Protein AF-A0AAV9MTW3-F1 (afdb_monomer_lite)

Secondary structure (DSSP, 8-state):
--S--S-------------------------------------------------------------------PPP-TTSHHHHHHHTTS---------------------HHHHHHHHHHHHS-PPPPPPTT------TT------SS--GGGG--S----THHHHHHHHHHHHHHHHHHHHHHHHHHHHTT--HHHHHHHHTT-HHHHHHHHHHHHHGGGSGGGTT--HHHHHHHHHHHTTHHHHHHHHHHTT--HHHHHHHHHHTTT-HHHHHHHHHHHHHTT--HHHHHHHHHHSSS-GGGS-HHHHHHHHHHHHHTT--HHHHHHHHHH-GGGGGS-HHHHHHHHHHHHTTT--HHHHHHHHHH-THHHHSS-HHHHHHHHHHHHHTT--HHHHHHHHHH-GGGGGS-IIIIIHHHHHHHHHTT--HHHHHHHHHH-GGGGTS-HHHHTHHHHHHHHHTT--HHHHHHHHHH-GGGGGS-IIIIIHHHHHHHHHTS---TTTHHHHHHH-GGGGGS-IIIIIHHHHHHHHHTT--HHHHHHHHHH-GGGGGS-HHHHHHHHHHHHHTS---HHHHHH-GGGGGS-IIIIIHHHHHHHHHTT----HHHHHSS-HHHHHHHHHHHHHHHHHHHTT--------------------------------------------------

Organism: NCBI:txid50273

InterPro domains:
  IPR003690 Transcription termination factor, mitochondrial/chloroplastic [PF02536] (317-623)
  IPR003690 Transcription termination factor, mitochondrial/chloroplastic [PTHR13068] (386-626)
  IPR003690 Transcription termination factor, mitochondrial/chloroplastic [SM00733] (294-324)
  IPR003690 Transcription termination factor, mitochondrial/chloroplastic [SM00733] (329-359)
  IPR003690 Transcription termination factor, mitochondrial/chloroplastic [SM00733] (364-395)
  IPR003690 Transcription termination factor, mitochondrial/chloroplastic [SM00733] (400-431)
  IPR003690 Transcription termination factor, mitochondrial/chloroplastic [SM00733] (436-467)
  IPR003690 Transcription termination factor, mitochondrial/chloroplastic [SM00733] (472-504)
  IPR003690 Transcription termination factor, mitochondrial/chloroplastic [SM00733] (509-540)
  IPR003690 Transcription termination factor, mitochondrial/chloroplastic [SM00733] (545-575)
  IPR003690 Transcription termination factor, mitochondrial/chloroplastic [SM00733] (577-608)
  IPR038538 MTERF superfamily, mitochondrial/chloroplastic [G3DSA:1.25.70.10] (404-632)

Foldseek 3Di:
DPPPPPDDDDDDDDDDDDDDDDDDDDDDDDDDDDDDDDDDDDDDDDDDDDDDDDDDDDDDDDDDDDDDDDDDDDDDDPPPVVVVVVVVPPDDDDDDDDDDDDDDDDDDDDDPVVVVVVVVVVVPDDPDDDDPPDDDDDDDDDPDPPPPDDDPVVVPPDDDDDPVVVVVVVVVVVVVLLVLLLVLQLVVLVVLVDDSVLSNVLSVLQSLVSVVLQVQLVVCCPPPVCVPPDSSVSSNVCSVVLCLSVLLVLVVVLVDGSNLSNQLCVLLSSNPVLLVVQLVLLVVLPADSNLSSVLCSPAPDRLSPDDSVQQCVLLVVLVVLQAPSNLSNVLSSQASPSSVDGPVLQVVLSVLLVVLVAHSNLSNQLCSVPVCSSGPDDPVLQVVLLVVLCVLVADSNLVSVLCSVPVCSSVDDCVPQVVVVVVVLVVLVADSPLVNLLCSVPVVCSNDDCVVQVVVVLVVLVVLPADSNLSSVLCSVCVCSSVDDCPPQQVVLLVCLVPQQQAPSNLSNLLCSQCVCSSVDDVVPFQNVLSVVCVVVVQDSNLSNVLCSVPVCSRVDDVVLVVVLVCCVCPVVVDDCVLCSVPVCSSVDDVVPAVVVLSVLCVVLVHDDRPCCSGVDDPVSSVVVSVVVSVVVVCVVVPDDDDDDDDDDDDDDDDDDDDDDDDDDDDDDDDDDDDDDDDDDDDDDDDDD

Structure (mmCIF, N/CA/C/O backbone):
data_AF-A0AAV9MTW3-F1
#
_entry.id   AF-A0AAV9MTW3-F1
#
loop_
_atom_site.group_PDB
_atom_site.id
_atom_site.type_symbol
_atom_site.label_atom_id
_atom_site.label_alt_id
_atom_site.label_comp_id
_atom_site.label_asym_id
_atom_site.label_entity_id
_atom_site.label_seq_id
_atom_site.pdbx_PDB_ins_code
_atom_site.Cartn_x
_atom_site.Cartn_y
_atom_site.Cartn_z
_atom_site.occupancy
_atom_site.B_iso_or_equiv
_atom_site.auth_seq_id
_atom_site.auth_comp_id
_atom_site.auth_asym_id
_atom_site.auth_atom_id
_atom_site.pdbx_PDB_model_num
ATOM 1 N N . MET A 1 1 ? 1.817 -28.783 1.371 1.00 35.09 1 MET A N 1
ATOM 2 C CA . MET A 1 1 ? 0.704 -28.959 0.408 1.00 35.09 1 MET A CA 1
ATOM 3 C C . MET A 1 1 ? 0.919 -28.096 -0.842 1.00 35.09 1 MET A C 1
ATOM 5 O O . MET A 1 1 ? 0.139 -27.194 -1.106 1.00 35.09 1 MET A O 1
ATOM 9 N N . LEU A 1 2 ? 1.990 -28.327 -1.613 1.00 33.81 2 LEU A N 1
ATOM 10 C CA . LEU A 1 2 ? 2.306 -27.528 -2.816 1.00 33.81 2 LEU A CA 1
ATOM 11 C C . LEU A 1 2 ? 2.522 -28.391 -4.076 1.00 33.81 2 LEU A C 1
ATOM 13 O O . LEU A 1 2 ? 3.104 -27.920 -5.046 1.00 33.81 2 LEU A O 1
ATOM 17 N N . CYS A 1 3 ? 2.022 -29.633 -4.095 1.00 29.72 3 CYS A N 1
ATOM 18 C CA . CYS A 1 3 ? 2.174 -30.534 -5.247 1.00 29.72 3 CYS A CA 1
ATOM 19 C C . CYS A 1 3 ? 0.868 -30.982 -5.928 1.00 29.72 3 CYS A C 1
ATOM 21 O O . CYS A 1 3 ? 0.944 -31.777 -6.853 1.00 29.72 3 CYS A O 1
ATOM 23 N N . GLU A 1 4 ? -0.307 -30.448 -5.579 1.00 30.73 4 GLU A N 1
ATOM 24 C CA . GLU A 1 4 ? -1.590 -30.927 -6.145 1.00 30.73 4 GLU A CA 1
ATOM 25 C C . GLU A 1 4 ? -2.415 -29.853 -6.874 1.00 30.73 4 GLU A C 1
ATOM 27 O O . GLU A 1 4 ? -3.634 -29.800 -6.765 1.00 30.73 4 GLU A O 1
ATOM 32 N N . LEU A 1 5 ? -1.775 -28.973 -7.649 1.00 36.41 5 LEU A N 1
ATOM 33 C CA . LEU A 1 5 ? -2.504 -28.036 -8.526 1.00 36.41 5 LEU A CA 1
ATOM 34 C C . LEU A 1 5 ? -2.052 -28.085 -9.991 1.00 36.41 5 LEU A C 1
ATOM 36 O O . LEU A 1 5 ? -2.295 -27.154 -10.758 1.00 36.41 5 LEU A O 1
ATOM 40 N N . HIS A 1 6 ? -1.447 -29.197 -10.411 1.00 31.47 6 HIS A N 1
ATOM 41 C CA . HIS A 1 6 ? -1.342 -29.530 -11.826 1.00 31.47 6 HIS A CA 1
ATOM 42 C C . HIS A 1 6 ? -2.575 -30.342 -12.226 1.00 31.47 6 HIS A C 1
ATOM 44 O O . HIS A 1 6 ? -2.672 -31.499 -11.846 1.00 31.47 6 HIS A O 1
ATOM 50 N N . HIS A 1 7 ? -3.429 -29.749 -13.066 1.00 33.09 7 HIS A N 1
ATOM 51 C CA . HIS A 1 7 ? -4.631 -30.307 -13.716 1.00 33.09 7 HIS A CA 1
ATOM 52 C C . HIS A 1 7 ? -5.970 -29.920 -13.081 1.00 33.09 7 HIS A C 1
ATOM 54 O O . HIS A 1 7 ? -6.659 -30.737 -12.493 1.00 33.09 7 HIS A O 1
ATOM 60 N N . HIS A 1 8 ? -6.410 -28.691 -13.357 1.00 26.77 8 HIS A N 1
ATOM 61 C CA . HIS A 1 8 ? -7.815 -28.459 -13.693 1.00 26.77 8 HIS A CA 1
ATOM 62 C C . HIS A 1 8 ? -7.914 -27.384 -14.782 1.00 26.77 8 HIS A C 1
ATOM 64 O O . HIS A 1 8 ? -7.698 -26.198 -14.537 1.00 26.77 8 HIS A O 1
ATOM 70 N N . ASN A 1 9 ? -8.225 -27.831 -16.001 1.00 29.36 9 ASN A N 1
ATOM 71 C CA . ASN A 1 9 ? -8.665 -26.977 -17.098 1.00 29.36 9 ASN A CA 1
ATOM 72 C C . ASN A 1 9 ? -10.009 -26.349 -16.722 1.00 29.36 9 ASN A C 1
ATOM 74 O O . ASN A 1 9 ? -10.983 -27.070 -16.518 1.00 29.36 9 ASN A O 1
ATOM 78 N N . PHE A 1 10 ? -10.078 -25.020 -16.695 1.00 28.61 10 PHE A N 1
ATOM 79 C CA . PHE A 1 10 ? -11.348 -24.302 -16.714 1.00 28.61 10 PHE A CA 1
ATOM 80 C C . PHE A 1 10 ? -11.394 -23.375 -17.925 1.00 28.61 10 PHE A C 1
ATOM 82 O O . PHE A 1 10 ? -10.609 -22.436 -18.057 1.00 28.61 10 PHE A O 1
ATOM 89 N N . PHE A 1 11 ? -12.336 -23.686 -18.814 1.00 27.12 11 PHE A N 1
ATOM 90 C CA . PHE A 1 11 ? -12.761 -22.855 -19.927 1.00 27.12 11 PHE A CA 1
ATOM 91 C C . PHE A 1 11 ? -13.412 -21.575 -19.393 1.00 27.12 11 PHE A C 1
ATOM 93 O O . PHE A 1 11 ? -14.420 -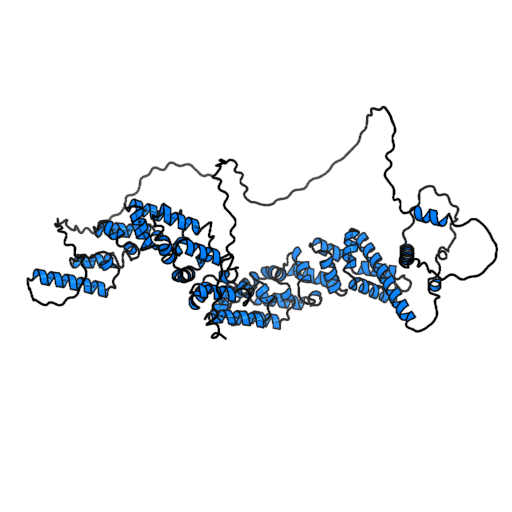21.632 -18.692 1.00 27.12 11 PHE A O 1
ATOM 100 N N . PHE A 1 12 ? -12.879 -20.414 -19.771 1.00 27.75 12 PHE A N 1
ATOM 101 C CA . PHE A 1 12 ? -13.632 -19.163 -19.723 1.00 27.75 12 PHE A CA 1
ATOM 102 C C . PHE A 1 12 ? -14.472 -19.062 -21.001 1.00 27.75 12 PHE A C 1
ATOM 104 O O . PHE A 1 12 ? -13.956 -18.742 -22.070 1.00 27.75 12 PHE A O 1
ATOM 111 N N . THR A 1 13 ? -15.769 -19.353 -20.909 1.00 26.16 13 THR A N 1
ATOM 112 C CA . THR A 1 13 ? -16.735 -19.050 -21.976 1.00 26.16 13 THR A CA 1
ATOM 113 C C . THR A 1 13 ? -17.098 -17.562 -21.951 1.00 26.16 13 THR A C 1
ATOM 115 O O . THR A 1 13 ? -17.558 -17.081 -20.911 1.00 26.16 13 THR A O 1
ATOM 118 N N . PRO A 1 14 ? -16.966 -16.820 -23.064 1.00 27.47 14 PRO A N 1
ATOM 119 C CA . PRO A 1 14 ? -17.486 -15.465 -23.160 1.00 27.47 14 PRO A CA 1
ATOM 120 C C . PRO A 1 14 ? -18.994 -15.517 -23.447 1.00 27.47 14 PRO A C 1
ATOM 122 O O . PRO A 1 14 ? -19.426 -16.055 -24.466 1.00 27.47 14 PRO A O 1
ATOM 125 N N . GLN A 1 15 ? -19.813 -14.949 -22.559 1.00 25.94 15 GLN A N 1
ATOM 126 C CA . GLN A 1 15 ? -21.224 -14.707 -22.858 1.00 25.94 15 GLN A CA 1
ATOM 127 C C . GLN A 1 15 ? -21.342 -13.597 -23.909 1.00 25.94 15 GLN A C 1
ATOM 129 O O . GLN A 1 15 ? -21.167 -12.415 -23.622 1.00 25.94 15 GLN A O 1
ATOM 134 N N . SER A 1 16 ? -21.661 -14.008 -25.135 1.00 25.05 16 SER A N 1
ATOM 135 C CA . SER A 1 16 ? -22.213 -13.154 -26.182 1.00 25.05 16 SER A CA 1
ATOM 136 C C . SER A 1 16 ? -23.675 -12.840 -25.856 1.00 25.05 16 SER A C 1
ATOM 138 O O . SER A 1 16 ? -24.491 -13.751 -25.706 1.00 25.05 16 SER A O 1
ATOM 140 N N . LYS A 1 17 ? -24.024 -11.553 -25.767 1.00 28.48 17 LYS A N 1
ATOM 141 C CA . LYS A 1 17 ? -25.404 -11.088 -25.940 1.00 28.48 17 LYS A CA 1
ATOM 142 C C . LYS A 1 17 ? -25.484 -10.322 -27.254 1.00 28.48 17 LYS A C 1
ATOM 144 O O . LYS A 1 17 ? -25.032 -9.185 -27.350 1.00 28.48 17 LYS A O 1
ATOM 149 N N . ASN A 1 18 ? -26.086 -10.974 -28.244 1.00 24.66 18 ASN A N 1
ATOM 150 C CA . ASN A 1 18 ? -26.643 -10.347 -29.435 1.00 24.66 18 ASN A CA 1
ATOM 151 C C . ASN A 1 18 ? -27.812 -9.440 -29.029 1.00 24.66 18 ASN A C 1
ATOM 153 O O . ASN A 1 18 ? -28.790 -9.928 -28.467 1.00 24.66 18 ASN A O 1
ATOM 157 N N . GLN A 1 19 ? -27.753 -8.159 -29.386 1.00 29.73 19 GLN A N 1
ATOM 158 C CA . GLN A 1 19 ? -28.941 -7.357 -29.667 1.00 29.73 19 GLN A CA 1
ATOM 159 C C . GLN A 1 19 ? -28.682 -6.473 -30.890 1.00 29.73 19 GLN A C 1
ATOM 161 O O . GLN A 1 19 ? -27.562 -6.051 -31.161 1.00 29.73 19 GLN A O 1
ATOM 166 N N . GLN A 1 20 ? -29.743 -6.346 -31.676 1.00 27.70 20 GLN A N 1
ATOM 167 C CA . GLN A 1 20 ? -29.779 -6.089 -33.108 1.00 27.70 20 GLN A CA 1
ATOM 168 C C . GLN A 1 20 ? -29.399 -4.659 -33.510 1.00 27.70 20 GLN A C 1
ATOM 170 O O . GLN A 1 20 ? -29.568 -3.699 -32.764 1.00 27.70 20 GLN A O 1
ATOM 175 N N . HIS A 1 21 ? -28.933 -4.551 -34.755 1.00 26.34 21 HIS A N 1
ATOM 176 C CA . HIS A 1 21 ? -28.721 -3.320 -35.505 1.00 26.34 21 HIS A CA 1
ATOM 177 C C . HIS A 1 21 ? -29.949 -2.397 -35.516 1.00 26.34 21 HIS A C 1
ATOM 179 O O . HIS A 1 21 ? -31.011 -2.790 -35.991 1.00 26.34 21 HIS A O 1
ATOM 185 N N . GLN A 1 22 ? -29.739 -1.126 -35.167 1.00 25.48 22 GLN A N 1
ATOM 186 C CA . GLN A 1 22 ? -30.355 -0.002 -35.870 1.00 25.48 22 GLN A CA 1
ATOM 187 C C . GLN A 1 22 ? -29.287 1.057 -36.163 1.00 25.48 22 GLN A C 1
ATOM 189 O O . GLN A 1 22 ? -28.582 1.547 -35.285 1.00 25.48 22 GLN A O 1
ATOM 194 N N . THR A 1 23 ? -29.135 1.338 -37.451 1.00 25.16 23 THR A N 1
ATOM 195 C CA . THR A 1 23 ? -28.276 2.347 -38.069 1.00 25.16 23 THR A CA 1
ATOM 196 C C . THR A 1 23 ? -28.861 3.747 -37.915 1.00 25.16 23 THR A C 1
ATOM 198 O O . THR A 1 23 ? -29.907 4.018 -38.493 1.00 25.16 23 THR A O 1
ATOM 201 N N . THR A 1 24 ? -28.130 4.661 -37.272 1.00 25.00 24 THR A N 1
ATOM 202 C CA . THR A 1 24 ? -28.238 6.116 -37.502 1.00 25.00 24 THR A CA 1
ATOM 203 C C . THR A 1 24 ? -26.874 6.783 -37.282 1.00 25.00 24 THR A C 1
ATOM 205 O O . THR A 1 24 ? -26.274 6.652 -36.217 1.00 25.00 24 THR A O 1
ATOM 208 N N . LEU A 1 25 ? -26.377 7.465 -38.319 1.00 26.23 25 LEU A N 1
ATOM 209 C CA . LEU A 1 25 ? -25.165 8.302 -38.345 1.00 26.23 25 LEU A CA 1
ATOM 210 C C . LEU A 1 25 ? -25.395 9.662 -37.625 1.00 26.23 25 LEU A C 1
ATOM 212 O O . LEU A 1 25 ? -26.533 9.977 -37.281 1.00 26.23 25 LEU A O 1
ATOM 216 N N . PRO A 1 26 ? -24.335 10.450 -37.337 1.00 27.89 26 PRO A N 1
ATOM 217 C CA . PRO A 1 26 ? -24.220 11.229 -36.104 1.00 27.89 26 PRO A CA 1
ATOM 218 C C . PRO A 1 26 ? -24.672 12.689 -36.234 1.00 27.89 26 PRO A C 1
ATOM 220 O O . PRO A 1 26 ? -24.455 13.337 -37.257 1.00 27.89 26 PRO A O 1
ATOM 223 N N . THR A 1 27 ? -25.185 13.254 -35.139 1.00 24.12 27 THR A N 1
ATOM 224 C CA . THR A 1 27 ? -25.339 14.706 -34.980 1.00 24.12 27 THR A CA 1
ATOM 225 C C . THR A 1 27 ? -24.206 15.255 -34.120 1.00 24.12 27 THR A C 1
ATOM 227 O O . THR A 1 27 ? -24.066 14.937 -32.940 1.00 24.12 27 THR A O 1
ATOM 230 N N . ILE A 1 28 ? -23.388 16.092 -34.751 1.00 23.22 28 ILE A N 1
ATOM 231 C CA . ILE A 1 28 ? -22.373 16.945 -34.141 1.00 23.22 28 ILE A CA 1
ATOM 232 C C . ILE A 1 28 ? -23.095 18.087 -33.418 1.00 23.22 28 ILE A C 1
ATOM 234 O O . ILE A 1 28 ? -23.824 18.844 -34.054 1.00 23.22 28 ILE A O 1
ATOM 238 N N . VAL A 1 29 ? -22.856 18.256 -32.116 1.00 24.92 29 VAL A N 1
ATOM 239 C CA . VAL A 1 29 ? -23.185 19.500 -31.405 1.00 24.92 29 VAL A CA 1
ATOM 240 C C . VAL A 1 29 ? -21.916 20.041 -30.760 1.00 24.92 29 VAL A C 1
ATOM 242 O O . VAL A 1 29 ? -21.341 19.449 -29.848 1.00 24.92 29 VAL A O 1
ATOM 245 N N . TYR A 1 30 ? -21.476 21.178 -31.291 1.00 21.31 30 TYR A N 1
ATOM 246 C CA . TYR A 1 30 ? -20.434 22.038 -30.748 1.00 21.31 30 TYR A CA 1
ATOM 247 C C . TYR A 1 30 ? -20.877 22.645 -29.411 1.00 21.31 30 TYR A C 1
ATOM 249 O O . TYR A 1 30 ? -21.936 23.259 -29.350 1.00 21.31 30 TYR A O 1
ATOM 257 N N . PHE A 1 31 ? -20.014 22.607 -28.392 1.00 24.64 31 PHE A N 1
ATOM 258 C CA . PHE A 1 31 ? -20.025 23.611 -27.325 1.00 24.64 31 PHE A CA 1
ATOM 259 C C . PHE A 1 31 ? -18.598 24.064 -26.997 1.00 24.64 31 PHE A C 1
ATOM 261 O O . PHE A 1 31 ? -17.729 23.277 -26.628 1.00 24.64 31 PHE A O 1
ATOM 268 N N . SER A 1 32 ? -18.380 25.366 -27.186 1.00 23.72 32 SER A N 1
ATOM 269 C CA . SER A 1 32 ? -17.160 26.120 -26.883 1.00 23.72 32 SER A CA 1
ATOM 270 C C . SER A 1 32 ? -17.231 26.701 -25.453 1.00 23.72 32 SER A C 1
ATOM 272 O O . SER A 1 32 ? -18.337 26.887 -24.938 1.00 23.72 32 SER A O 1
ATOM 274 N N . PRO A 1 33 ? -16.094 26.987 -24.783 1.00 30.25 33 PRO A N 1
ATOM 275 C CA . PRO A 1 33 ? -16.010 27.089 -23.329 1.00 30.25 33 PRO A CA 1
ATOM 276 C C . PRO A 1 33 ? -15.926 28.537 -22.826 1.00 30.25 33 PRO A C 1
ATOM 278 O O . PRO A 1 33 ? -15.168 29.338 -23.370 1.00 30.25 33 PRO A O 1
ATOM 281 N N . LYS A 1 34 ? -16.585 28.857 -21.704 1.00 26.08 34 LYS A N 1
ATOM 282 C CA . LYS A 1 34 ? -16.216 29.999 -20.844 1.00 26.08 34 LYS A CA 1
ATOM 283 C C . LYS A 1 34 ? -16.555 29.727 -19.378 1.00 26.08 34 LYS A C 1
ATOM 285 O O . LYS A 1 34 ? -17.650 29.276 -19.073 1.00 26.08 34 LYS A O 1
ATOM 290 N N . GLY A 1 35 ? -15.631 30.101 -18.487 1.00 26.27 35 GLY A N 1
ATOM 291 C CA . GLY A 1 35 ? -15.959 30.440 -17.097 1.00 26.27 35 GLY A CA 1
ATOM 292 C C . GLY A 1 35 ? -15.123 29.763 -16.014 1.00 26.27 35 GLY A C 1
ATOM 293 O O . GLY A 1 35 ? -15.633 28.941 -15.267 1.00 26.27 35 GLY A O 1
ATOM 294 N N . ARG A 1 36 ? -13.849 30.155 -15.884 1.00 24.92 36 ARG A N 1
ATOM 295 C CA . ARG A 1 36 ? -13.034 29.929 -14.676 1.00 24.92 36 ARG A CA 1
ATOM 296 C C . ARG A 1 36 ? -13.701 30.581 -13.460 1.00 24.92 36 ARG A C 1
ATOM 298 O O . ARG A 1 36 ? -13.996 31.769 -13.547 1.00 24.92 36 ARG A O 1
ATOM 305 N N . ARG A 1 37 ? -13.746 29.898 -12.310 1.00 25.20 37 ARG A N 1
ATOM 306 C CA . ARG A 1 37 ? -13.435 30.515 -11.005 1.00 25.20 37 ARG A CA 1
ATOM 307 C C . ARG A 1 37 ? -12.710 29.522 -10.098 1.00 25.20 37 ARG A C 1
ATOM 309 O O . ARG A 1 37 ? -13.198 28.435 -9.810 1.00 25.20 37 ARG A O 1
ATOM 316 N N . SER A 1 38 ? -11.507 29.936 -9.728 1.00 23.59 38 SER A N 1
ATOM 317 C CA . SER A 1 38 ? -10.579 29.335 -8.779 1.00 23.59 38 SER A CA 1
ATOM 318 C C . SER A 1 38 ? -11.100 29.460 -7.349 1.00 23.59 38 SER A C 1
ATOM 320 O O . SER A 1 38 ? -11.685 30.490 -7.031 1.00 23.59 38 SER A O 1
ATOM 322 N N . PHE A 1 39 ? -10.775 28.505 -6.476 1.00 23.62 39 PHE A N 1
ATOM 323 C CA . PHE A 1 39 ? -10.660 28.774 -5.041 1.00 23.62 39 PHE A CA 1
ATOM 324 C C . PHE A 1 39 ? -9.479 28.006 -4.448 1.00 23.62 39 PHE A C 1
ATOM 326 O O . PHE A 1 39 ? -9.367 26.787 -4.586 1.00 23.62 39 PHE A O 1
ATOM 333 N N . THR A 1 40 ? -8.604 28.770 -3.803 1.00 24.28 40 THR A N 1
ATOM 334 C CA . THR A 1 40 ? -7.450 28.341 -3.018 1.00 24.28 40 THR A CA 1
ATOM 335 C C . THR A 1 40 ? -7.745 28.647 -1.545 1.00 24.28 40 THR A C 1
ATOM 337 O O . THR A 1 40 ? -8.192 29.736 -1.211 1.00 24.28 40 THR A O 1
ATOM 340 N N . ILE A 1 41 ? -7.531 27.629 -0.715 1.00 23.28 41 ILE A N 1
ATOM 341 C CA . ILE A 1 41 ? -7.119 27.548 0.702 1.00 23.28 41 ILE A CA 1
ATOM 342 C C . ILE A 1 41 ? -6.826 28.872 1.467 1.00 23.28 41 ILE A C 1
ATOM 344 O O . ILE A 1 41 ? -5.968 29.627 1.025 1.00 23.28 41 ILE A O 1
ATOM 348 N N . PHE A 1 42 ? -7.434 29.091 2.653 1.00 22.78 42 PHE A N 1
ATOM 349 C CA . PHE A 1 42 ? -6.822 29.023 4.015 1.00 22.78 42 PHE A CA 1
ATOM 350 C C . PHE A 1 42 ? -7.614 29.766 5.127 1.00 22.78 42 PHE A C 1
ATOM 352 O O . PHE A 1 42 ? -8.144 30.847 4.921 1.00 22.78 42 PHE A O 1
ATOM 359 N N . SER A 1 43 ? -7.599 29.135 6.311 1.00 21.66 43 SER A N 1
ATOM 360 C CA . SER A 1 43 ? -7.511 29.633 7.706 1.00 21.66 43 SER A CA 1
ATOM 361 C C . SER A 1 43 ? -8.435 30.710 8.319 1.00 21.66 43 SER A C 1
ATOM 363 O O . SER A 1 43 ? -8.427 31.877 7.958 1.00 21.66 43 SER A O 1
ATOM 365 N N . THR A 1 44 ? -9.108 30.262 9.389 1.00 23.91 44 THR A N 1
ATOM 366 C CA . THR A 1 44 ? -9.361 30.853 10.730 1.00 23.91 44 THR A CA 1
ATOM 367 C C . THR A 1 44 ? -8.994 32.319 11.044 1.00 23.91 44 THR A C 1
ATOM 369 O O . THR A 1 44 ? -7.814 32.652 11.054 1.00 23.91 44 THR A O 1
ATOM 372 N N . HIS A 1 45 ? -9.966 33.102 11.546 1.00 26.16 45 HIS A N 1
ATOM 373 C CA . HIS A 1 45 ? -9.954 33.718 12.895 1.00 26.16 45 HIS A CA 1
ATOM 374 C C . HIS A 1 45 ? -11.303 34.393 13.263 1.00 26.16 45 HIS A C 1
ATOM 376 O O . HIS A 1 45 ? -12.111 34.702 12.396 1.00 26.16 45 HIS A O 1
ATOM 382 N N . HIS A 1 46 ? -11.506 34.532 14.582 1.00 25.50 46 HIS A N 1
ATOM 383 C CA . HIS A 1 46 ? -12.590 35.107 15.408 1.00 25.50 46 HIS A CA 1
ATOM 384 C C . HIS A 1 46 ? -13.533 36.183 14.833 1.00 25.50 46 HIS A C 1
ATOM 386 O O . HIS A 1 46 ? -13.133 36.998 14.008 1.00 25.50 46 HIS A O 1
ATOM 392 N N . PRO A 1 47 ? -14.741 36.301 15.427 1.00 30.31 47 PRO A N 1
ATOM 393 C CA . PRO A 1 47 ? -15.002 37.528 16.200 1.00 30.31 47 PRO A CA 1
ATOM 394 C C . PRO A 1 47 ? -15.899 37.341 17.445 1.00 30.31 47 PRO A C 1
ATOM 396 O O . PRO A 1 47 ? -16.801 36.509 17.461 1.00 30.31 47 PRO A O 1
ATOM 399 N N . HIS A 1 48 ? -15.655 38.132 18.496 1.00 26.92 48 HIS A N 1
ATOM 400 C CA . HIS A 1 48 ? -16.562 39.202 18.955 1.00 26.92 48 HIS A CA 1
ATOM 401 C C . HIS A 1 48 ? -16.264 39.636 20.400 1.00 26.92 48 HIS A C 1
ATOM 403 O O . HIS A 1 48 ? -16.359 38.861 21.348 1.00 26.92 48 HIS A O 1
ATOM 409 N N . GLN A 1 49 ? -15.991 40.930 20.550 1.00 24.48 49 GLN A N 1
ATOM 410 C CA . GLN A 1 49 ? -16.249 41.707 21.755 1.00 24.48 49 GLN A CA 1
ATOM 411 C C . GLN A 1 49 ? -17.053 42.951 21.356 1.00 24.48 49 GLN A C 1
ATOM 413 O O . GLN A 1 49 ? -16.886 43.450 20.244 1.00 24.48 49 GLN A O 1
ATOM 418 N N . GLN A 1 50 ? -17.821 43.441 22.336 1.00 27.36 50 GLN A N 1
ATOM 419 C CA . GLN A 1 50 ? -18.330 44.805 22.553 1.00 27.36 50 GLN A CA 1
ATOM 420 C C . GLN A 1 50 ? -19.850 45.080 22.441 1.00 27.36 50 GLN A C 1
ATOM 422 O O . GLN A 1 50 ? -20.558 44.355 21.745 1.00 27.36 50 GLN A O 1
ATOM 427 N N . PRO A 1 51 ? -20.362 46.043 23.254 1.00 36.88 51 PRO A N 1
ATOM 428 C CA . PRO A 1 51 ? -21.574 45.864 24.067 1.00 36.88 51 PRO A CA 1
ATOM 429 C C . PRO A 1 51 ? -22.640 46.984 23.919 1.00 36.88 51 PRO A C 1
ATOM 431 O O . PRO A 1 51 ? -22.453 47.925 23.164 1.00 36.88 51 PRO A O 1
ATOM 434 N N . HIS A 1 52 ? -23.699 46.889 24.747 1.00 25.25 52 HIS A N 1
ATOM 435 C CA . HIS A 1 52 ? -24.561 47.961 25.304 1.00 25.25 52 HIS A CA 1
ATOM 436 C C . HIS A 1 52 ? -25.338 48.928 24.371 1.00 25.25 52 HIS A C 1
ATOM 438 O O . HIS A 1 52 ? -24.733 49.731 23.679 1.00 25.25 52 HIS A O 1
ATOM 444 N N . LEU A 1 53 ? -26.681 48.979 24.517 1.00 26.05 53 LEU A N 1
ATOM 445 C CA . LEU A 1 53 ? -27.494 50.103 25.071 1.00 26.05 53 LEU A CA 1
ATOM 446 C C . LEU A 1 53 ? -28.945 50.185 24.520 1.00 26.05 53 LEU A C 1
ATOM 448 O O . LEU A 1 53 ? -29.164 50.286 23.324 1.00 26.05 53 LEU A O 1
ATOM 452 N N . LYS A 1 54 ? -29.890 50.213 25.479 1.00 25.27 54 LYS A N 1
ATOM 453 C CA . LYS A 1 54 ? -31.086 51.075 25.663 1.00 25.27 54 LYS A CA 1
ATOM 454 C C . LYS A 1 54 ? -32.128 51.357 24.547 1.00 25.27 54 LYS A C 1
ATOM 456 O O . LYS A 1 54 ? -31.837 52.001 23.553 1.00 25.27 54 LYS A O 1
ATOM 461 N N . ASN A 1 55 ? -33.379 51.116 24.978 1.00 25.45 55 ASN A N 1
ATOM 462 C CA . ASN A 1 55 ? -34.556 52.016 25.028 1.00 25.45 55 ASN A CA 1
ATOM 463 C C . ASN A 1 55 ? -35.579 52.118 23.870 1.00 25.45 55 ASN A C 1
ATOM 465 O O . ASN A 1 55 ? -35.244 52.513 22.764 1.00 25.45 55 ASN A O 1
ATOM 469 N N . GLN A 1 56 ? -36.844 51.893 24.289 1.00 26.61 56 GLN A N 1
ATOM 470 C CA . GLN A 1 56 ? -38.077 52.707 24.121 1.00 26.61 56 GLN A CA 1
ATOM 471 C C . GLN A 1 56 ? -38.673 52.883 22.714 1.00 26.61 56 GLN A C 1
ATOM 473 O O . GLN A 1 56 ? -38.015 53.359 21.803 1.00 26.61 56 GLN A O 1
ATOM 478 N N . GLU A 1 57 ? -39.861 52.315 22.465 1.00 24.77 57 GLU A N 1
ATOM 479 C CA . GLU A 1 57 ? -41.234 52.859 22.672 1.00 24.77 57 GLU A CA 1
ATOM 480 C C . GLU A 1 57 ? -41.724 53.733 21.504 1.00 24.77 57 GLU A C 1
ATOM 482 O O . GLU A 1 57 ? -41.080 54.719 21.163 1.00 24.77 57 GLU A O 1
ATOM 487 N N . THR A 1 58 ? -42.896 53.362 20.961 1.00 26.64 58 THR A N 1
ATOM 488 C CA . THR A 1 58 ? -44.078 54.180 20.569 1.00 26.64 58 THR A CA 1
ATOM 489 C C . THR A 1 58 ? -44.746 53.727 19.255 1.00 26.64 58 THR A C 1
ATOM 491 O O . THR A 1 58 ? -44.142 53.762 18.188 1.00 26.64 58 THR A O 1
ATOM 494 N N . ASP A 1 59 ? -45.974 53.192 19.388 1.00 24.31 59 ASP A N 1
ATOM 495 C CA . ASP A 1 59 ? -47.267 53.732 18.907 1.00 24.31 59 ASP A CA 1
ATOM 496 C C . ASP A 1 59 ? -47.338 54.416 17.526 1.00 24.31 59 ASP A C 1
ATOM 498 O O . ASP A 1 59 ? -46.439 55.142 17.140 1.00 24.31 59 ASP A O 1
ATOM 502 N N . THR A 1 60 ? -48.416 54.427 16.737 1.00 25.53 60 THR A N 1
ATOM 503 C CA . THR A 1 60 ? -49.748 53.795 16.584 1.00 25.53 60 THR A CA 1
ATOM 504 C C . THR A 1 60 ? -50.304 54.356 15.242 1.00 25.53 60 THR A C 1
ATOM 506 O O . THR A 1 60 ? -49.700 55.270 14.682 1.00 25.53 60 THR A O 1
ATOM 509 N N . ASN A 1 61 ? -51.462 53.857 14.764 1.00 27.31 61 ASN A N 1
ATOM 510 C CA . ASN A 1 61 ? -52.363 54.353 13.684 1.00 27.31 61 ASN A CA 1
ATOM 511 C C . ASN A 1 61 ? -52.526 53.345 12.529 1.00 27.31 61 ASN A C 1
ATOM 513 O O . ASN A 1 61 ? -51.631 53.188 11.708 1.00 27.31 61 ASN A O 1
ATOM 517 N N . THR A 1 62 ? -53.548 52.478 12.501 1.00 26.19 62 THR A N 1
ATOM 518 C CA . THR A 1 62 ? -55.025 52.654 12.425 1.00 26.19 62 THR A CA 1
ATOM 519 C C . THR A 1 62 ? -55.531 53.109 11.048 1.00 26.19 62 THR A C 1
ATOM 521 O O . THR A 1 62 ? -55.414 54.273 10.687 1.00 26.19 62 THR A O 1
ATOM 524 N N . SER A 1 63 ? -56.186 52.196 10.318 1.00 27.70 63 SER A N 1
ATOM 525 C CA . SER A 1 63 ? -57.347 52.499 9.462 1.00 27.70 63 SER A CA 1
ATOM 526 C C . SER A 1 63 ? -58.248 51.258 9.327 1.00 27.70 63 SER A C 1
ATOM 528 O O . SER A 1 63 ? -57.772 50.124 9.343 1.00 27.70 63 SER A O 1
ATOM 530 N N . THR A 1 64 ? -59.558 51.497 9.298 1.00 25.67 64 THR A N 1
ATOM 531 C CA . THR A 1 64 ? -60.659 50.578 9.646 1.00 25.67 64 THR A CA 1
ATOM 532 C C . THR A 1 64 ? -61.618 50.389 8.454 1.00 25.67 64 THR A C 1
ATOM 534 O O . THR A 1 64 ? -61.621 51.235 7.565 1.00 25.67 64 THR A O 1
ATOM 537 N N . SER A 1 65 ? -62.496 49.366 8.539 1.00 26.94 65 SER A N 1
ATOM 538 C CA . SER A 1 65 ? -63.759 49.107 7.782 1.00 26.94 65 SER A CA 1
ATOM 539 C C . SER A 1 65 ? -63.670 48.326 6.453 1.00 26.94 65 SER A C 1
ATOM 541 O O . SER A 1 65 ? -62.869 48.691 5.607 1.00 26.94 65 SER A O 1
ATOM 543 N N . LEU A 1 66 ? -64.485 47.296 6.131 1.00 26.61 66 LEU A N 1
ATOM 544 C CA . LEU A 1 66 ? -65.724 46.718 6.708 1.00 26.61 66 LEU A CA 1
ATOM 545 C C . LEU A 1 66 ? -65.952 45.249 6.234 1.00 26.61 66 LEU A C 1
ATOM 547 O O . LEU A 1 66 ? -65.723 44.938 5.071 1.00 26.61 66 LEU A O 1
ATOM 551 N N . ASN A 1 67 ? -66.418 44.418 7.181 1.00 28.17 67 ASN A N 1
ATOM 552 C CA . ASN A 1 67 ? -67.274 43.203 7.208 1.00 28.17 67 ASN A CA 1
ATOM 553 C C . ASN A 1 67 ? -67.569 42.345 5.951 1.00 28.17 67 ASN A C 1
ATOM 555 O O . ASN A 1 67 ? -68.116 42.843 4.975 1.00 28.17 67 ASN A O 1
ATOM 559 N N . ASP A 1 68 ? -67.396 41.013 6.062 1.00 27.06 68 ASP A N 1
ATOM 560 C CA . ASP A 1 68 ? -68.504 40.094 6.421 1.00 27.06 68 ASP A CA 1
ATOM 561 C C . ASP A 1 68 ? -68.039 38.658 6.767 1.00 27.06 68 ASP A C 1
ATOM 563 O O . ASP A 1 68 ? -67.007 38.168 6.306 1.00 27.06 68 ASP A O 1
ATOM 567 N N . GLU A 1 69 ? -68.816 38.001 7.632 1.00 27.31 69 GLU A N 1
ATOM 568 C CA . GLU A 1 69 ? -68.574 36.710 8.285 1.00 27.31 69 GLU A CA 1
ATOM 569 C C . GLU A 1 69 ? -68.517 35.487 7.345 1.00 27.31 69 GLU A C 1
ATOM 571 O O . GLU A 1 69 ? -69.364 35.308 6.470 1.00 27.31 69 GLU A O 1
ATOM 576 N N . LYS A 1 70 ? -67.607 34.539 7.639 1.00 31.50 70 LYS A N 1
ATOM 577 C CA . LYS A 1 70 ? -67.885 33.086 7.596 1.00 31.50 70 LYS A CA 1
ATOM 578 C C . LYS A 1 70 ? -66.792 32.280 8.303 1.00 31.50 70 LYS A C 1
ATOM 580 O O . LYS A 1 70 ? -65.625 32.287 7.918 1.00 31.50 70 LYS A O 1
ATOM 585 N N . GLY A 1 71 ? -67.210 31.582 9.358 1.00 28.95 71 GLY A N 1
ATOM 586 C CA . GLY A 1 71 ? -66.377 30.755 10.221 1.00 28.95 71 GLY A CA 1
ATOM 587 C C . GLY A 1 71 ? -65.759 29.543 9.521 1.00 28.95 71 GLY A C 1
ATOM 588 O O . GLY A 1 71 ? -66.397 28.836 8.742 1.00 28.95 71 GLY A O 1
ATOM 589 N N . ILE A 1 72 ? -64.497 29.286 9.861 1.00 32.44 72 ILE A N 1
ATOM 590 C CA . ILE A 1 72 ? -63.730 28.107 9.459 1.00 32.44 72 ILE A CA 1
ATOM 591 C C . ILE A 1 72 ? -63.914 27.032 10.534 1.00 32.44 72 ILE A C 1
ATOM 593 O O . ILE A 1 72 ? -63.302 27.074 11.600 1.00 32.44 72 ILE A O 1
ATOM 597 N N . THR A 1 73 ? -64.744 26.032 10.241 1.00 29.12 73 THR A N 1
ATOM 598 C CA . THR A 1 73 ? -64.843 24.788 11.011 1.00 29.12 73 THR A CA 1
ATOM 599 C C . THR A 1 73 ? -63.667 23.870 10.668 1.00 29.12 73 THR A C 1
ATOM 601 O O . THR A 1 73 ? -63.624 23.277 9.587 1.00 29.12 73 THR A O 1
ATOM 604 N N . ARG A 1 74 ? -62.708 23.715 11.590 1.00 29.61 74 ARG A N 1
ATOM 605 C CA . ARG A 1 74 ? -61.662 22.682 11.516 1.00 29.61 74 ARG A CA 1
ATOM 606 C C . ARG A 1 74 ? -62.107 21.461 12.327 1.00 29.61 74 ARG A C 1
ATOM 608 O O . ARG A 1 74 ? -62.407 21.567 13.511 1.00 29.61 74 ARG A O 1
ATOM 615 N N . LYS A 1 75 ? -62.181 20.314 11.646 1.00 31.89 75 LYS A N 1
ATOM 616 C CA . LYS A 1 75 ? -62.649 19.009 12.139 1.00 31.89 75 LYS A CA 1
ATOM 617 C C . LYS A 1 75 ? -61.927 18.583 13.425 1.00 31.89 75 LYS A C 1
ATOM 619 O O . LYS A 1 75 ? -60.726 18.324 13.398 1.00 31.89 75 LYS A O 1
ATOM 624 N N . HIS A 1 76 ? -62.686 18.463 14.513 1.00 35.81 76 HIS A N 1
ATOM 625 C CA . HIS A 1 76 ? -62.269 17.811 15.751 1.00 35.81 76 HIS A CA 1
ATOM 626 C C . HIS A 1 76 ? -62.593 16.308 15.715 1.00 35.81 76 HIS A C 1
ATOM 628 O O . HIS A 1 76 ? -63.548 15.855 15.087 1.00 35.81 76 HIS A O 1
ATOM 634 N N . ASN A 1 77 ? -61.733 15.565 16.399 1.00 38.66 77 ASN A N 1
ATOM 635 C CA . ASN A 1 77 ? -61.624 14.118 16.556 1.00 38.66 77 ASN A CA 1
ATOM 636 C C . ASN A 1 77 ? -62.973 13.378 16.762 1.00 38.66 77 ASN A C 1
ATOM 638 O O . ASN A 1 77 ? -63.570 13.431 17.834 1.00 38.66 77 ASN A O 1
ATOM 642 N N . SER A 1 78 ? -63.437 12.632 15.756 1.00 36.44 78 SER A N 1
ATOM 643 C CA . SER A 1 78 ? -64.724 11.915 15.739 1.00 36.44 78 SER A CA 1
ATOM 644 C C . SER A 1 78 ? -64.677 10.502 16.348 1.00 36.44 78 SER A C 1
ATOM 646 O O . SER A 1 78 ? -65.333 9.593 15.845 1.00 36.44 78 SER A O 1
ATOM 648 N N . LYS A 1 79 ? -63.890 10.276 17.409 1.00 44.97 79 LYS A N 1
ATOM 649 C CA . LYS A 1 79 ? -63.798 8.952 18.066 1.00 44.97 79 LYS A CA 1
ATOM 650 C C . LYS A 1 79 ? -64.226 8.919 19.536 1.00 44.97 79 LYS A C 1
ATOM 652 O O . LYS A 1 79 ? -64.525 7.841 20.033 1.00 44.97 79 LYS A O 1
ATOM 657 N N . SER A 1 80 ? -64.340 10.062 20.214 1.00 43.94 80 SER A N 1
ATOM 658 C CA . SER A 1 80 ? -64.648 10.089 21.657 1.00 43.94 80 SER A CA 1
ATOM 659 C C . SER A 1 80 ? -66.137 10.259 21.990 1.00 43.94 80 SER A C 1
ATOM 661 O O . SER A 1 80 ? -66.540 9.970 23.110 1.00 43.94 80 SER A O 1
ATOM 663 N N . SER A 1 81 ? -66.983 10.660 21.036 1.00 42.25 81 SER A N 1
ATOM 664 C CA . SER A 1 81 ? -68.433 10.836 21.249 1.00 42.25 81 SER A CA 1
ATOM 665 C C . SER A 1 81 ? -69.267 9.568 21.005 1.00 42.25 81 SER A C 1
ATOM 667 O O . SER A 1 81 ? -70.395 9.477 21.480 1.00 42.25 81 SER A O 1
ATOM 669 N N . ALA A 1 82 ? -68.717 8.558 20.319 1.00 45.47 82 ALA A N 1
ATOM 670 C CA . ALA A 1 82 ? -69.426 7.309 20.015 1.00 45.47 82 ALA A CA 1
ATOM 671 C C . ALA A 1 82 ? -69.551 6.359 21.225 1.00 45.47 82 ALA A C 1
ATOM 673 O O . ALA A 1 82 ? -70.467 5.542 21.273 1.00 45.47 82 ALA A O 1
ATOM 674 N N . VAL A 1 83 ? -68.651 6.475 22.209 1.00 44.22 83 VAL A N 1
ATOM 675 C CA . VAL A 1 83 ? -68.656 5.651 23.433 1.00 44.22 83 VAL A CA 1
ATOM 676 C C . VAL A 1 83 ? -69.707 6.155 24.426 1.00 44.22 83 VAL A C 1
ATOM 678 O O . VAL A 1 83 ? -70.431 5.360 25.018 1.00 44.22 83 VAL A O 1
ATOM 681 N N . LEU A 1 84 ? -69.861 7.478 24.536 1.00 41.69 84 LEU A N 1
ATOM 682 C CA . LEU A 1 84 ? -70.822 8.105 25.447 1.00 41.69 84 LEU A CA 1
ATOM 683 C C . LEU A 1 84 ? -72.283 7.893 24.995 1.00 41.69 84 LEU A C 1
ATOM 685 O O . LEU A 1 84 ? -73.165 7.690 25.821 1.00 41.69 84 LEU A O 1
ATOM 689 N N . LEU A 1 85 ? -72.531 7.851 23.678 1.00 40.69 85 LEU A N 1
ATOM 690 C CA . LEU A 1 85 ? -73.857 7.577 23.102 1.00 40.69 85 LEU A CA 1
ATOM 691 C C . LEU A 1 85 ? -74.296 6.105 23.206 1.00 40.69 85 LEU A C 1
ATOM 693 O O . LEU A 1 85 ? -75.478 5.820 23.027 1.00 40.69 85 LEU A O 1
ATOM 697 N N . ARG A 1 86 ? -73.378 5.168 23.497 1.00 41.91 86 ARG A N 1
ATOM 698 C CA . ARG A 1 86 ? -73.731 3.768 23.798 1.00 41.91 86 ARG A CA 1
ATOM 699 C C . ARG A 1 86 ? -74.216 3.588 25.234 1.00 41.91 86 ARG A C 1
ATOM 701 O O . ARG A 1 86 ? -75.118 2.791 25.449 1.00 41.91 86 ARG A O 1
ATOM 708 N N . TYR A 1 87 ? -73.668 4.354 26.176 1.00 39.53 87 TYR A N 1
ATOM 709 C CA . TYR A 1 87 ? -74.068 4.301 27.586 1.00 39.53 87 TYR A CA 1
ATOM 710 C C . TYR A 1 87 ? -75.444 4.932 27.842 1.00 39.53 87 TYR A C 1
ATOM 712 O O . TYR A 1 87 ? -76.193 4.450 28.679 1.00 39.53 87 TYR A O 1
ATOM 720 N N . LEU A 1 88 ? -75.815 5.969 27.086 1.00 39.12 88 LEU A N 1
ATOM 721 C CA . LEU A 1 88 ? -77.074 6.705 27.281 1.00 39.12 88 LEU A CA 1
ATOM 722 C C . LEU A 1 88 ? -78.314 6.048 26.647 1.00 39.12 88 LEU A C 1
ATOM 724 O O . LEU A 1 88 ? -79.398 6.613 26.722 1.00 39.12 88 LEU A O 1
ATOM 728 N N . LYS A 1 89 ? -78.176 4.887 25.994 1.00 37.97 89 LYS A N 1
ATOM 729 C CA . LYS A 1 89 ? -79.275 4.232 25.259 1.00 37.97 89 LYS A CA 1
ATOM 730 C C . LYS A 1 89 ? -79.850 2.996 25.963 1.00 37.97 89 LYS A C 1
ATOM 732 O O . LYS A 1 89 ? -80.626 2.276 25.343 1.00 37.97 89 LYS A O 1
ATOM 737 N N . GLN A 1 90 ? -79.435 2.718 27.201 1.00 37.69 90 GLN A N 1
ATOM 738 C CA . GLN A 1 90 ? -79.700 1.438 27.872 1.00 37.69 90 GLN A CA 1
ATOM 739 C C . GLN A 1 90 ? -80.638 1.505 29.087 1.00 37.69 90 GLN A C 1
ATOM 741 O O . GLN A 1 90 ? -80.861 0.478 29.718 1.00 37.69 90 GLN A O 1
ATOM 746 N N . GLU A 1 91 ? -81.251 2.653 29.375 1.00 38.53 91 GLU A N 1
ATOM 747 C CA . GLU A 1 91 ? -82.297 2.759 30.399 1.00 38.53 91 GLU A CA 1
ATOM 748 C C . GLU A 1 91 ? -83.602 3.251 29.769 1.00 38.53 91 GLU A C 1
ATOM 750 O O . GLU A 1 91 ? -83.780 4.453 29.629 1.00 38.53 91 GLU A O 1
ATOM 755 N N . GLU A 1 92 ? -84.487 2.327 29.361 1.00 30.50 92 GLU A N 1
ATOM 756 C CA . GLU A 1 92 ? -85.951 2.528 29.367 1.00 30.50 92 GLU A CA 1
ATOM 757 C C . GLU A 1 92 ? -86.745 1.226 29.020 1.00 30.50 92 GLU A C 1
ATOM 759 O O . GLU A 1 92 ? -86.575 0.655 27.945 1.00 30.50 92 GLU A O 1
ATOM 764 N N . TYR A 1 93 ? -87.644 0.832 29.949 1.00 31.14 93 TYR A N 1
ATOM 765 C CA . TYR A 1 93 ? -88.844 -0.058 29.890 1.00 31.14 93 TYR A CA 1
ATOM 766 C C . TYR A 1 93 ? -88.825 -1.600 30.179 1.00 31.14 93 TYR A C 1
ATOM 768 O O . TYR A 1 93 ? -88.487 -2.428 29.340 1.00 31.14 93 TYR A O 1
ATOM 776 N N . GLN A 1 94 ? -89.294 -1.911 31.409 1.00 31.50 94 GLN A N 1
ATOM 777 C CA . GLN A 1 94 ? -90.236 -2.910 32.017 1.00 31.50 94 GLN A CA 1
ATOM 778 C C . GLN A 1 94 ? -90.805 -4.200 31.320 1.00 31.50 94 GLN A C 1
ATOM 780 O O . GLN A 1 94 ? -91.459 -4.109 30.290 1.00 31.50 94 GLN A O 1
ATOM 785 N N . GLU A 1 95 ? -90.630 -5.354 32.024 1.00 28.30 95 GLU A N 1
ATOM 786 C CA . GLU A 1 95 ? -91.484 -6.543 32.432 1.00 28.30 95 GLU A CA 1
ATOM 787 C C . GLU A 1 95 ? -92.806 -7.009 31.714 1.00 28.30 95 GLU A C 1
ATOM 789 O O . GLU A 1 95 ? -93.464 -6.170 31.107 1.00 28.30 95 GLU A O 1
ATOM 794 N N . PRO A 1 96 ? -93.383 -8.246 31.943 1.00 41.03 96 PRO A N 1
ATOM 795 C CA . PRO A 1 96 ? -92.838 -9.600 32.284 1.00 41.03 96 PRO A CA 1
ATOM 796 C C . PRO A 1 96 ? -93.505 -10.873 31.598 1.00 41.03 96 PRO A C 1
ATOM 798 O O . PRO A 1 96 ? -94.693 -10.866 31.298 1.00 41.03 96 PRO A O 1
ATOM 801 N N . LEU A 1 97 ? -92.751 -12.008 31.520 1.00 27.47 97 LEU A N 1
ATOM 802 C CA . LEU A 1 97 ? -93.099 -13.485 31.518 1.00 27.47 97 LEU A CA 1
ATOM 803 C C . LEU A 1 97 ? -94.018 -14.148 30.432 1.00 27.47 97 LEU A C 1
ATOM 805 O O . LEU A 1 97 ? -94.890 -13.477 29.895 1.00 27.47 97 LEU A O 1
ATOM 809 N N . PRO A 1 98 ? -94.001 -15.503 30.206 1.00 38.38 98 PRO A N 1
ATOM 810 C CA . PRO A 1 98 ? -92.988 -16.559 30.454 1.00 38.38 98 PRO A CA 1
ATOM 811 C C . PRO A 1 98 ? -92.744 -17.528 29.249 1.00 38.38 98 PRO A C 1
ATOM 813 O O . PRO A 1 98 ? -93.610 -17.706 28.397 1.00 38.38 98 PRO A O 1
ATOM 816 N N . GLY A 1 99 ? -91.628 -18.278 29.237 1.00 27.58 99 GLY A N 1
ATOM 817 C CA . GLY A 1 99 ? -91.547 -19.533 28.459 1.00 27.58 99 GLY A CA 1
ATOM 818 C C . GLY A 1 99 ? -90.190 -19.894 27.848 1.00 27.58 99 GLY A C 1
ATOM 819 O O . GLY A 1 99 ? -89.821 -19.365 26.810 1.00 27.58 99 GLY A O 1
ATOM 820 N N . SER A 1 100 ? -89.513 -20.850 28.493 1.00 32.06 100 SER A N 1
ATOM 821 C CA . SER A 1 100 ? -88.546 -21.835 27.963 1.00 32.06 100 SER A CA 1
ATOM 822 C C . SER A 1 100 ? -87.503 -21.418 26.910 1.00 32.06 100 SER A C 1
ATOM 824 O O . SER A 1 100 ? -87.826 -21.280 25.734 1.00 32.06 100 SER A O 1
ATOM 826 N N . ALA A 1 101 ? -86.240 -21.449 27.347 1.00 30.33 101 ALA A N 1
ATOM 827 C CA . ALA A 1 101 ? -85.067 -22.101 26.734 1.00 30.33 101 ALA A CA 1
ATOM 828 C C . ALA A 1 101 ? -83.817 -21.221 26.898 1.00 30.33 101 ALA A C 1
ATOM 830 O O . ALA A 1 101 ? -83.868 -20.011 26.699 1.00 30.33 101 ALA A O 1
ATOM 831 N N . GLU A 1 102 ? -82.718 -21.844 27.326 1.00 35.38 102 GLU A N 1
ATOM 832 C CA . GLU A 1 102 ? -81.408 -21.226 27.573 1.00 35.38 102 GLU A CA 1
ATOM 833 C C . GLU A 1 102 ? -80.909 -20.370 26.396 1.00 35.38 102 GLU A C 1
ATOM 835 O O . GLU A 1 102 ? -81.183 -20.691 25.236 1.00 35.38 102 GLU A O 1
ATOM 840 N N . PRO A 1 103 ? -80.070 -19.355 26.681 1.00 31.64 103 PRO A N 1
ATOM 841 C CA . PRO A 1 103 ? -78.887 -19.230 25.844 1.00 31.64 103 PRO A CA 1
ATOM 842 C C . PRO A 1 103 ? -77.573 -19.009 26.602 1.00 31.64 103 PRO A C 1
ATOM 844 O O . PRO A 1 103 ? -77.475 -18.403 27.669 1.00 31.64 103 PRO A O 1
ATOM 847 N N . GLU A 1 104 ? -76.568 -19.550 25.931 1.00 28.59 104 GLU A N 1
ATOM 848 C CA . GLU A 1 104 ? -75.127 -19.543 26.102 1.00 28.59 104 GLU A CA 1
ATOM 849 C C . GLU A 1 104 ? -74.505 -18.215 26.571 1.00 28.59 104 GLU A C 1
ATOM 851 O O . GLU A 1 104 ? -74.862 -17.115 26.149 1.00 28.59 104 GLU A O 1
ATOM 856 N N . LYS A 1 105 ? -73.489 -18.357 27.430 1.00 30.78 105 LYS A N 1
ATOM 857 C CA . LYS A 1 105 ? -72.601 -17.289 27.898 1.00 30.78 105 LYS A CA 1
ATOM 858 C C . LYS A 1 105 ? -71.731 -16.776 26.752 1.00 30.78 105 LYS A C 1
ATOM 860 O O . LYS A 1 105 ? -70.951 -17.538 26.184 1.00 30.78 105 LYS A O 1
ATOM 865 N N . GLN A 1 106 ? -71.775 -15.472 26.503 1.00 27.94 106 GLN A N 1
ATOM 866 C CA . GLN A 1 106 ? -70.775 -14.776 25.700 1.00 27.94 106 GLN A CA 1
ATOM 867 C C . GLN A 1 106 ? -70.133 -13.683 26.564 1.00 27.94 106 GLN A C 1
ATOM 869 O O . GLN A 1 106 ? -70.650 -12.575 26.691 1.00 27.94 106 GLN A O 1
ATOM 874 N N . ASP A 1 107 ? -69.022 -14.040 27.214 1.00 29.62 107 ASP A N 1
ATOM 875 C CA . ASP A 1 107 ? -68.195 -13.128 28.006 1.00 29.62 107 ASP A CA 1
ATOM 876 C C . ASP A 1 107 ? -67.542 -12.084 27.085 1.00 29.62 107 ASP A C 1
ATOM 878 O O . ASP A 1 107 ? -66.687 -12.393 26.252 1.00 29.62 107 ASP A O 1
ATOM 882 N N . CYS A 1 108 ? -67.941 -10.821 27.237 1.00 26.48 108 CYS A N 1
ATOM 883 C CA . CYS A 1 108 ? -67.294 -9.685 26.592 1.00 26.48 108 CYS A CA 1
ATOM 884 C C . CYS A 1 108 ? -66.124 -9.221 27.474 1.00 26.48 108 CYS A C 1
ATOM 886 O O . CYS A 1 108 ? -66.311 -8.468 28.429 1.00 26.48 108 CYS A O 1
ATOM 888 N N . ALA A 1 109 ? -64.914 -9.689 27.162 1.00 34.94 109 ALA A N 1
ATOM 889 C CA . ALA A 1 109 ? -63.677 -9.283 27.821 1.00 34.94 109 ALA A CA 1
ATOM 890 C C . ALA A 1 109 ? -63.430 -7.768 27.667 1.00 34.94 109 ALA A C 1
ATOM 892 O O . ALA A 1 109 ? -63.112 -7.273 26.585 1.00 34.94 109 ALA A O 1
ATOM 893 N N . VAL A 1 110 ? -63.569 -7.030 28.769 1.00 37.56 110 VAL A N 1
ATOM 894 C CA . VAL A 1 110 ? -63.057 -5.661 28.921 1.00 37.56 110 VAL A CA 1
ATOM 895 C C . VAL A 1 110 ? -61.549 -5.757 29.170 1.00 37.56 110 VAL A C 1
ATOM 897 O O . VAL A 1 110 ? -61.106 -6.500 30.042 1.00 37.56 110 VAL A O 1
ATOM 900 N N . LEU A 1 111 ? -60.768 -5.047 28.357 1.00 44.78 111 LEU A N 1
ATOM 901 C CA . LEU A 1 111 ? -59.316 -5.180 28.222 1.00 44.78 111 LEU A CA 1
ATOM 902 C C . LEU A 1 111 ? -58.569 -4.710 29.484 1.00 44.78 111 LEU A C 1
ATOM 904 O O . LEU A 1 111 ? -58.665 -3.550 29.881 1.00 44.78 111 LEU A O 1
ATOM 908 N N . GLU A 1 112 ? -57.763 -5.601 30.065 1.00 47.59 112 GLU A N 1
ATOM 909 C CA . GLU A 1 112 ? -56.840 -5.337 31.185 1.00 47.59 112 GLU A CA 1
ATOM 910 C C . GLU A 1 112 ? -55.911 -4.120 30.951 1.00 47.59 112 GLU A C 1
ATOM 912 O O . GLU A 1 112 ? -55.529 -3.432 31.898 1.00 47.59 112 GLU A O 1
ATOM 917 N N . GLU A 1 113 ? -55.638 -3.758 29.691 1.00 43.91 113 GLU A N 1
ATOM 918 C CA . GLU A 1 113 ? -54.862 -2.562 29.317 1.00 43.91 113 GLU A CA 1
ATOM 919 C C . GLU A 1 113 ? -55.464 -1.232 29.800 1.00 43.91 113 GLU A C 1
ATOM 921 O O . GLU A 1 113 ? -54.731 -0.257 29.995 1.00 43.91 113 GLU A O 1
ATOM 926 N N . ASP A 1 114 ? -56.782 -1.154 29.980 1.00 43.88 114 ASP A N 1
ATOM 927 C CA . ASP A 1 114 ? -57.442 0.090 30.382 1.00 43.88 114 ASP A CA 1
ATOM 928 C C . ASP A 1 114 ? -57.439 0.277 31.908 1.00 43.88 114 ASP A C 1
ATOM 930 O O . ASP A 1 114 ? -57.423 1.414 32.384 1.00 43.88 114 ASP A O 1
ATOM 934 N N . LYS A 1 115 ? -57.338 -0.810 32.689 1.00 47.22 115 LYS A N 1
ATOM 935 C CA . LYS A 1 115 ? -57.136 -0.742 34.148 1.00 47.22 115 LYS A CA 1
ATOM 936 C C . LYS A 1 115 ? -55.712 -0.304 34.500 1.00 47.22 115 LYS A C 1
ATOM 938 O O . LYS A 1 115 ? -55.535 0.522 35.397 1.00 47.22 115 LYS A O 1
ATOM 943 N N . GLU A 1 116 ? -54.705 -0.790 33.767 1.00 47.59 116 GLU A N 1
ATOM 944 C CA . GLU A 1 116 ? -53.303 -0.399 33.974 1.00 47.59 116 GLU A CA 1
ATOM 945 C C . GLU A 1 116 ? -53.071 1.101 33.728 1.00 47.59 116 GLU A C 1
ATOM 947 O O . GLU A 1 116 ? -52.433 1.766 34.545 1.00 47.59 116 GLU A O 1
ATOM 952 N N . LYS A 1 117 ? -53.650 1.668 32.659 1.00 48.84 117 LYS A N 1
ATOM 953 C CA . LYS A 1 117 ? -53.529 3.104 32.328 1.00 48.84 117 LYS A CA 1
ATOM 954 C C . LYS A 1 117 ? -54.171 4.017 33.378 1.00 48.84 117 LYS A C 1
ATOM 956 O O . LYS A 1 117 ? -53.673 5.113 33.642 1.00 48.84 117 LYS A O 1
ATOM 961 N N . VAL A 1 118 ? -55.271 3.577 33.992 1.00 48.38 118 VAL A N 1
ATOM 962 C CA . VAL A 1 118 ? -55.975 4.330 35.046 1.00 48.38 118 VAL A CA 1
ATOM 963 C C . VAL A 1 118 ? -55.189 4.312 36.367 1.00 48.38 118 VAL A C 1
ATOM 965 O O . VAL A 1 118 ? -55.133 5.329 37.061 1.00 48.38 118 VAL A O 1
ATOM 968 N N . LEU A 1 119 ? -54.508 3.205 36.688 1.00 52.38 119 LEU A N 1
ATOM 969 C CA . LEU A 1 119 ? -53.599 3.101 37.841 1.00 52.38 119 LEU A CA 1
ATOM 970 C C . LEU A 1 119 ? -52.287 3.881 37.634 1.00 52.38 119 LEU A C 1
ATOM 972 O O . LEU A 1 119 ? -51.771 4.505 38.561 1.00 52.38 119 LEU A O 1
ATOM 976 N N . GLU A 1 120 ? -51.773 3.915 36.405 1.00 48.50 120 GLU A N 1
ATOM 977 C CA . GLU A 1 120 ? -50.606 4.717 36.024 1.00 48.50 120 GLU A CA 1
ATOM 978 C C . GLU A 1 120 ? -50.874 6.225 36.190 1.00 48.50 120 GLU A C 1
ATOM 980 O O . GLU A 1 120 ? -50.037 6.969 36.709 1.00 48.50 120 GLU A O 1
ATOM 985 N N . MET A 1 121 ? -52.083 6.679 35.845 1.00 43.84 121 MET A N 1
ATOM 986 C CA . MET A 1 121 ? -52.511 8.068 36.029 1.00 43.84 121 MET A CA 1
ATOM 987 C C . MET A 1 121 ? -52.715 8.484 37.496 1.00 43.84 121 MET A C 1
ATOM 989 O O . MET A 1 121 ? -52.558 9.667 37.801 1.00 43.84 121 MET A O 1
ATOM 993 N N . SER A 1 122 ? -53.046 7.563 38.409 1.00 47.28 122 SER A N 1
ATOM 994 C CA . SER A 1 122 ? -53.324 7.884 39.822 1.00 47.28 122 SER A CA 1
ATOM 995 C C . SER A 1 122 ? -52.062 7.978 40.694 1.00 47.28 122 SER A C 1
ATOM 997 O O . SER A 1 122 ? -52.038 8.715 41.682 1.00 47.28 122 SER A O 1
ATOM 999 N N . LEU A 1 123 ? -50.976 7.300 40.306 1.00 50.75 123 LEU A N 1
ATOM 1000 C CA . LEU A 1 123 ? -49.688 7.325 41.015 1.00 50.75 123 LEU A CA 1
ATOM 1001 C C . LEU A 1 123 ? -48.772 8.485 40.573 1.00 50.75 123 LEU A C 1
ATOM 1003 O O . LEU A 1 123 ? -47.864 8.885 41.313 1.00 50.75 123 LEU A O 1
ATOM 1007 N N . ILE A 1 124 ? -49.028 9.076 39.399 1.00 42.50 124 ILE A N 1
ATOM 1008 C CA . ILE A 1 124 ? -48.346 10.272 38.888 1.00 42.50 124 ILE A CA 1
ATOM 1009 C C . ILE A 1 124 ? -49.109 11.516 39.369 1.00 42.50 124 ILE A C 1
ATOM 1011 O O . ILE A 1 124 ? -50.037 11.995 38.723 1.00 42.50 124 ILE A O 1
ATOM 1015 N N . ARG A 1 125 ? -48.710 12.095 40.509 1.00 42.16 125 ARG A N 1
ATOM 1016 C CA . ARG A 1 125 ? -49.299 13.356 41.000 1.00 42.16 125 ARG A CA 1
ATOM 1017 C C . ARG A 1 125 ? -48.969 14.524 40.056 1.00 42.16 125 ARG A C 1
ATOM 1019 O O . ARG A 1 125 ? -47.955 15.196 40.232 1.00 42.16 125 ARG A O 1
ATOM 1026 N N . LYS A 1 126 ? -49.842 14.824 39.091 1.00 38.34 126 LYS A N 1
ATOM 1027 C CA . LYS A 1 126 ? -49.930 16.156 38.471 1.00 38.34 126 LYS A CA 1
ATOM 1028 C C . LYS A 1 126 ? -51.129 16.881 39.074 1.00 38.34 126 LYS A C 1
ATOM 1030 O O . LYS A 1 126 ? -52.247 16.391 38.979 1.00 38.34 126 LYS A O 1
ATOM 1035 N N . ARG A 1 127 ? -50.897 18.041 39.704 1.00 41.75 127 ARG A N 1
ATOM 1036 C CA . ARG A 1 127 ? -51.984 18.953 40.097 1.00 41.75 127 ARG A CA 1
ATOM 1037 C C . ARG A 1 127 ? -52.836 19.253 38.862 1.00 41.75 127 ARG A C 1
ATOM 1039 O O . ARG A 1 127 ? -52.294 19.615 37.818 1.00 41.75 127 ARG A O 1
ATOM 1046 N N . THR A 1 128 ? -54.146 19.098 38.994 1.00 38.34 128 THR A N 1
ATOM 1047 C CA . THR A 1 128 ? -55.129 19.546 38.008 1.00 38.34 128 THR A CA 1
ATOM 1048 C C . THR A 1 128 ? -54.989 21.063 37.805 1.00 38.34 128 THR A C 1
ATOM 1050 O O . THR A 1 128 ? -54.915 21.797 38.793 1.00 38.34 128 THR A O 1
ATOM 1053 N N . PRO A 1 129 ? -54.900 21.567 36.559 1.00 38.62 129 PRO A N 1
ATOM 1054 C CA . PRO A 1 129 ? -54.873 23.005 36.311 1.00 38.62 129 PRO A CA 1
ATOM 1055 C C . PRO A 1 129 ? -56.231 23.609 36.686 1.00 38.62 129 PRO A C 1
ATOM 1057 O O . PRO A 1 129 ? -57.262 23.178 36.173 1.00 38.62 129 PRO A O 1
ATOM 1060 N N . GLN A 1 130 ? -56.231 24.587 37.592 1.00 42.25 130 GLN A N 1
ATOM 1061 C CA . GLN A 1 130 ? -57.437 25.321 37.977 1.00 42.25 130 GLN A CA 1
ATOM 1062 C C . GLN A 1 130 ? -57.577 26.603 37.154 1.00 42.25 130 GLN A C 1
ATOM 1064 O O . GLN A 1 130 ? -56.602 27.327 36.948 1.00 42.25 130 GLN A O 1
ATOM 1069 N N . PHE A 1 131 ? -58.797 26.875 36.689 1.00 32.91 131 PHE A N 1
ATOM 1070 C CA . PHE A 1 131 ? -59.159 28.137 36.048 1.00 32.91 131 PHE A CA 1
ATOM 1071 C C . PHE A 1 131 ? -59.491 29.198 37.109 1.00 32.91 131 PHE A C 1
ATOM 1073 O O . PHE A 1 131 ? -60.136 28.870 38.108 1.00 32.91 131 PHE A O 1
ATOM 1080 N N . PRO A 1 132 ? -59.111 30.473 36.908 1.00 34.31 132 PRO A N 1
ATOM 1081 C CA . PRO A 1 132 ? -59.498 31.546 37.817 1.00 34.31 132 PRO A CA 1
ATOM 1082 C C . PRO A 1 132 ? -61.022 31.729 37.783 1.00 34.31 132 PRO A C 1
ATOM 1084 O O . PRO A 1 132 ? -61.573 32.051 36.733 1.00 34.31 132 PRO A O 1
ATOM 1087 N N . GLY A 1 133 ? -61.699 31.515 38.917 1.00 44.97 133 GLY A N 1
ATOM 1088 C CA . GLY A 1 133 ? -63.135 31.794 39.074 1.00 44.97 133 GLY A CA 1
ATOM 1089 C C . GLY A 1 133 ? -64.020 30.636 39.552 1.00 44.97 133 GLY A C 1
ATOM 1090 O O . GLY A 1 133 ? -65.219 30.842 39.720 1.00 44.97 133 GLY A O 1
ATOM 1091 N N . SER A 1 134 ? -63.487 29.436 39.811 1.00 43.06 134 SER A N 1
ATOM 1092 C CA . SER A 1 134 ? -64.284 28.368 40.434 1.00 43.06 134 SER A CA 1
ATOM 1093 C C . SER A 1 134 ? -64.489 28.649 41.928 1.00 43.06 134 SER A C 1
ATOM 1095 O O . SER A 1 134 ? -63.575 28.467 42.731 1.00 43.06 134 SER A O 1
ATOM 1097 N N . LEU A 1 135 ? -65.684 29.100 42.304 1.00 35.94 135 LEU A N 1
ATOM 1098 C CA . LEU A 1 135 ? -66.121 29.195 43.697 1.00 35.94 135 LEU A CA 1
ATOM 1099 C C . LEU A 1 135 ? -66.471 27.798 44.215 1.00 35.94 135 LEU A C 1
ATOM 1101 O O . LEU A 1 135 ? -67.435 27.217 43.728 1.00 35.94 135 LEU A O 1
ATOM 1105 N N . TYR A 1 136 ? -65.755 27.295 45.224 1.00 40.22 136 TYR A N 1
ATOM 1106 C CA . TYR A 1 136 ? -66.337 26.336 46.164 1.00 40.22 136 TYR A CA 1
ATOM 1107 C C . TYR A 1 136 ? -65.880 26.573 47.601 1.00 40.22 136 TYR A C 1
ATOM 1109 O O . TYR A 1 136 ? -64.732 26.909 47.886 1.00 40.22 136 TYR A O 1
ATOM 1117 N N . VAL A 1 137 ? -66.860 26.383 48.481 1.00 40.81 137 VAL A N 1
ATOM 1118 C CA . VAL A 1 137 ? -66.793 26.335 49.938 1.00 40.81 137 VAL A CA 1
ATOM 1119 C C . VAL A 1 137 ? -65.913 25.162 50.357 1.00 40.81 137 VAL A C 1
ATOM 1121 O O . VAL A 1 137 ? -66.273 24.023 50.084 1.00 40.81 137 VAL A O 1
ATOM 1124 N N . GLN A 1 138 ? -64.803 25.431 51.041 1.00 32.66 138 GLN A N 1
ATOM 1125 C CA . GLN A 1 138 ? -64.131 24.475 51.927 1.00 32.66 138 GLN A CA 1
ATOM 1126 C C . GLN A 1 138 ? -63.225 25.247 52.896 1.00 32.66 138 GLN A C 1
ATOM 1128 O O . GLN A 1 138 ? -62.361 26.018 52.478 1.00 32.66 138 GLN A O 1
ATOM 1133 N N . SER A 1 139 ? -63.487 25.095 54.198 1.00 30.00 139 SER A N 1
ATOM 1134 C CA . SER A 1 139 ? -62.718 25.720 55.274 1.00 30.00 139 SER A CA 1
ATOM 1135 C C . SER A 1 139 ? -61.411 24.968 55.536 1.00 30.00 139 SER A C 1
ATOM 1137 O O . SER A 1 139 ? -61.249 23.794 55.213 1.00 30.00 139 SER A O 1
ATOM 1139 N N . SER A 1 140 ? -60.467 25.667 56.154 1.00 31.62 140 SER A N 1
ATOM 1140 C CA . SER A 1 140 ? -59.067 25.285 56.342 1.00 31.62 140 SER A CA 1
ATOM 1141 C C . SER A 1 140 ? -58.802 24.243 57.443 1.00 31.62 140 SER A C 1
ATOM 1143 O O . SER A 1 140 ? -57.833 24.400 58.184 1.00 31.62 140 SER A O 1
ATOM 1145 N N . THR A 1 141 ? -59.622 23.197 57.588 1.00 36.84 141 THR A N 1
ATOM 1146 C CA . THR A 1 141 ? -59.455 22.234 58.702 1.00 36.84 141 THR A CA 1
ATOM 1147 C C . THR A 1 141 ? -59.626 20.748 58.388 1.00 36.84 141 THR A C 1
ATOM 1149 O O . THR A 1 141 ? -59.463 19.955 59.309 1.00 36.84 141 THR A O 1
ATOM 1152 N N . ASP A 1 142 ? -59.847 20.317 57.143 1.00 31.78 142 ASP A N 1
ATOM 1153 C CA . ASP A 1 142 ? -59.919 18.871 56.868 1.00 31.78 142 ASP A CA 1
ATOM 1154 C C . ASP A 1 142 ? -58.536 18.239 56.664 1.00 31.78 142 ASP A C 1
ATOM 1156 O O . ASP A 1 142 ? -57.892 18.359 55.618 1.00 31.78 142 ASP A O 1
ATOM 1160 N N . ALA A 1 143 ? -58.092 17.535 57.700 1.00 39.66 143 ALA A N 1
ATOM 1161 C CA . ALA A 1 143 ? -56.961 16.628 57.678 1.00 39.66 143 ALA A CA 1
ATOM 1162 C C . ALA A 1 143 ? -57.430 15.217 57.297 1.00 39.66 143 ALA A C 1
ATOM 1164 O O . ALA A 1 143 ? -57.308 14.327 58.114 1.00 39.66 143 ALA A O 1
ATOM 1165 N N . ASP A 1 144 ? -57.969 15.010 56.092 1.00 39.94 144 ASP A N 1
ATOM 1166 C CA . ASP A 1 144 ? -58.124 13.666 55.511 1.00 39.94 144 ASP A CA 1
ATOM 1167 C C . ASP A 1 144 ? -58.477 13.733 54.015 1.00 39.94 144 ASP A C 1
ATOM 1169 O O . ASP A 1 144 ? -59.632 13.783 53.606 1.00 39.94 144 ASP A O 1
ATOM 1173 N N . VAL A 1 145 ? -57.449 13.691 53.162 1.00 40.09 145 VAL A N 1
ATOM 1174 C CA . VAL A 1 145 ? -57.588 13.456 51.706 1.00 40.09 145 VAL A CA 1
ATOM 1175 C C . VAL A 1 145 ? -56.976 12.093 51.339 1.00 40.09 145 VAL A C 1
ATOM 1177 O O . VAL A 1 145 ? -56.398 11.911 50.270 1.00 40.09 145 VAL A O 1
ATOM 1180 N N . ASN A 1 146 ? -57.049 11.122 52.256 1.00 36.31 146 ASN A N 1
ATOM 1181 C CA . ASN A 1 146 ? -56.532 9.760 52.060 1.00 36.31 146 ASN A CA 1
ATOM 1182 C C . ASN A 1 146 ? -57.617 8.716 51.734 1.00 36.31 146 ASN A C 1
ATOM 1184 O O . ASN A 1 146 ? -57.287 7.553 51.531 1.00 36.31 146 ASN A O 1
ATOM 1188 N N . THR A 1 147 ? -58.891 9.096 51.623 1.00 37.72 147 THR A N 1
ATOM 1189 C CA . THR A 1 147 ? -60.012 8.146 51.452 1.00 37.72 147 THR A CA 1
ATOM 1190 C C . THR A 1 147 ? -60.644 8.127 50.059 1.00 37.72 147 THR A C 1
ATOM 1192 O O . THR A 1 147 ? -61.685 7.510 49.866 1.00 37.72 147 THR A O 1
ATOM 1195 N N . SER A 1 148 ? -60.018 8.728 49.044 1.00 38.88 148 SER A N 1
ATOM 1196 C CA . SER A 1 148 ? -60.562 8.731 47.670 1.00 38.88 148 SER A CA 1
ATOM 1197 C C . SER A 1 148 ? -59.974 7.671 46.726 1.00 38.88 148 SER A C 1
ATOM 1199 O O . SER A 1 148 ? -60.145 7.787 45.515 1.00 38.88 148 SER A O 1
ATOM 1201 N N . LEU A 1 149 ? -59.268 6.653 47.229 1.00 41.91 149 LEU A N 1
ATOM 1202 C CA . LEU A 1 149 ? -58.767 5.539 46.412 1.00 41.91 149 LEU A CA 1
ATOM 1203 C C . LEU A 1 149 ? -59.012 4.209 47.139 1.00 41.91 149 LEU A C 1
ATOM 1205 O O . LEU A 1 149 ? -58.706 4.119 48.330 1.00 41.91 149 LEU A O 1
ATOM 1209 N N . PRO A 1 150 ? -59.553 3.177 46.465 1.00 34.53 150 PRO A N 1
ATOM 1210 C CA . PRO A 1 150 ? -59.795 1.894 47.106 1.00 34.53 150 PRO A CA 1
ATOM 1211 C C . PRO A 1 150 ? -58.458 1.210 47.444 1.00 34.53 150 PRO A C 1
ATOM 1213 O O . PRO A 1 150 ? -57.473 1.375 46.715 1.00 34.53 150 PRO A O 1
ATOM 1216 N N . PRO A 1 151 ? -58.388 0.435 48.540 1.00 41.50 151 PRO A N 1
ATOM 1217 C CA . PRO A 1 151 ? -57.183 -0.294 48.904 1.00 41.50 151 PRO A CA 1
ATOM 1218 C C . PRO A 1 151 ? -56.895 -1.391 47.868 1.00 41.50 151 PRO A C 1
ATOM 1220 O O . PRO A 1 151 ? -57.802 -2.100 47.427 1.00 41.50 151 PRO A O 1
ATOM 1223 N N . ILE A 1 152 ? -55.613 -1.551 47.512 1.00 44.00 152 ILE A N 1
ATOM 1224 C CA . ILE A 1 152 ? -55.088 -2.536 46.538 1.00 44.00 152 ILE A CA 1
ATOM 1225 C C . ILE A 1 152 ? -55.557 -3.972 46.850 1.00 44.00 152 ILE A C 1
ATOM 1227 O O . ILE A 1 152 ? -55.667 -4.794 45.946 1.00 44.00 152 ILE A O 1
ATOM 1231 N N . SER A 1 153 ? -55.912 -4.263 48.106 1.00 42.75 153 SER A N 1
ATOM 1232 C CA . SER A 1 153 ? -56.462 -5.552 48.540 1.00 42.75 153 SER A CA 1
ATOM 1233 C C . SER A 1 153 ? -57.818 -5.906 47.920 1.00 42.75 153 SER A C 1
ATOM 1235 O O . SER A 1 153 ? -58.162 -7.078 47.874 1.00 42.75 153 SER A O 1
ATOM 1237 N N . SER A 1 154 ? -58.587 -4.927 47.433 1.00 45.53 154 SER A N 1
ATOM 1238 C CA . SER A 1 154 ? -59.919 -5.159 46.849 1.00 45.53 154 SER A CA 1
ATOM 1239 C C . SER A 1 154 ? -59.906 -5.574 45.369 1.00 45.53 154 SER A C 1
ATOM 1241 O O . SER A 1 154 ? -60.955 -5.910 44.829 1.00 45.53 154 SER A O 1
ATOM 1243 N N . LEU A 1 155 ? -58.739 -5.577 44.710 1.00 44.69 155 LEU A N 1
ATOM 1244 C CA . LEU A 1 155 ? -58.589 -5.938 43.290 1.00 44.69 155 LEU A CA 1
ATOM 1245 C C . LEU A 1 155 ? -58.111 -7.382 43.049 1.00 44.69 155 LEU A C 1
ATOM 1247 O O . LEU A 1 155 ? -58.101 -7.816 41.901 1.00 44.69 155 LEU A O 1
ATOM 1251 N N . PHE A 1 156 ? -57.746 -8.126 44.100 1.00 48.06 156 PHE A N 1
ATOM 1252 C CA . PHE A 1 156 ? -57.147 -9.469 43.997 1.00 48.06 156 PHE A CA 1
ATOM 1253 C C . PHE A 1 156 ? -57.936 -10.558 44.737 1.00 48.06 156 PHE A C 1
ATOM 1255 O O . PHE A 1 156 ? -57.374 -11.581 45.119 1.00 48.06 156 PHE A O 1
ATOM 1262 N N . ASP A 1 157 ? -59.242 -10.375 44.939 1.00 44.62 157 ASP A N 1
ATOM 1263 C CA . ASP A 1 157 ? -60.079 -11.415 45.546 1.00 44.62 157 ASP A CA 1
ATOM 1264 C C . ASP A 1 157 ? -60.555 -12.416 44.476 1.00 44.62 157 ASP A C 1
ATOM 1266 O O . ASP A 1 157 ? -61.722 -12.480 44.091 1.00 44.62 157 ASP A O 1
ATOM 1270 N N . SER A 1 158 ? -59.616 -13.205 43.949 1.00 43.34 158 SER A N 1
ATOM 1271 C CA . SER A 1 158 ? -59.925 -14.390 43.150 1.00 43.34 158 SER A CA 1
ATOM 1272 C C . SER A 1 158 ? -59.101 -15.580 43.629 1.00 43.34 158 SER A C 1
ATOM 1274 O O . SER A 1 158 ? -57.982 -15.791 43.192 1.00 43.34 158 SER A O 1
ATOM 1276 N N . LYS A 1 159 ? -59.735 -16.377 44.498 1.00 42.66 159 LYS A N 1
ATOM 1277 C CA . LYS A 1 159 ? -59.392 -17.760 44.875 1.00 42.66 159 LYS A CA 1
ATOM 1278 C C . LYS A 1 159 ? -57.987 -17.981 45.457 1.00 42.66 159 LYS A C 1
ATOM 1280 O O . LYS A 1 159 ? -57.053 -18.344 44.762 1.00 42.66 159 LYS A O 1
ATOM 1285 N N . LYS A 1 160 ? -57.931 -17.988 46.794 1.00 46.91 160 LYS A N 1
ATOM 1286 C CA . LYS A 1 160 ? -56.891 -18.665 47.588 1.00 46.91 160 LYS A CA 1
ATOM 1287 C C . LYS A 1 160 ? -56.624 -20.082 47.055 1.00 46.91 160 LYS A C 1
ATOM 1289 O O . LYS A 1 160 ? -57.463 -20.967 47.235 1.00 46.91 160 LYS A O 1
ATOM 1294 N N . GLY A 1 161 ? -55.450 -20.310 46.470 1.00 45.66 161 GLY A N 1
ATOM 1295 C CA . GLY A 1 161 ? -55.007 -21.651 46.101 1.00 45.66 161 GLY A CA 1
ATOM 1296 C C . GLY A 1 161 ? -53.615 -21.714 45.472 1.00 45.66 161 GLY A C 1
ATOM 1297 O O . GLY A 1 161 ? -53.472 -21.511 44.275 1.00 45.66 161 GLY A O 1
ATOM 1298 N N . SER A 1 162 ? -52.641 -22.168 46.270 1.00 47.12 162 SER A N 1
ATOM 1299 C CA . SER A 1 162 ? -51.261 -22.559 45.919 1.00 47.12 162 SER A CA 1
ATOM 1300 C C . SER A 1 162 ? -50.244 -21.424 45.736 1.00 47.12 162 SER A C 1
ATOM 1302 O O . SER A 1 162 ? -50.513 -20.417 45.096 1.00 47.12 162 SER A O 1
ATOM 1304 N N . GLY A 1 163 ? -49.043 -21.615 46.295 1.00 52.72 163 GLY A N 1
ATOM 1305 C CA . GLY A 1 163 ? -47.943 -20.638 46.329 1.00 52.72 163 GLY A CA 1
ATOM 1306 C C . GLY A 1 163 ? -47.361 -20.212 44.974 1.00 52.72 163 GLY A C 1
ATOM 1307 O O . GLY A 1 163 ? -46.339 -19.543 44.960 1.00 52.72 163 GLY A O 1
ATOM 1308 N N . PHE A 1 164 ? -47.996 -20.568 43.854 1.00 49.75 164 PHE A N 1
ATOM 1309 C CA . PHE A 1 164 ? -47.720 -19.977 42.541 1.00 49.75 164 PHE A CA 1
ATOM 1310 C C . PHE A 1 164 ? -48.273 -18.546 42.418 1.00 49.75 164 PHE A C 1
ATOM 1312 O O . PHE A 1 164 ? -47.739 -17.753 41.646 1.00 49.75 164 PHE A O 1
ATOM 1319 N N . ASP A 1 165 ? -49.299 -18.200 43.201 1.00 63.41 165 ASP A N 1
ATOM 1320 C CA . ASP A 1 165 ? -49.963 -16.891 43.142 1.00 63.41 165 ASP A CA 1
ATOM 1321 C C . ASP A 1 165 ? -49.122 -15.783 43.814 1.00 63.41 165 ASP A C 1
ATOM 1323 O O . ASP A 1 165 ? -49.079 -14.648 43.342 1.00 63.41 165 ASP A O 1
ATOM 1327 N N . ASP A 1 166 ? -48.367 -16.118 44.870 1.00 69.94 166 ASP A N 1
ATOM 1328 C CA . ASP A 1 166 ? -47.487 -15.170 45.574 1.00 69.94 166 ASP A CA 1
ATOM 1329 C C . ASP A 1 166 ? -46.287 -14.748 44.708 1.00 69.94 166 ASP A C 1
ATOM 1331 O O . ASP A 1 166 ? -45.925 -13.569 44.675 1.00 69.94 166 ASP A O 1
ATOM 1335 N N . ASP A 1 167 ? -45.698 -15.690 43.964 1.00 73.38 167 ASP A N 1
ATOM 1336 C CA . ASP A 1 167 ? -44.605 -15.416 43.027 1.00 73.38 167 ASP A CA 1
ATOM 1337 C C . ASP A 1 167 ? -45.099 -14.598 41.824 1.00 73.38 167 ASP A C 1
ATOM 1339 O O . ASP A 1 167 ? -44.434 -13.648 41.402 1.00 73.38 167 ASP A O 1
ATOM 1343 N N . GLU A 1 168 ? -46.294 -14.895 41.302 1.00 78.19 168 GLU A N 1
ATOM 1344 C CA . GLU A 1 168 ? -46.905 -14.118 40.220 1.00 78.19 168 GLU A CA 1
ATOM 1345 C C . GLU A 1 168 ? -47.262 -12.692 40.676 1.00 78.19 168 GLU A C 1
ATOM 1347 O O . GLU A 1 168 ? -47.000 -11.718 39.959 1.00 78.19 168 GLU A O 1
ATOM 1352 N N . MET A 1 169 ? -47.783 -12.534 41.899 1.00 78.00 169 MET A N 1
ATOM 1353 C CA . MET A 1 169 ? -48.005 -11.223 42.515 1.00 78.00 169 MET A CA 1
ATOM 1354 C C . MET A 1 169 ? -46.693 -10.463 42.732 1.00 78.00 169 MET A C 1
ATOM 1356 O O . MET A 1 169 ? -46.644 -9.251 42.498 1.00 78.00 169 MET A O 1
ATOM 1360 N N . LEU A 1 170 ? -45.618 -11.142 43.141 1.00 81.38 170 LEU A N 1
ATOM 1361 C CA . LEU A 1 170 ? -44.305 -10.528 43.332 1.00 81.38 170 LEU A CA 1
ATOM 1362 C C . LEU A 1 170 ? -43.710 -10.047 42.002 1.00 81.38 170 LEU A C 1
ATOM 1364 O O . LEU A 1 170 ? -43.201 -8.926 41.930 1.00 81.38 170 LEU A O 1
ATOM 1368 N N . ILE A 1 171 ? -43.821 -10.851 40.942 1.00 82.19 171 ILE A N 1
ATOM 1369 C CA . ILE A 1 171 ? -43.380 -10.495 39.588 1.00 82.19 171 ILE A CA 1
ATOM 1370 C C . ILE A 1 171 ? -44.173 -9.287 39.071 1.00 82.19 171 ILE A C 1
ATOM 1372 O O . ILE A 1 171 ? -43.564 -8.290 38.676 1.00 82.19 171 ILE A O 1
ATOM 1376 N N . LYS A 1 172 ? -45.510 -9.299 39.174 1.00 83.62 172 LYS A N 1
ATOM 1377 C CA . LYS A 1 172 ? -46.359 -8.151 38.793 1.00 83.62 172 LYS A CA 1
ATOM 1378 C C . LYS A 1 172 ? -46.016 -6.895 39.600 1.00 83.62 172 LYS A C 1
ATOM 1380 O O . LYS A 1 172 ? -45.929 -5.796 39.050 1.00 83.62 172 LYS A O 1
ATOM 1385 N N . ALA A 1 173 ? -45.751 -7.030 40.900 1.00 82.62 173 ALA A N 1
ATOM 1386 C CA . ALA A 1 173 ? -45.339 -5.911 41.745 1.00 82.62 173 ALA A CA 1
ATOM 1387 C C . ALA A 1 173 ? -43.964 -5.339 41.346 1.00 82.62 173 ALA A C 1
ATOM 1389 O O . ALA A 1 173 ? -43.767 -4.118 41.387 1.00 82.62 173 ALA A O 1
ATOM 1390 N N . LEU A 1 174 ? -43.013 -6.190 40.947 1.00 87.56 174 LEU A N 1
ATOM 1391 C CA . LEU A 1 174 ? -41.711 -5.768 40.428 1.00 87.56 174 LEU A CA 1
ATOM 1392 C C . LEU A 1 174 ? -41.846 -5.057 39.080 1.00 87.56 174 LEU A C 1
ATOM 1394 O O . LEU A 1 174 ? -41.245 -3.998 38.902 1.00 87.56 174 LEU A O 1
ATOM 1398 N N . GLU A 1 175 ? -42.682 -5.560 38.173 1.00 87.62 175 GLU A N 1
ATOM 1399 C CA . GLU A 1 175 ? -42.960 -4.915 36.886 1.00 87.62 175 GLU A CA 1
ATOM 1400 C C . GLU A 1 175 ? -43.573 -3.523 37.056 1.00 87.62 175 GLU A C 1
ATOM 1402 O O . GLU A 1 175 ? -43.123 -2.564 36.423 1.00 87.62 175 GLU A O 1
ATOM 1407 N N . ILE A 1 176 ? -44.540 -3.372 37.968 1.00 88.62 176 ILE A N 1
ATOM 1408 C CA . ILE A 1 176 ? -45.124 -2.067 38.302 1.00 88.62 176 ILE A CA 1
ATOM 1409 C C . ILE A 1 176 ? -44.037 -1.122 38.827 1.00 88.62 176 ILE A C 1
ATOM 1411 O O . ILE A 1 176 ? -43.938 0.022 38.381 1.00 88.62 176 ILE A O 1
ATOM 1415 N N . ARG A 1 177 ? -43.165 -1.585 39.734 1.00 88.69 177 ARG A N 1
ATOM 1416 C CA . ARG A 1 177 ? -42.054 -0.760 40.240 1.00 88.69 177 ARG A CA 1
ATOM 1417 C C . ARG A 1 177 ? -41.053 -0.395 39.147 1.00 88.69 177 ARG A C 1
ATOM 1419 O O . ARG A 1 177 ? -40.540 0.726 39.160 1.00 88.69 177 ARG A O 1
ATOM 1426 N N . ARG A 1 178 ? -40.812 -1.285 38.185 1.00 92.31 178 ARG A N 1
ATOM 1427 C CA . ARG A 1 178 ? -39.966 -1.029 37.015 1.00 92.31 178 ARG A CA 1
ATOM 1428 C C . ARG A 1 178 ? -40.559 0.065 36.136 1.00 92.31 178 ARG A C 1
ATOM 1430 O O . ARG A 1 178 ? -39.869 1.048 35.869 1.00 92.31 178 ARG A O 1
ATOM 1437 N N . LYS A 1 179 ? -41.852 -0.027 35.791 1.00 92.06 179 LYS A N 1
ATOM 1438 C CA . LYS A 1 179 ? -42.602 1.016 35.056 1.00 92.06 179 LYS A CA 1
ATOM 1439 C C . LYS A 1 179 ? -42.540 2.370 35.786 1.00 92.06 179 LYS A C 1
ATOM 1441 O O . LYS A 1 179 ? -42.215 3.390 35.180 1.00 92.06 179 LYS A O 1
ATOM 1446 N N . VAL A 1 180 ? -42.748 2.381 37.106 1.00 91.69 180 VAL A N 1
ATOM 1447 C CA . VAL A 1 180 ? -42.650 3.602 37.930 1.00 91.69 180 VAL A CA 1
ATOM 1448 C C . VAL A 1 180 ? -41.231 4.181 37.919 1.00 91.69 180 VAL A C 1
ATOM 1450 O O . VAL A 1 180 ? -41.061 5.389 37.765 1.00 91.69 180 VAL A O 1
ATOM 1453 N N . THR A 1 181 ? -40.203 3.340 38.035 1.00 92.88 181 THR A N 1
ATOM 1454 C CA . THR A 1 181 ? -38.797 3.779 38.034 1.00 92.88 181 THR A CA 1
ATOM 1455 C C . THR A 1 181 ? -38.400 4.363 36.678 1.00 92.88 181 THR A C 1
ATOM 1457 O O . THR A 1 181 ? -37.734 5.397 36.628 1.00 92.88 181 THR A O 1
ATOM 1460 N N . VAL A 1 182 ? -38.885 3.774 35.581 1.00 94.12 182 VAL A N 1
ATOM 1461 C CA . VAL A 1 182 ? -38.744 4.308 34.219 1.00 94.12 182 VAL A CA 1
ATOM 1462 C C . VAL A 1 182 ? -39.319 5.723 34.111 1.00 94.12 182 VAL A C 1
ATOM 1464 O O . VAL A 1 182 ? -38.647 6.615 33.587 1.00 94.12 182 VAL A O 1
ATOM 1467 N N . GLU A 1 183 ? -40.530 5.969 34.620 1.00 93.75 183 GLU A N 1
ATOM 1468 C CA . GLU A 1 183 ? -41.134 7.308 34.577 1.00 93.75 183 GLU A CA 1
ATOM 1469 C C . GLU A 1 183 ? -40.400 8.316 35.470 1.00 93.75 183 GLU A C 1
ATOM 1471 O O . GLU A 1 183 ? -40.176 9.455 35.049 1.00 93.75 183 GLU A O 1
ATOM 1476 N N . ILE A 1 184 ? -39.941 7.896 36.653 1.00 92.38 184 ILE A N 1
ATOM 1477 C CA . ILE A 1 184 ? -39.109 8.729 37.534 1.00 92.38 184 ILE A CA 1
ATOM 1478 C C . ILE A 1 184 ? -37.797 9.112 36.832 1.00 92.38 184 ILE A C 1
ATOM 1480 O O . ILE A 1 184 ? -37.405 10.282 36.844 1.00 92.38 184 ILE A O 1
ATOM 1484 N N . PHE A 1 185 ? -37.139 8.165 36.161 1.00 94.19 185 PHE A N 1
ATOM 1485 C CA . PHE A 1 185 ? -35.905 8.429 35.424 1.00 94.19 185 PHE A CA 1
ATOM 1486 C C . PHE A 1 185 ? -36.140 9.361 34.225 1.00 94.19 185 PHE A C 1
ATOM 1488 O O . PHE A 1 185 ? -35.372 10.300 33.997 1.00 94.19 185 PHE A O 1
ATOM 1495 N N . LYS A 1 186 ? -37.239 9.177 33.477 1.00 93.56 186 LYS A N 1
ATOM 1496 C CA . LYS A 1 186 ? -37.648 10.113 32.414 1.00 93.56 186 LYS A CA 1
ATOM 1497 C C . LYS A 1 186 ? -37.900 11.517 32.971 1.00 93.56 186 LYS A C 1
ATOM 1499 O O . LYS A 1 186 ? -37.524 12.494 32.324 1.00 93.56 186 LYS A O 1
ATOM 1504 N N . GLU A 1 187 ? -38.514 11.644 34.149 1.00 92.38 187 GLU A N 1
ATOM 1505 C CA . GLU A 1 187 ? -38.711 12.930 34.832 1.00 92.38 187 GLU A CA 1
ATOM 1506 C C . GLU A 1 187 ? -37.367 13.593 35.178 1.00 92.38 187 GLU A C 1
ATOM 1508 O O . GLU A 1 187 ? -37.170 14.768 34.861 1.00 92.38 187 GLU A O 1
ATOM 1513 N N . ALA A 1 188 ? -36.416 12.839 35.739 1.00 92.19 188 ALA A N 1
ATOM 1514 C CA . ALA A 1 188 ? -35.066 13.323 36.046 1.00 92.19 188 ALA A CA 1
ATOM 1515 C C . ALA A 1 188 ? -34.320 13.797 34.783 1.00 92.19 188 ALA A C 1
ATOM 1517 O O . ALA A 1 188 ? -33.744 14.887 34.751 1.00 92.19 188 ALA A O 1
ATOM 1518 N N . MET A 1 189 ? -34.418 13.048 33.682 1.00 92.94 189 MET A N 1
ATOM 1519 C CA . MET A 1 189 ? -33.871 13.456 32.385 1.00 92.94 189 MET A CA 1
ATOM 1520 C C . MET A 1 189 ? -34.533 14.737 31.845 1.00 92.94 189 MET A C 1
ATOM 1522 O O . MET A 1 189 ? -33.851 15.617 31.317 1.00 92.94 189 MET A O 1
ATOM 1526 N N . ARG A 1 190 ? -35.850 14.909 32.007 1.00 91.19 190 ARG A N 1
ATOM 1527 C CA . ARG A 1 190 ? -36.540 16.154 31.617 1.00 91.19 190 ARG A CA 1
ATOM 1528 C C . ARG A 1 190 ? -36.073 17.344 32.462 1.00 91.19 190 ARG A C 1
ATOM 1530 O O . ARG A 1 190 ? -35.781 18.396 31.893 1.00 91.19 190 ARG A O 1
ATOM 1537 N N . LYS A 1 191 ? -35.905 17.173 33.782 1.00 89.94 191 LYS A N 1
ATOM 1538 C CA . LYS A 1 191 ? -35.282 18.185 34.666 1.00 89.94 191 LYS A CA 1
ATOM 1539 C C . LYS A 1 191 ? -33.868 18.541 34.198 1.00 89.94 191 LYS A C 1
ATOM 1541 O O . LYS A 1 191 ? -33.478 19.705 34.207 1.00 89.94 191 LYS A O 1
ATOM 1546 N N . GLY A 1 192 ? -33.141 17.556 33.672 1.00 87.19 192 GLY A N 1
ATOM 1547 C CA . GLY A 1 192 ? -31.834 17.714 33.039 1.00 87.19 192 GLY A CA 1
ATOM 1548 C C . GLY A 1 192 ? -31.807 18.443 31.687 1.00 87.19 192 GLY A C 1
ATOM 1549 O O . GLY A 1 192 ? -30.715 18.548 31.120 1.00 87.19 192 GLY A O 1
ATOM 1550 N N . ARG A 1 193 ? -32.949 18.957 31.195 1.00 90.12 193 ARG A N 1
ATOM 1551 C CA . ARG A 1 193 ? -33.149 19.628 29.891 1.00 90.12 193 ARG A CA 1
ATOM 1552 C C . ARG A 1 193 ? -33.004 18.718 28.662 1.00 90.12 193 ARG A C 1
ATOM 1554 O O . ARG A 1 193 ? -32.602 19.174 27.592 1.00 90.12 193 ARG A O 1
ATOM 1561 N N . PHE A 1 194 ? -33.332 17.433 28.783 1.00 91.81 194 PHE A N 1
ATOM 1562 C CA . PHE A 1 194 ? -33.425 16.528 27.631 1.00 91.81 194 PHE A CA 1
ATOM 1563 C C . PHE A 1 194 ? -34.842 16.524 27.032 1.00 91.81 194 PHE A C 1
ATOM 1565 O O . PHE A 1 194 ? -35.828 16.711 27.744 1.00 91.81 194 PHE A O 1
ATOM 1572 N N . SER A 1 195 ? -34.955 16.326 25.711 1.00 90.69 195 SER A N 1
ATOM 1573 C CA . SER A 1 195 ? -36.259 16.247 25.040 1.00 90.69 195 SER A CA 1
ATOM 1574 C C . SER A 1 195 ? -36.992 14.956 25.404 1.00 90.69 195 SER A C 1
ATOM 1576 O O . SER A 1 195 ? -36.367 13.931 25.670 1.00 90.69 195 SER A O 1
ATOM 1578 N N . ILE A 1 196 ? -38.327 14.988 25.350 1.00 90.00 196 ILE A N 1
ATOM 1579 C CA . ILE A 1 196 ? -39.181 13.835 25.678 1.00 90.00 196 ILE A CA 1
ATOM 1580 C C . ILE A 1 196 ? -38.794 12.608 24.840 1.00 90.00 196 ILE A C 1
ATOM 1582 O O . ILE A 1 196 ? -38.633 11.518 25.387 1.00 90.00 196 ILE A O 1
ATOM 1586 N N . THR A 1 197 ? -38.585 12.793 23.534 1.00 90.56 197 THR A N 1
ATOM 1587 C CA . THR A 1 197 ? -38.190 11.726 22.601 1.00 90.56 197 THR A CA 1
ATOM 1588 C C . THR A 1 197 ? -36.802 11.166 22.912 1.00 90.56 197 THR A C 1
ATOM 1590 O O . THR A 1 197 ? -36.592 9.962 22.873 1.00 90.56 197 THR A O 1
ATOM 1593 N N . TYR A 1 198 ? -35.839 12.020 23.273 1.00 91.62 198 TYR A N 1
ATOM 1594 C CA . TYR A 1 198 ? -34.499 11.550 23.624 1.00 91.62 198 TYR A CA 1
ATOM 1595 C C . TYR A 1 198 ? -34.512 10.748 24.929 1.00 91.62 198 TYR A C 1
ATOM 1597 O O . TYR A 1 198 ? -33.903 9.687 25.008 1.00 91.62 198 TYR A O 1
ATOM 1605 N N . SER A 1 199 ? -35.223 11.239 25.948 1.00 91.69 199 SER A N 1
ATOM 1606 C CA . SER A 1 199 ? -35.352 10.548 27.232 1.00 91.69 199 SER A CA 1
ATOM 1607 C C . SER A 1 199 ? -36.061 9.205 27.091 1.00 91.69 199 SER A C 1
ATOM 1609 O O . SER A 1 199 ? -35.653 8.244 27.724 1.00 91.69 199 SER A O 1
ATOM 1611 N N . THR A 1 200 ? -37.102 9.120 26.261 1.00 92.56 200 THR A N 1
ATOM 1612 C CA . THR A 1 200 ? -37.820 7.858 26.025 1.00 92.56 200 THR A CA 1
ATOM 1613 C C . THR A 1 200 ? -36.946 6.834 25.307 1.00 92.56 200 THR A C 1
ATOM 1615 O O . THR A 1 200 ? -36.828 5.721 25.806 1.00 92.56 200 THR A O 1
ATOM 1618 N N . ASN A 1 201 ? -36.257 7.235 24.236 1.00 93.31 201 ASN A N 1
ATOM 1619 C CA . ASN A 1 201 ? -35.365 6.348 23.481 1.00 93.31 201 ASN A CA 1
ATOM 1620 C C . ASN A 1 201 ? -34.110 5.923 24.260 1.00 93.31 201 ASN A C 1
ATOM 1622 O O . ASN A 1 201 ? -33.583 4.842 24.037 1.00 93.31 201 ASN A O 1
ATOM 1626 N N . LEU A 1 202 ? -33.581 6.770 25.149 1.00 92.19 202 LEU A N 1
ATOM 1627 C CA . LEU A 1 202 ? -32.449 6.380 25.994 1.00 92.19 202 LEU A CA 1
ATOM 1628 C C . LEU A 1 202 ? -32.882 5.359 27.051 1.00 92.19 202 LEU A C 1
ATOM 1630 O O . LEU A 1 202 ? -32.186 4.379 27.279 1.00 92.19 202 LEU A O 1
ATOM 1634 N N . VAL A 1 203 ? -34.016 5.603 27.712 1.00 92.44 203 VAL A N 1
ATOM 1635 C CA . VAL A 1 203 ? -34.478 4.763 28.824 1.00 92.44 203 VAL A CA 1
ATOM 1636 C C . VAL A 1 203 ? -34.939 3.389 28.351 1.00 92.44 203 VAL A C 1
ATOM 1638 O O . VAL A 1 203 ? -34.754 2.420 29.080 1.00 92.44 203 VAL A O 1
ATOM 1641 N N . SER A 1 204 ? -35.474 3.275 27.130 1.00 91.75 204 SER A N 1
ATOM 1642 C CA . SER A 1 204 ? -35.791 1.968 26.539 1.00 91.75 204 SER A CA 1
ATOM 1643 C C . SER A 1 204 ? -34.564 1.064 26.390 1.00 91.75 204 SER A C 1
ATOM 1645 O O . SER A 1 204 ? -34.708 -0.150 26.422 1.00 91.75 204 SER A O 1
ATOM 1647 N N . GLU A 1 205 ? -33.367 1.645 26.283 1.00 91.25 205 GLU A N 1
ATOM 1648 C CA . GLU A 1 205 ? -32.094 0.927 26.149 1.00 91.25 205 GLU A CA 1
ATOM 1649 C C . GLU A 1 205 ? -31.371 0.720 27.499 1.00 91.25 205 GLU A C 1
ATOM 1651 O O . GLU A 1 205 ? -30.241 0.239 27.523 1.00 91.25 205 GLU A O 1
ATOM 1656 N N . LEU A 1 206 ? -31.988 1.086 28.633 1.00 91.50 206 LEU A N 1
ATOM 1657 C CA . LEU A 1 206 ? -31.388 1.032 29.978 1.00 91.50 206 LEU A CA 1
ATOM 1658 C C . LEU A 1 206 ? -32.068 0.043 30.960 1.00 91.50 206 LEU A C 1
ATOM 1660 O O . LEU A 1 206 ? -32.168 0.369 32.144 1.00 91.50 206 LEU A O 1
ATOM 1664 N N . PRO A 1 207 ? -32.536 -1.156 30.557 1.00 90.12 207 PRO A N 1
ATOM 1665 C CA . PRO A 1 207 ? -33.276 -2.043 31.463 1.00 90.12 207 PRO A CA 1
ATOM 1666 C C . PRO A 1 207 ? -32.461 -2.444 32.704 1.00 90.12 207 PRO A C 1
ATOM 1668 O O . PRO A 1 207 ? -32.944 -2.295 33.825 1.00 90.12 207 PRO A O 1
ATOM 1671 N N . ASP A 1 208 ? -31.202 -2.847 32.520 1.00 90.19 208 ASP A N 1
ATOM 1672 C CA . ASP A 1 208 ? -30.332 -3.304 33.614 1.00 90.19 208 ASP A CA 1
ATOM 1673 C C . ASP A 1 208 ? -30.009 -2.180 34.606 1.00 90.19 208 ASP A C 1
ATOM 1675 O O . ASP A 1 208 ? -29.931 -2.387 35.817 1.00 90.19 208 ASP A O 1
ATOM 1679 N N . PHE A 1 209 ? -29.834 -0.957 34.097 1.00 91.12 209 PHE A N 1
ATOM 1680 C CA . PHE A 1 209 ? -29.566 0.198 34.946 1.00 91.12 209 PHE A CA 1
ATOM 1681 C C . PHE A 1 209 ? -30.814 0.624 35.727 1.00 91.12 209 PHE A C 1
ATOM 1683 O O . PHE A 1 209 ? -30.709 1.042 36.878 1.00 91.12 209 PHE A O 1
ATOM 1690 N N . ILE A 1 210 ? -32.005 0.492 35.136 1.00 92.56 210 ILE A N 1
ATOM 1691 C CA . ILE A 1 210 ? -33.266 0.720 35.850 1.00 92.56 210 ILE A CA 1
ATOM 1692 C C . ILE A 1 210 ? -33.434 -0.296 36.983 1.00 92.56 210 ILE A C 1
ATOM 1694 O O . ILE A 1 210 ? -33.799 0.096 38.092 1.00 92.56 210 ILE A O 1
ATOM 1698 N N . ASP A 1 211 ? -33.105 -1.565 36.747 1.00 91.94 211 ASP A N 1
ATOM 1699 C CA . ASP A 1 211 ? -33.150 -2.593 37.790 1.00 91.94 211 ASP A CA 1
ATOM 1700 C C . ASP A 1 211 ? -32.131 -2.302 38.899 1.00 91.94 211 ASP A C 1
ATOM 1702 O O . ASP A 1 211 ? -32.447 -2.410 40.084 1.00 91.94 211 ASP A O 1
ATOM 1706 N N . TYR A 1 212 ? -30.938 -1.824 38.536 1.00 91.81 212 TYR A N 1
ATOM 1707 C CA . TYR A 1 212 ? -29.947 -1.353 39.501 1.00 91.81 212 TYR A CA 1
ATOM 1708 C C . TYR A 1 212 ? -30.482 -0.201 40.367 1.00 91.81 212 TYR A C 1
ATOM 1710 O O . TYR A 1 212 ? -30.381 -0.257 41.594 1.00 91.81 212 TYR A O 1
ATOM 1718 N N . VAL A 1 213 ? -31.129 0.804 39.765 1.00 91.81 213 VAL A N 1
ATOM 1719 C CA . VAL A 1 213 ? -31.787 1.899 40.501 1.00 91.81 213 VAL A CA 1
ATOM 1720 C C . VAL A 1 213 ? -32.872 1.363 41.436 1.00 91.81 213 VAL A C 1
ATOM 1722 O O . VAL A 1 213 ? -32.965 1.811 42.577 1.00 91.81 213 VAL A O 1
ATOM 1725 N N . MET A 1 214 ? -33.681 0.395 40.995 1.00 92.50 214 MET A N 1
ATOM 1726 C CA . MET A 1 214 ? -34.710 -0.224 41.838 1.00 92.50 214 MET A CA 1
ATOM 1727 C C . MET A 1 214 ? -34.112 -0.926 43.059 1.00 92.50 214 MET A C 1
ATOM 1729 O O . MET A 1 214 ? -34.629 -0.760 44.167 1.00 92.50 214 MET A O 1
ATOM 1733 N N . ILE A 1 215 ? -33.033 -1.690 42.867 1.00 90.81 215 ILE A N 1
ATOM 1734 C CA . ILE A 1 215 ? -32.334 -2.410 43.938 1.00 90.81 215 ILE A CA 1
ATOM 1735 C C . ILE A 1 215 ? -31.754 -1.418 44.952 1.00 90.81 215 ILE A C 1
ATOM 1737 O O . ILE A 1 215 ? -31.960 -1.587 46.155 1.00 90.81 215 ILE A O 1
ATOM 1741 N N . GLN A 1 216 ? -31.105 -0.347 44.488 1.00 90.75 216 GLN A N 1
ATOM 1742 C CA . GLN A 1 216 ? -30.541 0.673 45.376 1.00 90.75 216 GLN A CA 1
ATOM 1743 C C . GLN A 1 216 ? -31.629 1.473 46.099 1.00 90.75 216 GLN A C 1
ATOM 1745 O O . GLN A 1 216 ? -31.588 1.654 47.312 1.00 90.75 216 GLN A O 1
ATOM 1750 N N . ALA A 1 217 ? -32.697 1.861 45.404 1.00 91.00 217 ALA A N 1
ATOM 1751 C CA . ALA A 1 217 ? -33.839 2.506 46.042 1.00 91.00 217 ALA A CA 1
ATOM 1752 C C . ALA A 1 217 ? -34.511 1.600 47.091 1.00 91.00 217 ALA A C 1
ATOM 1754 O O . ALA A 1 217 ? -35.091 2.095 48.060 1.00 91.00 217 ALA A O 1
ATOM 1755 N N . ALA A 1 218 ? -34.464 0.274 46.931 1.00 90.06 218 ALA A N 1
ATOM 1756 C CA . ALA A 1 218 ? -34.942 -0.666 47.939 1.00 90.06 218 ALA A CA 1
ATOM 1757 C C . ALA A 1 218 ? -33.988 -0.760 49.143 1.00 90.06 218 ALA A C 1
ATOM 1759 O O . ALA A 1 218 ? -34.466 -0.695 50.280 1.00 90.06 218 ALA A O 1
ATOM 1760 N N . SER A 1 219 ? -32.671 -0.847 48.912 1.00 90.00 219 SER A N 1
ATOM 1761 C CA . SER A 1 219 ? -31.652 -0.937 49.971 1.00 90.00 219 SER A CA 1
ATOM 1762 C C . SER A 1 219 ? -31.625 0.308 50.863 1.00 90.00 219 SER A C 1
ATOM 1764 O O . SER A 1 219 ? -31.525 0.185 52.083 1.00 90.00 219 SER A O 1
ATOM 1766 N N . MET A 1 220 ? -31.863 1.497 50.292 1.00 89.31 220 MET A N 1
ATOM 1767 C CA . MET A 1 220 ? -31.938 2.768 51.025 1.00 89.31 220 MET A CA 1
ATOM 1768 C C . MET A 1 220 ? -32.964 2.765 52.166 1.00 89.31 220 MET A C 1
ATOM 1770 O O . MET A 1 220 ? -32.836 3.551 53.096 1.00 89.31 220 MET A O 1
ATOM 1774 N N . LYS A 1 221 ? -33.970 1.876 52.153 1.00 88.81 221 LYS A N 1
ATOM 1775 C CA . LYS A 1 221 ? -34.941 1.756 53.256 1.00 88.81 221 LYS A CA 1
ATOM 1776 C C . LYS A 1 221 ? -34.282 1.370 54.592 1.00 88.81 221 LYS A C 1
ATOM 1778 O O . LYS A 1 221 ? -34.854 1.645 55.641 1.00 88.81 221 LYS A O 1
ATOM 1783 N N . GLN A 1 222 ? -33.107 0.739 54.554 1.00 85.94 222 GLN A N 1
ATOM 1784 C CA . GLN A 1 222 ? -32.339 0.371 55.747 1.00 85.94 222 GLN A CA 1
ATOM 1785 C C . GLN A 1 222 ? -31.630 1.574 56.392 1.00 85.94 222 GLN A C 1
ATOM 1787 O O . GLN A 1 222 ? -31.190 1.475 57.535 1.00 85.94 222 GLN A O 1
ATOM 1792 N N . MET A 1 223 ? -31.527 2.710 55.692 1.00 85.69 223 MET A N 1
ATOM 1793 C CA . MET A 1 223 ? -30.882 3.911 56.219 1.00 85.69 223 MET A CA 1
ATOM 1794 C C . MET A 1 223 ? -31.847 4.725 57.102 1.00 85.69 223 MET A C 1
ATOM 1796 O O . MET A 1 223 ? -33.009 4.904 56.718 1.00 85.69 223 MET A O 1
ATOM 1800 N N . PRO A 1 224 ? -31.386 5.280 58.244 1.00 82.06 224 PRO A N 1
ATOM 1801 C CA . PRO A 1 224 ? -32.235 6.030 59.178 1.00 82.06 224 PRO A CA 1
ATOM 1802 C C . PRO A 1 224 ? -32.968 7.209 58.525 1.00 82.06 224 PRO A C 1
ATOM 1804 O O . PRO A 1 224 ? -34.136 7.457 58.816 1.00 82.06 224 PRO A O 1
ATOM 1807 N N . GLU A 1 225 ? -32.306 7.889 57.587 1.00 85.06 225 GLU A N 1
ATOM 1808 C CA . GLU A 1 225 ? -32.820 9.060 56.864 1.00 85.06 225 GLU A CA 1
ATOM 1809 C C . GLU A 1 225 ? -34.004 8.733 55.940 1.00 85.06 225 GLU A C 1
ATOM 1811 O O . GLU A 1 225 ? -34.850 9.584 55.664 1.00 85.06 225 GLU A O 1
ATOM 1816 N N . PHE A 1 226 ? -34.103 7.485 55.478 1.00 86.44 226 PHE A N 1
ATOM 1817 C CA . PHE A 1 226 ? -35.077 7.061 54.473 1.00 86.44 226 PHE A CA 1
ATOM 1818 C C . PHE A 1 226 ? -36.104 6.053 55.005 1.00 86.44 226 PHE A C 1
ATOM 1820 O O . PHE A 1 226 ? -36.963 5.603 54.238 1.00 86.44 226 PHE A O 1
ATOM 1827 N N . LEU A 1 227 ? -36.072 5.736 56.302 1.00 82.19 227 LEU A N 1
ATOM 1828 C CA . LEU A 1 227 ? -36.881 4.691 56.938 1.00 82.19 227 LEU A CA 1
ATOM 1829 C C . LEU A 1 227 ? -38.399 4.913 56.765 1.00 82.19 227 LEU A C 1
ATOM 1831 O O . LEU A 1 227 ? -39.141 3.966 56.503 1.00 82.19 227 LEU A O 1
ATOM 1835 N N . GLY A 1 228 ? -38.846 6.174 56.833 1.00 83.56 228 GLY A N 1
ATOM 1836 C CA . GLY A 1 228 ? -40.242 6.593 56.618 1.00 83.56 228 GLY A CA 1
ATOM 1837 C C . GLY A 1 228 ? -40.566 7.091 55.202 1.00 83.56 228 GLY A C 1
ATOM 1838 O O . GLY A 1 228 ? -41.685 7.525 54.935 1.00 83.56 228 GLY A O 1
ATOM 1839 N N . SER A 1 229 ? -39.600 7.071 54.281 1.00 88.56 229 SER A N 1
ATOM 1840 C CA . SER A 1 229 ? -39.775 7.623 52.932 1.00 88.56 229 SER A CA 1
ATOM 1841 C C . SER A 1 229 ? -40.491 6.646 51.985 1.00 88.56 229 SER A C 1
ATOM 1843 O O . SER A 1 229 ? -40.422 5.423 52.138 1.00 88.56 229 SER A O 1
ATOM 1845 N N . SER A 1 230 ? -41.166 7.165 50.953 1.00 90.56 230 SER A N 1
ATOM 1846 C CA . SER A 1 230 ? -41.738 6.322 49.888 1.00 90.56 230 SER A CA 1
ATOM 1847 C C . SER A 1 230 ? -40.656 5.825 48.917 1.00 90.56 230 SER A C 1
ATOM 1849 O O . SER A 1 230 ? -39.617 6.464 48.758 1.00 90.56 230 SER A O 1
ATOM 1851 N N . PHE A 1 231 ? -40.910 4.716 48.209 1.00 89.81 231 PHE A N 1
ATOM 1852 C CA . PHE A 1 231 ? -39.994 4.207 47.174 1.00 89.81 231 PHE A CA 1
ATOM 1853 C C . PHE A 1 231 ? -39.653 5.277 46.125 1.00 89.81 231 PHE A C 1
ATOM 1855 O O . PHE A 1 231 ? -38.489 5.451 45.787 1.00 89.81 231 PHE A O 1
ATOM 1862 N N . ASN A 1 232 ? -40.644 6.059 45.684 1.00 90.75 232 ASN A N 1
ATOM 1863 C CA . ASN A 1 232 ? -40.456 7.104 44.675 1.00 90.75 232 ASN A CA 1
ATOM 1864 C C . ASN A 1 232 ? -39.526 8.227 45.157 1.00 90.75 232 ASN A C 1
ATOM 1866 O O . ASN A 1 232 ? -38.833 8.838 44.349 1.00 90.75 232 ASN A O 1
ATOM 1870 N N . VAL A 1 233 ? -39.523 8.528 46.462 1.00 89.38 233 VAL A N 1
ATOM 1871 C CA . VAL A 1 233 ? -38.595 9.505 47.053 1.00 89.38 233 VAL A CA 1
ATOM 1872 C C . VAL A 1 233 ? -37.176 8.945 47.050 1.00 89.38 233 VAL A C 1
ATOM 1874 O O . VAL A 1 233 ? -36.271 9.635 46.596 1.00 89.38 233 VAL A O 1
ATOM 1877 N N . ARG A 1 234 ? -36.993 7.681 47.454 1.00 92.38 234 ARG A N 1
ATOM 1878 C CA . ARG A 1 234 ? -35.678 7.018 47.445 1.00 92.38 234 ARG A CA 1
ATOM 1879 C C . ARG A 1 234 ? -35.112 6.863 46.036 1.00 92.38 234 ARG A C 1
ATOM 1881 O O . ARG A 1 234 ? -33.958 7.188 45.810 1.00 92.38 234 ARG A O 1
ATOM 1888 N N . ALA A 1 235 ? -35.938 6.455 45.072 1.00 90.25 235 ALA A N 1
ATOM 1889 C CA . ALA A 1 235 ? -35.530 6.333 43.674 1.00 90.25 235 ALA A CA 1
ATOM 1890 C C . ALA A 1 235 ? -35.103 7.682 43.072 1.00 90.25 235 ALA A C 1
ATOM 1892 O O . ALA A 1 235 ? -34.102 7.738 42.366 1.00 90.25 235 ALA A O 1
ATOM 1893 N N . ARG A 1 236 ? -35.818 8.780 43.374 1.00 91.31 236 ARG A N 1
ATOM 1894 C CA . ARG A 1 236 ? -35.402 10.130 42.949 1.00 91.31 236 ARG A CA 1
ATOM 1895 C C . ARG A 1 236 ? -34.083 10.547 43.588 1.00 91.31 236 ARG A C 1
ATOM 1897 O O . ARG A 1 236 ? -33.195 10.963 42.858 1.00 91.31 236 ARG A O 1
ATOM 1904 N N . ALA A 1 237 ? -33.964 10.392 44.907 1.00 90.00 237 ALA A N 1
ATOM 1905 C CA . ALA A 1 237 ? -32.744 10.722 45.638 1.00 90.00 237 ALA A CA 1
ATOM 1906 C C . ALA A 1 237 ? -31.538 9.961 45.066 1.00 90.00 237 ALA A C 1
ATOM 1908 O O . ALA A 1 237 ? -30.551 10.580 44.695 1.00 90.00 237 ALA A O 1
ATOM 1909 N N . PHE A 1 238 ? -31.670 8.649 44.848 1.00 91.62 238 PHE A N 1
ATOM 1910 C CA . PHE A 1 238 ? -30.610 7.846 44.244 1.00 91.62 238 PHE A CA 1
ATOM 1911 C C . PHE A 1 238 ? -30.227 8.309 42.831 1.00 91.62 238 PHE A C 1
ATOM 1913 O O . PHE A 1 238 ? -29.046 8.390 42.508 1.00 91.62 238 PHE A O 1
ATOM 1920 N N . ILE A 1 239 ? -31.202 8.612 41.965 1.00 90.12 239 ILE A N 1
ATOM 1921 C CA . ILE A 1 239 ? -30.913 9.086 40.602 1.00 90.12 239 ILE A CA 1
ATOM 1922 C C . ILE A 1 239 ? -30.172 10.427 40.636 1.00 90.12 239 ILE A C 1
ATOM 1924 O O . ILE A 1 239 ? -29.220 10.605 39.872 1.00 90.12 239 ILE A O 1
ATOM 1928 N N . ASP A 1 240 ? -30.588 11.345 41.508 1.00 87.81 240 ASP A N 1
ATOM 1929 C CA . ASP A 1 240 ? -29.944 12.649 41.661 1.00 87.81 240 ASP A CA 1
ATOM 1930 C C . ASP A 1 240 ? -28.509 12.491 42.206 1.00 87.81 240 ASP A C 1
ATOM 1932 O O . ASP A 1 240 ? -27.574 13.040 41.616 1.00 87.81 240 ASP A O 1
ATOM 1936 N N . ASP A 1 241 ? -28.314 11.649 43.226 1.00 87.25 241 ASP A N 1
ATOM 1937 C CA . ASP A 1 241 ? -27.009 11.369 43.844 1.00 87.25 241 ASP A CA 1
ATOM 1938 C C . ASP A 1 241 ? -26.059 10.603 42.910 1.00 87.25 241 ASP A C 1
ATOM 1940 O O . ASP A 1 241 ? -24.852 10.837 42.909 1.00 87.25 241 ASP A O 1
ATOM 1944 N N . SER A 1 242 ? -26.589 9.725 42.051 1.00 86.81 242 SER A N 1
ATOM 1945 C CA . SER A 1 242 ? -25.789 8.928 41.109 1.00 86.81 242 SER A CA 1
ATOM 1946 C C . SER A 1 242 ? -25.047 9.767 40.059 1.00 86.81 242 SER A C 1
ATOM 1948 O O . SER A 1 242 ? -24.146 9.269 39.385 1.00 86.81 242 SER A O 1
ATOM 1950 N N . GLY A 1 243 ? -25.450 11.025 39.837 1.00 87.94 243 GLY A N 1
ATOM 1951 C CA . GLY A 1 243 ? -24.836 11.890 38.826 1.00 87.94 243 GLY A CA 1
ATOM 1952 C C . GLY A 1 243 ? -25.032 11.420 37.374 1.00 87.94 243 GLY A C 1
ATOM 1953 O O . GLY A 1 243 ? -24.378 11.937 36.459 1.00 87.94 243 GLY A O 1
ATOM 1954 N N . VAL A 1 244 ? -25.957 10.483 37.124 1.00 89.19 244 VAL A N 1
ATOM 1955 C CA . VAL A 1 244 ? -26.201 9.888 35.798 1.00 89.19 244 VAL A CA 1
ATOM 1956 C C . VAL A 1 244 ? -26.618 10.922 34.748 1.00 89.19 244 VAL A C 1
ATOM 1958 O O . VAL A 1 244 ? -26.141 10.896 33.614 1.00 89.19 244 VAL A O 1
ATOM 1961 N N . VAL A 1 245 ? -27.451 11.899 35.119 1.00 90.12 245 VAL A N 1
ATOM 1962 C CA . VAL A 1 245 ? -27.953 12.936 34.202 1.00 90.12 245 VAL A CA 1
ATOM 1963 C C . VAL A 1 245 ? -26.816 13.856 33.702 1.00 90.12 245 VAL A C 1
ATOM 1965 O O . VAL A 1 245 ? -26.725 14.083 32.488 1.00 90.12 245 VAL A O 1
ATOM 1968 N N . PRO A 1 246 ? -25.914 14.374 34.566 1.00 89.81 246 PRO A N 1
ATOM 1969 C CA . PRO A 1 246 ? -24.674 15.024 34.136 1.00 89.81 246 PRO A CA 1
ATOM 1970 C C . PRO A 1 246 ? -23.801 14.187 33.193 1.00 89.81 246 PRO A C 1
ATOM 1972 O O . PRO A 1 246 ? -23.320 14.724 32.193 1.00 89.81 246 PRO A O 1
ATOM 1975 N N . ILE A 1 247 ? -23.618 12.892 33.470 1.00 88.38 247 ILE A N 1
ATOM 1976 C CA . ILE A 1 247 ? -22.785 12.001 32.645 1.00 88.38 247 ILE A CA 1
ATOM 1977 C C . ILE A 1 247 ? -23.402 11.806 31.261 1.00 88.38 247 ILE A C 1
ATOM 1979 O O . ILE A 1 247 ? -22.720 11.995 30.255 1.00 88.38 247 ILE A O 1
ATOM 1983 N N . VAL A 1 248 ? -24.708 11.534 31.183 1.00 89.50 248 VAL A N 1
ATOM 1984 C CA . VAL A 1 248 ? -25.432 11.439 29.905 1.00 89.50 248 VAL A CA 1
ATOM 1985 C C . VAL A 1 248 ? -25.292 12.732 29.102 1.00 89.50 248 VAL A C 1
ATOM 1987 O O . VAL A 1 248 ? -25.112 12.693 27.883 1.00 89.50 248 VAL A O 1
ATOM 1990 N N . ARG A 1 249 ? -25.334 13.894 29.767 1.00 90.00 249 ARG A N 1
ATOM 1991 C CA . ARG A 1 249 ? -25.146 15.196 29.111 1.00 90.00 249 ARG A CA 1
ATOM 1992 C C . ARG A 1 249 ? -23.740 15.327 28.548 1.00 90.00 249 ARG A C 1
ATOM 1994 O O . ARG A 1 249 ? -23.585 15.716 27.393 1.00 90.00 249 ARG A O 1
ATOM 2001 N N . TRP A 1 250 ? -22.734 14.986 29.345 1.00 88.19 250 TRP A N 1
ATOM 2002 C CA . TRP A 1 250 ? -21.341 15.022 28.923 1.00 88.19 250 TRP A CA 1
ATOM 2003 C C . TRP A 1 250 ? -21.083 14.082 27.736 1.00 88.19 250 TRP A C 1
ATOM 2005 O O . TRP A 1 250 ? -20.517 14.516 26.734 1.00 88.19 250 TRP A O 1
ATOM 2015 N N . LEU A 1 251 ? -21.565 12.837 27.785 1.00 85.88 251 LEU A N 1
ATOM 2016 C CA . LEU A 1 251 ? -21.413 11.871 26.691 1.00 85.88 251 LEU A CA 1
ATOM 2017 C C . LEU A 1 251 ? -22.124 12.340 25.413 1.00 85.88 251 LEU A C 1
ATOM 2019 O O . LEU A 1 251 ? -21.561 12.243 24.323 1.00 85.88 251 LEU A O 1
ATOM 2023 N N . LYS A 1 252 ? -23.319 12.928 25.546 1.00 85.94 252 LYS A N 1
ATOM 2024 C CA . LYS A 1 252 ? -24.052 13.528 24.423 1.00 85.94 252 LYS A CA 1
ATOM 2025 C C . LYS A 1 252 ? -23.287 14.696 23.788 1.00 85.94 252 LYS A C 1
ATOM 2027 O O . LYS A 1 252 ? -23.269 14.812 22.567 1.00 85.94 252 LYS A O 1
ATOM 2032 N N . HIS A 1 253 ? -22.644 15.552 24.588 1.00 85.31 253 HIS A N 1
ATOM 2033 C CA . HIS A 1 253 ? -21.792 16.634 24.072 1.00 85.31 253 HIS A CA 1
ATOM 2034 C C . HIS A 1 253 ? -20.528 16.123 23.364 1.00 85.31 253 HIS A C 1
ATOM 2036 O O . HIS A 1 253 ? -19.999 16.830 22.515 1.00 85.31 253 HIS A O 1
ATOM 2042 N N . ASN A 1 254 ? -20.076 14.900 23.662 1.00 79.06 254 ASN A N 1
ATOM 2043 C CA . ASN A 1 254 ? -18.971 14.228 22.967 1.00 79.06 254 ASN A CA 1
ATOM 2044 C C . ASN A 1 254 ? -19.448 13.374 21.773 1.00 79.06 254 ASN A C 1
ATOM 2046 O O . ASN A 1 254 ? -18.782 12.413 21.400 1.00 79.06 254 ASN A O 1
ATOM 2050 N N . GLU A 1 255 ? -20.590 13.728 21.175 1.00 79.38 255 GLU A N 1
ATOM 2051 C CA . GLU A 1 255 ? -21.127 13.129 19.941 1.00 79.38 255 GLU A CA 1
ATOM 2052 C C . GLU A 1 255 ? -21.483 11.631 20.036 1.00 79.38 255 GLU A C 1
ATOM 2054 O O . GLU A 1 255 ? -21.615 10.951 19.016 1.00 79.38 255 GLU A O 1
ATOM 2059 N N . LEU A 1 256 ? -21.695 11.092 21.242 1.00 82.00 256 LEU A N 1
ATOM 2060 C CA . LEU A 1 256 ? -22.206 9.728 21.395 1.00 82.00 256 LEU A CA 1
ATOM 2061 C C . LEU A 1 256 ? -23.722 9.666 21.182 1.00 82.00 256 LEU A C 1
ATOM 2063 O O . LEU A 1 256 ? -24.483 10.503 21.670 1.00 82.00 256 LEU A O 1
ATOM 2067 N N . SER A 1 257 ? -24.171 8.629 20.472 1.00 86.12 257 SER A N 1
ATOM 2068 C CA . SER A 1 257 ? -25.593 8.334 20.295 1.00 86.12 257 SER A CA 1
ATOM 2069 C C . SER A 1 257 ? -26.202 7.746 21.572 1.00 86.12 257 SER A C 1
ATOM 2071 O O . SER A 1 257 ? -25.510 7.124 22.377 1.00 86.12 257 SER A O 1
ATOM 2073 N N . TYR A 1 258 ? -27.516 7.903 21.756 1.00 87.44 258 TYR A N 1
ATOM 2074 C CA . TYR A 1 258 ? -28.202 7.381 22.943 1.00 87.44 258 TYR A CA 1
ATOM 2075 C C . TYR A 1 258 ? -28.033 5.857 23.157 1.00 87.44 258 TYR A C 1
ATOM 2077 O O . TYR A 1 258 ? -27.835 5.492 24.313 1.00 87.44 258 TYR A O 1
ATOM 2085 N N . PRO A 1 259 ? -27.979 4.970 22.132 1.00 87.44 259 PRO A N 1
ATOM 2086 C CA . PRO A 1 259 ? -27.734 3.540 22.366 1.00 87.44 259 PRO A CA 1
ATOM 2087 C C . PRO A 1 259 ? -26.324 3.272 22.902 1.00 87.44 259 PRO A C 1
ATOM 2089 O O . PRO A 1 259 ? -26.115 2.435 23.772 1.00 87.44 259 PRO A O 1
ATOM 2092 N N . HIS A 1 260 ? -25.335 4.022 22.415 1.00 87.56 260 HIS A N 1
ATOM 2093 C CA . HIS A 1 260 ? -23.953 3.930 22.879 1.00 87.56 260 HIS A CA 1
ATOM 2094 C C . HIS A 1 260 ? -23.791 4.430 24.319 1.00 87.56 260 HIS A C 1
ATOM 2096 O O . HIS A 1 260 ? -23.042 3.842 25.096 1.00 87.56 260 HIS A O 1
ATOM 2102 N N . ILE A 1 261 ? -24.509 5.497 24.678 1.00 88.88 261 ILE A N 1
ATOM 2103 C CA . ILE A 1 261 ? -24.558 6.011 26.050 1.00 88.88 261 ILE A CA 1
ATOM 2104 C C . ILE A 1 261 ? -25.200 4.980 26.977 1.00 88.88 261 ILE A C 1
ATOM 2106 O O . ILE A 1 261 ? -24.650 4.702 28.040 1.00 88.88 261 ILE A O 1
ATOM 2110 N N . ALA A 1 262 ? -26.325 4.396 26.561 1.00 87.56 262 ALA A N 1
ATOM 2111 C CA . ALA A 1 262 ? -27.012 3.370 27.330 1.00 87.56 262 ALA A CA 1
ATOM 2112 C C . ALA A 1 262 ? -26.119 2.143 27.567 1.00 87.56 262 ALA A C 1
ATOM 2114 O O . ALA A 1 262 ? -25.937 1.722 28.706 1.00 87.56 262 ALA A O 1
ATOM 2115 N N . ASN A 1 263 ? -25.460 1.655 26.512 1.00 87.69 263 ASN A N 1
ATOM 2116 C CA . ASN A 1 263 ? -24.503 0.554 26.600 1.00 87.69 263 ASN A CA 1
ATOM 2117 C C . ASN A 1 263 ? -23.386 0.834 27.618 1.00 87.69 263 ASN A C 1
ATOM 2119 O O . ASN A 1 263 ? -23.076 -0.024 28.439 1.00 87.69 263 ASN A O 1
ATOM 2123 N N . LEU A 1 264 ? -22.805 2.038 27.593 1.00 87.44 264 LEU A N 1
ATOM 2124 C CA . LEU A 1 264 ? -21.724 2.412 28.505 1.00 87.44 264 LEU A CA 1
ATOM 2125 C C . LEU A 1 264 ? -22.184 2.444 29.971 1.00 87.44 264 LEU A C 1
ATOM 2127 O O . LEU A 1 264 ? -21.465 1.969 30.846 1.00 87.44 264 LEU A O 1
ATOM 2131 N N . ILE A 1 265 ? -23.385 2.967 30.225 1.00 88.25 265 ILE A N 1
ATOM 2132 C CA . ILE A 1 265 ? -23.997 3.000 31.560 1.00 88.25 265 ILE A CA 1
ATOM 2133 C C . ILE A 1 265 ? -24.285 1.580 32.060 1.00 88.25 265 ILE A C 1
ATOM 2135 O O . ILE A 1 265 ? -23.970 1.256 33.200 1.00 88.25 265 ILE A O 1
ATOM 2139 N N . CYS A 1 266 ? -24.816 0.699 31.211 1.00 86.56 266 CYS A N 1
ATOM 2140 C CA . CYS A 1 266 ? -25.021 -0.700 31.588 1.00 86.56 266 CYS A CA 1
ATOM 2141 C C . CYS A 1 266 ? -23.686 -1.421 31.851 1.00 86.56 266 CYS A C 1
ATOM 2143 O O . CYS A 1 266 ? -23.562 -2.155 32.833 1.00 86.56 266 CYS A O 1
ATOM 2145 N N . LYS A 1 267 ? -22.648 -1.168 31.037 1.00 84.38 267 LYS A N 1
ATOM 2146 C CA . LYS A 1 267 ? -21.299 -1.729 31.240 1.00 84.38 267 LYS A CA 1
ATOM 2147 C C . LYS A 1 267 ? -20.670 -1.313 32.570 1.00 84.38 267 LYS A C 1
ATOM 2149 O O . LYS A 1 267 ? -19.895 -2.090 33.122 1.00 84.38 267 LYS A O 1
ATOM 2154 N N . SER A 1 268 ? -21.005 -0.136 33.097 1.00 84.69 268 SER A N 1
ATOM 2155 C CA . SER A 1 268 ? -20.449 0.348 34.363 1.00 84.69 268 SER A CA 1
ATOM 2156 C C . SER A 1 268 ? -21.006 -0.376 35.595 1.00 84.69 268 SER A C 1
ATOM 2158 O O . SER A 1 268 ? -20.492 -0.179 36.693 1.00 84.69 268 SER A O 1
ATOM 2160 N N . ARG A 1 269 ? -22.048 -1.214 35.436 1.00 81.81 269 ARG A N 1
ATOM 2161 C CA . ARG A 1 269 ? -22.697 -1.980 36.521 1.00 81.81 269 ARG A CA 1
ATOM 2162 C C . ARG A 1 269 ? -23.069 -1.118 37.737 1.00 81.81 269 ARG A C 1
ATOM 2164 O O . ARG A 1 269 ? -23.046 -1.592 38.869 1.00 81.81 269 ARG A O 1
ATOM 2171 N N . GLY A 1 270 ? -23.390 0.154 37.498 1.00 77.94 270 GLY A N 1
ATOM 2172 C CA . GLY A 1 270 ? -23.762 1.103 38.545 1.00 77.94 270 GLY A CA 1
ATOM 2173 C C . GLY A 1 270 ? -22.633 1.981 39.092 1.00 77.94 270 GLY A C 1
ATOM 2174 O O . GLY A 1 270 ? -22.937 3.028 39.654 1.00 77.94 270 GLY A O 1
ATOM 2175 N N . ASP A 1 271 ? -21.353 1.655 38.862 1.00 82.94 271 ASP A N 1
ATOM 2176 C CA . ASP A 1 271 ? -20.242 2.569 39.174 1.00 82.94 271 ASP A CA 1
ATOM 2177 C C . ASP A 1 271 ? -20.074 3.580 38.038 1.00 82.94 271 ASP A C 1
ATOM 2179 O O . ASP A 1 271 ? -19.270 3.412 37.123 1.00 82.94 271 ASP A O 1
ATOM 2183 N N . LEU A 1 272 ? -20.873 4.639 38.061 1.00 86.12 272 LEU A N 1
ATOM 2184 C CA . LEU A 1 272 ? -20.797 5.706 37.065 1.00 86.12 272 LEU A CA 1
ATOM 2185 C C . LEU A 1 272 ? -19.514 6.546 37.176 1.00 86.12 272 LEU A C 1
ATOM 2187 O O . LEU A 1 272 ? -19.121 7.196 36.204 1.00 86.12 272 LEU A O 1
ATOM 2191 N N . GLU A 1 273 ? -18.831 6.506 38.320 1.00 85.00 273 GLU A N 1
ATOM 2192 C CA . GLU A 1 273 ? -17.586 7.238 38.535 1.00 85.00 273 GLU A CA 1
ATOM 2193 C C . GLU A 1 273 ? -16.413 6.577 37.799 1.00 85.00 273 GLU A C 1
ATOM 2195 O O . GLU A 1 273 ? -15.499 7.267 37.348 1.00 85.00 273 GLU A O 1
ATOM 2200 N N . SER A 1 274 ? -16.468 5.261 37.558 1.00 87.06 274 SER A N 1
ATOM 2201 C CA . SER A 1 274 ? -15.532 4.572 36.649 1.00 87.06 274 SER A CA 1
ATOM 2202 C C . SER A 1 274 ? -15.473 5.217 35.255 1.00 87.06 274 SER A C 1
ATOM 2204 O O . SER A 1 274 ? -14.390 5.387 34.691 1.00 87.06 274 SER A O 1
ATOM 2206 N N . ILE A 1 275 ? -16.617 5.665 34.720 1.00 88.19 275 ILE A N 1
ATOM 2207 C CA . ILE A 1 275 ? -16.696 6.336 33.416 1.00 88.19 275 ILE A CA 1
ATOM 2208 C C . ILE A 1 275 ? -15.965 7.680 33.469 1.00 88.19 275 ILE A C 1
ATOM 2210 O O . ILE A 1 275 ? -15.237 8.023 32.536 1.00 88.19 275 ILE A O 1
ATOM 2214 N N . ARG A 1 276 ? -16.134 8.452 34.550 1.00 86.56 276 ARG A N 1
ATOM 2215 C CA . ARG A 1 276 ? -15.463 9.748 34.713 1.00 86.56 276 ARG A CA 1
ATOM 2216 C C . ARG A 1 276 ? -13.956 9.576 34.854 1.00 86.56 276 ARG A C 1
ATOM 2218 O O . ARG A 1 276 ? -13.217 10.203 34.097 1.00 86.56 276 ARG A O 1
ATOM 2225 N N . ARG A 1 277 ? -13.522 8.694 35.757 1.00 90.31 277 ARG A N 1
ATOM 2226 C CA . ARG A 1 277 ? -12.104 8.393 36.002 1.00 90.31 277 ARG A CA 1
ATOM 2227 C C . ARG A 1 277 ? -11.402 7.963 34.717 1.00 90.31 277 ARG A C 1
ATOM 2229 O O . ARG A 1 277 ? -10.386 8.547 34.346 1.00 90.31 277 ARG A O 1
ATOM 2236 N N . LEU A 1 278 ? -11.994 7.029 33.968 1.00 90.00 278 LEU A N 1
ATOM 2237 C CA . LEU A 1 278 ? -11.433 6.594 32.689 1.00 90.00 278 LEU A CA 1
ATOM 2238 C C . LEU A 1 278 ? -11.457 7.714 31.635 1.00 90.00 278 LEU A C 1
ATOM 2240 O O . LEU A 1 278 ? -10.529 7.827 30.841 1.00 90.00 278 LEU A O 1
ATOM 2244 N N . ALA A 1 279 ? -12.483 8.570 31.607 1.00 89.06 279 ALA A N 1
ATOM 2245 C CA . ALA A 1 279 ? -12.533 9.700 30.676 1.00 89.06 279 ALA A CA 1
ATOM 2246 C C . ALA A 1 279 ? -11.436 10.734 30.949 1.00 89.06 279 ALA A C 1
ATOM 2248 O O . ALA A 1 279 ? -10.907 11.328 30.009 1.00 89.06 279 ALA A O 1
ATOM 2249 N N . GLU A 1 280 ? -11.130 10.991 32.217 1.00 89.81 280 GLU A N 1
ATOM 2250 C CA . GLU A 1 280 ? -10.059 11.896 32.632 1.00 89.81 280 GLU A CA 1
ATOM 2251 C C . GLU A 1 280 ? -8.686 11.304 32.325 1.00 89.81 280 GLU A C 1
ATOM 2253 O O . GLU A 1 280 ? -7.853 11.990 31.733 1.00 89.81 280 GLU A O 1
ATOM 2258 N N . TRP A 1 281 ? -8.500 10.011 32.585 1.00 93.56 281 TRP A N 1
ATOM 2259 C CA . TRP A 1 281 ? -7.295 9.288 32.190 1.00 93.56 281 TRP A CA 1
ATOM 2260 C C . TRP A 1 281 ? -7.085 9.284 30.666 1.00 93.56 281 TRP A C 1
ATOM 2262 O O . TRP A 1 281 ? -6.029 9.654 30.168 1.00 93.56 281 TRP A O 1
ATOM 2272 N N . LEU A 1 282 ? -8.121 9.005 29.867 1.00 92.19 282 LEU A N 1
ATOM 2273 C CA . LEU A 1 282 ? -8.009 9.069 28.402 1.00 92.19 282 LEU A CA 1
ATOM 2274 C C . LEU A 1 282 ? -7.610 10.473 27.904 1.00 92.19 282 LEU A C 1
ATOM 2276 O O . LEU A 1 282 ? -6.937 10.604 26.881 1.00 92.19 282 LEU A O 1
ATOM 2280 N N . LYS A 1 283 ? -7.993 11.540 28.617 1.00 89.56 283 LYS A N 1
ATOM 2281 C CA . LYS A 1 283 ? -7.534 12.902 28.302 1.00 89.56 283 LYS A CA 1
ATOM 2282 C C . LYS A 1 283 ? -6.070 13.117 28.690 1.00 89.56 283 LYS A C 1
ATOM 2284 O O . LYS A 1 283 ? -5.370 13.806 27.944 1.00 89.56 283 LYS A O 1
ATOM 2289 N N . SER A 1 284 ? -5.599 12.542 29.801 1.00 92.00 284 SER A N 1
ATOM 2290 C CA . SER A 1 284 ? -4.198 12.668 30.230 1.00 92.00 284 SER A CA 1
ATOM 2291 C C . SER A 1 284 ? -3.239 12.063 29.198 1.00 92.00 284 SER A C 1
ATOM 2293 O O . SER A 1 284 ? -2.230 12.688 28.885 1.00 92.00 284 SER A O 1
ATOM 2295 N N . ILE A 1 285 ? -3.622 10.955 28.551 1.00 92.06 285 ILE A N 1
ATOM 2296 C CA . ILE A 1 285 ? -2.877 10.335 27.436 1.00 92.06 285 ILE A CA 1
ATOM 2297 C C . ILE A 1 285 ? -3.195 10.938 26.050 1.00 92.06 285 ILE A C 1
ATOM 2299 O O . ILE A 1 285 ? -2.869 10.362 25.013 1.00 92.06 285 ILE A O 1
ATOM 2303 N N . HIS A 1 286 ? -3.853 12.101 26.011 1.00 90.38 286 HIS A N 1
ATOM 2304 C CA . HIS A 1 286 ? -4.103 12.909 24.807 1.00 90.38 286 HIS A CA 1
ATOM 2305 C C . HIS A 1 286 ? -5.060 12.280 23.775 1.00 90.38 286 HIS A C 1
ATOM 2307 O O . HIS A 1 286 ? -5.007 12.583 22.576 1.00 90.38 286 HIS A O 1
ATOM 2313 N N . VAL A 1 287 ? -6.006 11.441 24.212 1.00 89.75 287 VAL A N 1
ATOM 2314 C CA . VAL A 1 287 ? -7.116 11.012 23.348 1.00 89.75 287 VAL A CA 1
ATOM 2315 C C . VAL A 1 287 ? -8.024 12.212 23.071 1.00 89.75 287 VAL A C 1
ATOM 2317 O O . VAL A 1 287 ? -8.510 12.888 23.978 1.00 89.75 287 VAL A O 1
ATOM 2320 N N . LYS A 1 288 ? -8.298 12.487 21.790 1.00 84.31 288 LYS A N 1
ATOM 2321 C CA . LYS A 1 288 ? -9.195 13.592 21.405 1.00 84.31 288 LYS A CA 1
ATOM 2322 C C . LYS A 1 288 ? -10.596 13.353 21.976 1.00 84.31 288 LYS A C 1
ATOM 2324 O O . LYS A 1 288 ? -11.118 12.251 21.831 1.00 84.31 288 LYS A O 1
ATOM 2329 N N . GLY A 1 289 ? -11.243 14.396 22.505 1.00 79.69 289 GLY A N 1
ATOM 2330 C CA . GLY A 1 289 ? -12.550 14.308 23.187 1.00 79.69 289 GLY A CA 1
ATOM 2331 C C . GLY A 1 289 ? -13.609 13.469 22.456 1.00 79.69 289 GLY A C 1
ATOM 2332 O O . GLY A 1 289 ? -14.166 12.543 23.039 1.00 79.69 289 GLY A O 1
ATOM 2333 N N . ARG A 1 290 ? -13.783 13.682 21.142 1.00 81.12 290 ARG A N 1
ATOM 2334 C CA . ARG A 1 290 ? -14.719 12.911 20.292 1.00 81.12 290 ARG A CA 1
ATOM 2335 C C . ARG A 1 290 ? -14.471 11.394 20.255 1.00 81.12 290 ARG A C 1
ATOM 2337 O O . ARG A 1 290 ? -15.357 10.631 19.892 1.00 81.12 290 ARG A O 1
ATOM 2344 N N . PHE A 1 291 ? -13.254 10.946 20.567 1.00 85.12 291 PHE A N 1
ATOM 2345 C CA . PHE A 1 291 ? -12.887 9.531 20.587 1.00 85.12 291 PHE A CA 1
ATOM 2346 C C . PHE A 1 291 ? -12.933 8.922 21.989 1.00 85.12 291 PHE A C 1
ATOM 2348 O O . PHE A 1 291 ? -12.967 7.703 22.079 1.00 85.12 291 PHE A O 1
ATOM 2355 N N . VAL A 1 292 ? -12.996 9.716 23.065 1.00 85.69 292 VAL A N 1
ATOM 2356 C CA . VAL A 1 292 ? -12.989 9.210 24.452 1.00 85.69 292 VAL A CA 1
ATOM 2357 C C . VAL A 1 292 ? -14.140 8.232 24.680 1.00 85.69 292 VAL A C 1
ATOM 2359 O O . VAL A 1 292 ? -13.915 7.080 25.040 1.00 85.69 292 VAL A O 1
ATOM 2362 N N . GLY A 1 293 ? -15.369 8.650 24.371 1.00 82.31 293 GLY A N 1
ATOM 2363 C CA . GLY A 1 293 ? -16.533 7.773 24.483 1.00 82.31 293 GLY A CA 1
ATOM 2364 C C . GLY A 1 293 ? -16.453 6.553 23.558 1.00 82.31 293 GLY A C 1
ATOM 2365 O O . GLY A 1 293 ? -16.810 5.445 23.951 1.00 82.31 293 GLY A O 1
ATOM 2366 N N . LEU A 1 294 ? -15.924 6.733 22.342 1.00 84.31 294 LEU A N 1
ATOM 2367 C CA . LEU A 1 294 ? -15.776 5.650 21.368 1.00 84.31 294 LEU A CA 1
ATOM 2368 C C . LEU A 1 294 ? -14.793 4.570 21.840 1.00 84.31 294 LEU A C 1
ATOM 2370 O O . LEU A 1 294 ? -15.054 3.387 21.625 1.00 84.31 294 LEU A O 1
ATOM 2374 N N . VAL A 1 295 ? -13.686 4.971 22.470 1.00 88.50 295 VAL A N 1
ATOM 2375 C CA . VAL A 1 295 ? -12.681 4.064 23.039 1.00 88.50 295 VAL A CA 1
ATOM 2376 C C . VAL A 1 295 ? -13.326 3.166 24.089 1.00 88.50 295 VAL A C 1
ATOM 2378 O O . VAL A 1 295 ? -13.213 1.950 23.983 1.00 88.50 295 VAL A O 1
ATOM 2381 N N . MET A 1 296 ? -14.088 3.734 25.027 1.00 87.56 296 MET A N 1
ATOM 2382 C CA . MET A 1 296 ? -14.747 2.967 26.094 1.00 87.56 296 MET A CA 1
ATOM 2383 C C . MET A 1 296 ? -15.749 1.933 25.563 1.00 87.56 296 MET A C 1
ATOM 2385 O O . MET A 1 296 ? -15.886 0.842 26.111 1.00 87.56 296 MET A O 1
ATOM 2389 N N . ILE A 1 297 ? -16.454 2.266 24.479 1.00 84.50 297 ILE A N 1
ATOM 2390 C CA . ILE A 1 297 ? -17.450 1.373 23.876 1.00 84.50 297 ILE A CA 1
ATOM 2391 C C . ILE A 1 297 ? -16.772 0.232 23.122 1.00 84.50 297 ILE A C 1
ATOM 2393 O O . ILE A 1 297 ? -17.185 -0.922 23.256 1.00 84.50 297 ILE A O 1
ATOM 2397 N N . ARG A 1 298 ? -15.764 0.570 22.307 1.00 86.12 298 ARG A N 1
ATOM 2398 C CA . ARG A 1 298 ? -15.088 -0.362 21.397 1.00 86.12 298 ARG A CA 1
ATOM 2399 C C . ARG A 1 298 ? -14.027 -1.218 22.064 1.00 86.12 298 ARG A C 1
ATOM 2401 O O . ARG A 1 298 ? -13.640 -2.220 21.471 1.00 86.12 298 ARG A O 1
ATOM 2408 N N . ALA A 1 299 ? -13.533 -0.829 23.233 1.00 83.56 299 ALA A N 1
ATOM 2409 C CA . ALA A 1 299 ? -12.614 -1.676 23.963 1.00 83.56 299 ALA A CA 1
ATOM 2410 C C . ALA A 1 299 ? -13.302 -3.004 24.308 1.00 83.56 299 ALA A C 1
ATOM 2412 O O . ALA A 1 299 ? -14.467 -3.040 24.725 1.00 83.56 299 ALA A O 1
ATOM 2413 N N . LYS A 1 300 ? -12.589 -4.108 24.076 1.00 74.81 300 LYS A N 1
ATOM 2414 C CA . LYS A 1 300 ? -13.074 -5.446 24.412 1.00 74.81 300 LYS A CA 1
ATOM 2415 C C . LYS A 1 300 ? -13.051 -5.635 25.930 1.00 74.81 300 LYS A C 1
ATOM 2417 O O . LYS A 1 300 ? -12.181 -5.113 26.622 1.00 74.81 300 LYS A O 1
ATOM 2422 N N . GLY A 1 301 ? -14.001 -6.403 26.450 1.00 76.12 301 GLY A N 1
ATOM 2423 C CA . GLY A 1 301 ? -14.120 -6.639 27.889 1.00 76.12 301 GLY A CA 1
ATOM 2424 C C . GLY A 1 301 ? -14.534 -5.394 28.682 1.00 76.12 301 GLY A C 1
ATOM 2425 O O . GLY A 1 301 ? -15.048 -4.419 28.127 1.00 76.12 301 GLY A O 1
ATOM 2426 N N . ASN A 1 302 ? -14.351 -5.451 30.002 1.00 77.00 302 ASN A N 1
ATOM 2427 C CA . ASN A 1 302 ? -14.735 -4.375 30.910 1.00 77.00 302 ASN A CA 1
ATOM 2428 C C . ASN A 1 302 ? -13.539 -3.480 31.265 1.00 77.00 302 ASN A C 1
ATOM 2430 O O . ASN A 1 302 ? -13.003 -3.569 32.366 1.00 77.00 302 ASN A O 1
ATOM 2434 N N . VAL A 1 303 ? -13.132 -2.600 30.344 1.00 84.12 303 VAL A N 1
ATOM 2435 C CA . VAL A 1 303 ? -12.037 -1.639 30.606 1.00 84.12 303 VAL A CA 1
ATOM 2436 C C . VAL A 1 303 ? -12.376 -0.669 31.742 1.00 84.12 303 VAL A C 1
ATOM 2438 O O . VAL A 1 303 ? -11.476 -0.225 32.443 1.00 84.12 303 VAL A O 1
ATOM 2441 N N . LEU A 1 304 ? -13.664 -0.404 31.994 1.00 83.25 304 LEU A N 1
ATOM 2442 C CA . LEU A 1 304 ? -14.111 0.418 33.128 1.00 83.25 304 LEU A CA 1
ATOM 2443 C C . LEU A 1 304 ? -13.767 -0.198 34.494 1.00 83.25 304 LEU A C 1
ATOM 2445 O O . LEU A 1 304 ? -13.713 0.524 35.482 1.00 83.25 304 LEU A O 1
ATOM 2449 N N . GLY A 1 305 ? -13.558 -1.516 34.559 1.00 80.88 305 GLY A N 1
ATOM 2450 C CA . GLY A 1 305 ? -13.211 -2.218 35.794 1.00 80.88 305 GLY A CA 1
ATOM 2451 C C . GLY A 1 305 ? -11.711 -2.316 36.078 1.00 80.88 305 GLY A C 1
ATOM 2452 O O . GLY A 1 305 ? -11.353 -2.877 37.109 1.00 80.88 305 GLY A O 1
ATOM 2453 N N . ARG A 1 306 ? -10.840 -1.831 35.184 1.00 85.31 306 ARG A N 1
ATOM 2454 C CA . ARG A 1 306 ? -9.380 -1.900 35.364 1.00 85.31 306 ARG A CA 1
ATOM 2455 C C . ARG A 1 306 ? -8.872 -0.727 36.197 1.00 85.31 306 ARG A C 1
ATOM 2457 O O . ARG A 1 306 ? -9.464 0.354 36.173 1.00 85.31 306 ARG A O 1
ATOM 2464 N N . SER A 1 307 ? -7.778 -0.936 36.928 1.00 88.88 307 SER A N 1
ATOM 2465 C CA . SER A 1 307 ? -7.121 0.149 37.659 1.00 88.88 307 SER A CA 1
ATOM 2466 C C . SER A 1 307 ? -6.445 1.119 36.682 1.00 88.88 307 SER A C 1
ATOM 2468 O O . SER A 1 307 ? -6.061 0.746 35.574 1.00 88.88 307 SER A O 1
ATOM 2470 N N . LEU A 1 308 ? -6.309 2.387 37.079 1.00 89.00 308 LEU A N 1
ATOM 2471 C CA . LEU A 1 308 ? -5.580 3.369 36.267 1.00 89.00 308 LEU A CA 1
ATOM 2472 C C . LEU A 1 308 ? -4.080 3.046 36.204 1.00 89.00 308 LEU A C 1
ATOM 2474 O O . LEU A 1 308 ? -3.454 3.315 35.187 1.00 89.00 308 LEU A O 1
ATOM 2478 N N . GLU A 1 309 ? -3.544 2.409 37.248 1.00 89.50 309 GLU A N 1
ATOM 2479 C CA . GLU A 1 309 ? -2.157 1.937 37.325 1.00 89.50 309 GLU A CA 1
ATOM 2480 C C . GLU A 1 309 ? -1.861 0.896 36.236 1.00 89.50 309 GLU A C 1
ATOM 2482 O O . GLU A 1 309 ? -0.908 1.065 35.485 1.00 89.50 309 GLU A O 1
ATOM 2487 N N . GLU A 1 310 ? -2.731 -0.107 36.052 1.00 90.38 310 GLU A N 1
ATOM 2488 C CA . GLU A 1 310 ? -2.591 -1.095 34.967 1.00 90.38 310 GLU A CA 1
ATOM 2489 C C . GLU A 1 310 ? -2.604 -0.436 33.578 1.00 90.38 310 GLU A C 1
ATOM 2491 O O . GLU A 1 310 ? -1.889 -0.847 32.662 1.00 90.38 310 GLU A O 1
ATOM 2496 N N . LEU A 1 311 ? -3.447 0.583 33.390 1.00 92.31 311 LEU A 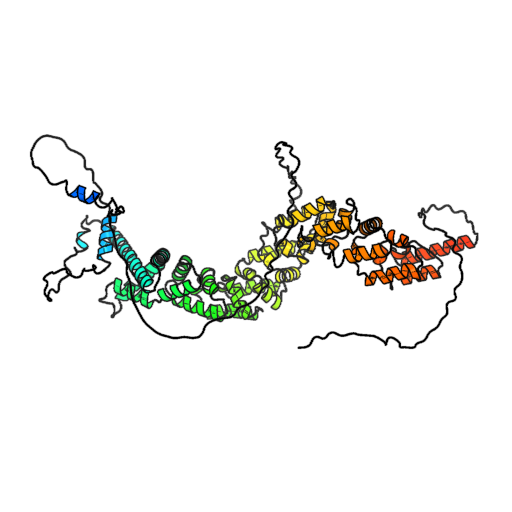N 1
ATOM 2497 C CA . LEU A 1 311 ? -3.538 1.298 32.118 1.00 92.31 311 LEU A CA 1
ATOM 2498 C C . LEU A 1 311 ? -2.291 2.163 31.869 1.00 92.31 311 LEU A C 1
ATOM 2500 O O . LEU A 1 311 ? -1.802 2.227 30.735 1.00 92.31 311 LEU A O 1
ATOM 2504 N N . ASP A 1 312 ? -1.754 2.793 32.914 1.00 92.62 312 ASP A N 1
ATOM 2505 C CA . ASP A 1 312 ? -0.490 3.527 32.860 1.00 92.62 312 ASP A CA 1
ATOM 2506 C C . ASP A 1 312 ? 0.685 2.588 32.564 1.00 92.62 312 ASP A C 1
ATOM 2508 O O . ASP A 1 312 ? 1.500 2.913 31.704 1.00 92.62 312 ASP A O 1
ATOM 2512 N N . GLU A 1 313 ? 0.733 1.392 33.158 1.00 94.31 313 GLU A N 1
ATOM 2513 C CA . GLU A 1 313 ? 1.738 0.365 32.849 1.00 94.31 313 GLU A CA 1
ATOM 2514 C C . GLU A 1 313 ? 1.710 -0.045 31.368 1.00 94.31 313 GLU A C 1
ATOM 2516 O O . GLU A 1 313 ? 2.752 -0.056 30.710 1.00 94.31 313 GLU A O 1
ATOM 2521 N N . ILE A 1 314 ? 0.522 -0.294 30.800 1.00 93.69 314 ILE A N 1
ATOM 2522 C CA . ILE A 1 314 ? 0.356 -0.622 29.371 1.00 93.69 314 ILE A CA 1
ATOM 2523 C C . ILE A 1 314 ? 0.908 0.499 28.482 1.00 93.69 314 ILE A C 1
ATOM 2525 O O . ILE A 1 314 ? 1.639 0.249 27.518 1.00 93.69 314 ILE A O 1
ATOM 2529 N N . THR A 1 315 ? 0.543 1.748 28.774 1.00 94.56 315 THR A N 1
ATOM 2530 C CA . THR A 1 315 ? 0.986 2.893 27.964 1.00 94.56 315 THR A CA 1
ATOM 2531 C C . THR A 1 315 ? 2.472 3.199 28.152 1.00 94.56 315 THR A C 1
ATOM 2533 O O . THR A 1 315 ? 3.153 3.491 27.169 1.00 94.56 315 THR A O 1
ATOM 2536 N N . GLY A 1 316 ? 2.992 3.047 29.371 1.00 95.12 316 GLY A N 1
ATOM 2537 C CA . GLY A 1 316 ? 4.406 3.192 29.703 1.00 95.12 316 GLY A CA 1
ATOM 2538 C C . GLY A 1 316 ? 5.272 2.123 29.042 1.00 95.12 316 GLY A C 1
ATOM 2539 O O . GLY A 1 316 ? 6.349 2.435 28.540 1.00 95.12 316 GLY A O 1
ATOM 2540 N N . TYR A 1 317 ? 4.785 0.886 28.939 1.00 95.81 317 TYR A N 1
ATOM 2541 C CA . TYR A 1 317 ? 5.472 -0.168 28.197 1.00 95.81 317 TYR A CA 1
ATOM 2542 C C . TYR A 1 317 ? 5.567 0.138 26.700 1.00 95.81 317 TYR A C 1
ATOM 2544 O O . TYR A 1 317 ? 6.629 -0.017 26.098 1.00 95.81 317 TYR A O 1
ATOM 2552 N N . LEU A 1 318 ? 4.477 0.612 26.087 1.00 95.31 318 LEU A N 1
ATOM 2553 C CA . LEU A 1 318 ? 4.504 1.038 24.686 1.00 95.31 318 LEU A CA 1
ATOM 2554 C C . LEU A 1 318 ? 5.484 2.198 24.471 1.00 95.31 318 LEU A C 1
ATOM 2556 O O . LEU A 1 318 ? 6.201 2.203 23.468 1.00 95.31 318 LEU A O 1
ATOM 2560 N N . GLU A 1 319 ? 5.541 3.145 25.412 1.00 95.56 319 GLU A N 1
ATOM 2561 C CA . GLU A 1 319 ? 6.506 4.249 25.396 1.00 95.56 319 GLU A CA 1
ATOM 2562 C C . GLU A 1 319 ? 7.948 3.738 25.470 1.00 95.56 319 GLU A C 1
ATOM 2564 O O . GLU A 1 319 ? 8.775 4.091 24.626 1.00 95.56 319 GLU A O 1
ATOM 2569 N N . TYR A 1 320 ? 8.221 2.826 26.404 1.00 96.00 320 TYR A N 1
ATOM 2570 C CA . TYR A 1 320 ? 9.511 2.156 26.545 1.00 96.00 320 TYR A CA 1
ATOM 2571 C C . TYR A 1 320 ? 9.931 1.404 25.272 1.00 96.00 320 TYR A C 1
ATOM 2573 O O . TYR A 1 320 ? 11.099 1.432 24.904 1.00 96.00 320 TYR A O 1
ATOM 2581 N N . LYS A 1 321 ? 8.984 0.787 24.555 1.00 95.06 321 LYS A N 1
ATOM 2582 C CA . LYS A 1 321 ? 9.234 0.053 23.300 1.00 95.06 321 LYS A CA 1
ATOM 2583 C C . LYS A 1 321 ? 9.285 0.932 22.044 1.00 95.06 321 LYS A C 1
ATOM 2585 O O . LYS A 1 321 ? 9.329 0.401 20.935 1.00 95.06 321 LYS A O 1
ATOM 2590 N N . GLY A 1 322 ? 9.292 2.259 22.195 1.00 94.44 322 GLY A N 1
ATOM 2591 C CA . GLY A 1 322 ? 9.553 3.212 21.111 1.00 94.44 322 GLY A CA 1
ATOM 2592 C C . GLY A 1 322 ? 8.326 3.933 20.544 1.00 94.44 322 GLY A C 1
ATOM 2593 O O . GLY A 1 322 ? 8.459 4.732 19.611 1.00 94.44 322 GLY A O 1
ATOM 2594 N N . VAL A 1 323 ? 7.125 3.715 21.094 1.00 96.25 323 VAL A N 1
ATOM 2595 C CA . VAL A 1 323 ? 5.944 4.521 20.749 1.00 96.25 323 VAL A CA 1
ATOM 2596 C C . VAL A 1 323 ? 6.066 5.895 21.403 1.00 96.25 323 VAL A C 1
ATOM 2598 O O . VAL A 1 323 ? 6.175 6.016 22.614 1.00 96.25 323 VAL A O 1
ATOM 2601 N N . LYS A 1 324 ? 5.995 6.978 20.630 1.00 94.94 324 LYS A N 1
ATOM 2602 C CA . LYS A 1 324 ? 6.066 8.323 21.221 1.00 94.94 324 LYS A CA 1
ATOM 2603 C C . LYS A 1 324 ? 4.853 8.599 22.106 1.00 94.94 324 LYS A C 1
ATOM 2605 O O . LYS A 1 324 ? 3.726 8.311 21.706 1.00 94.94 324 LYS A O 1
ATOM 2610 N N . ARG A 1 325 ? 5.066 9.267 23.240 1.00 92.69 325 ARG A N 1
ATOM 2611 C CA . ARG A 1 325 ? 4.005 9.671 24.176 1.00 92.69 325 ARG A CA 1
ATOM 2612 C C . ARG A 1 325 ? 2.826 10.374 23.492 1.00 92.69 325 ARG A C 1
ATOM 2614 O O . ARG A 1 325 ? 1.675 9.989 23.679 1.00 92.69 325 ARG A O 1
ATOM 2621 N N . ASP A 1 326 ? 3.115 11.316 22.594 1.00 92.94 326 ASP A N 1
ATOM 2622 C CA . ASP A 1 326 ? 2.100 12.069 21.837 1.00 92.94 326 ASP A CA 1
ATOM 2623 C C . ASP A 1 326 ? 1.271 11.200 20.871 1.00 92.94 326 ASP A C 1
ATOM 2625 O O . ASP A 1 326 ? 0.201 11.603 20.406 1.00 92.94 326 ASP A O 1
ATOM 2629 N N . TRP A 1 327 ? 1.760 10.007 20.524 1.00 95.00 327 TRP A N 1
ATOM 2630 C CA . TRP A 1 327 ? 1.088 9.068 19.627 1.00 95.00 327 TRP A CA 1
ATOM 2631 C C . TRP A 1 327 ? 0.120 8.138 20.357 1.00 95.00 327 TRP A C 1
ATOM 2633 O O . TRP A 1 327 ? -0.817 7.645 19.725 1.00 95.00 327 TRP A O 1
ATOM 2643 N N . ILE A 1 328 ? 0.292 7.930 21.665 1.00 94.81 328 ILE A N 1
ATOM 2644 C CA . ILE A 1 328 ? -0.491 6.975 22.464 1.00 94.81 328 ILE A CA 1
ATOM 2645 C C . ILE A 1 328 ? -1.990 7.271 22.352 1.00 94.81 328 ILE A C 1
ATOM 2647 O O . ILE A 1 328 ? -2.769 6.393 21.977 1.00 94.81 328 ILE A O 1
ATOM 2651 N N . GLY A 1 329 ? -2.403 8.525 22.552 1.00 93.25 329 GLY A N 1
ATOM 2652 C CA . GLY A 1 329 ? -3.809 8.915 22.432 1.00 93.25 329 GLY A CA 1
ATOM 2653 C C . GLY A 1 329 ? -4.401 8.686 21.035 1.00 93.25 329 GLY A C 1
ATOM 2654 O O . GLY A 1 329 ? -5.578 8.337 20.894 1.00 93.25 329 GLY A O 1
ATOM 2655 N N . TYR A 1 330 ? -3.593 8.827 19.978 1.00 93.69 330 TYR A N 1
ATOM 2656 C CA . TYR A 1 330 ? -4.015 8.505 18.612 1.00 93.69 330 TYR A CA 1
ATOM 2657 C C . TYR A 1 330 ? -4.163 6.991 18.402 1.00 93.69 330 TYR A C 1
ATOM 2659 O O . TYR A 1 330 ? -5.164 6.548 17.831 1.00 93.69 330 TYR A O 1
ATOM 2667 N N . ILE A 1 331 ? -3.202 6.205 18.893 1.00 94.19 331 ILE A N 1
ATOM 2668 C CA . ILE A 1 331 ? -3.181 4.740 18.808 1.00 94.19 331 ILE A CA 1
ATOM 2669 C C . ILE A 1 331 ? -4.391 4.153 19.534 1.00 94.19 331 ILE A C 1
ATOM 2671 O O . ILE A 1 331 ? -5.177 3.437 18.911 1.00 94.19 331 ILE A O 1
ATOM 2675 N N . VAL A 1 332 ? -4.612 4.535 20.794 1.00 93.19 332 VAL A N 1
ATOM 2676 C CA . VAL A 1 332 ? -5.757 4.099 21.611 1.00 93.19 332 VAL A CA 1
ATOM 2677 C C . VAL A 1 332 ? -7.080 4.495 20.952 1.00 93.19 332 VAL A C 1
ATOM 2679 O O . VAL A 1 332 ? -7.993 3.678 20.847 1.00 93.19 332 VAL A O 1
ATOM 2682 N N . GLY A 1 333 ? -7.174 5.709 20.399 1.00 90.88 333 GLY A N 1
ATOM 2683 C CA . GLY A 1 333 ? -8.362 6.161 19.666 1.00 90.88 333 GLY A CA 1
ATOM 2684 C C . GLY A 1 333 ? -8.710 5.309 18.435 1.00 90.88 333 GLY A C 1
ATOM 2685 O O . GLY A 1 333 ? -9.876 5.222 18.042 1.00 90.88 333 GLY A O 1
ATOM 2686 N N . ARG A 1 334 ? -7.714 4.676 17.804 1.00 90.62 334 ARG A N 1
ATOM 2687 C CA . ARG A 1 334 ? -7.869 3.838 16.599 1.00 90.62 334 ARG A CA 1
ATOM 2688 C C . ARG A 1 334 ? -7.937 2.343 16.915 1.00 90.62 334 ARG A C 1
ATOM 2690 O O . ARG A 1 334 ? -8.553 1.595 16.149 1.00 90.62 334 ARG A O 1
ATOM 2697 N N . CYS A 1 335 ? -7.328 1.918 18.015 1.00 91.75 335 CYS A N 1
ATOM 2698 C CA . CYS A 1 335 ? -7.295 0.545 18.497 1.00 91.75 335 CYS A CA 1
ATOM 2699 C C . CYS A 1 335 ? -7.510 0.494 20.020 1.00 91.75 335 CYS A C 1
ATOM 2701 O O . CYS A 1 335 ? -6.561 0.304 20.778 1.00 91.75 335 CYS A O 1
ATOM 2703 N N . PRO A 1 336 ? -8.768 0.638 20.473 1.00 91.06 336 PRO A N 1
ATOM 2704 C CA . PRO A 1 336 ? -9.110 0.586 21.895 1.00 91.06 336 PRO A CA 1
ATOM 2705 C C . PRO A 1 336 ? -8.822 -0.767 22.555 1.00 91.06 336 PRO A C 1
ATOM 2707 O O . PRO A 1 336 ? -8.649 -0.826 23.765 1.00 91.06 336 PRO A O 1
ATOM 2710 N N . GLU A 1 337 ? -8.765 -1.848 21.768 1.00 89.38 337 GLU A N 1
ATOM 2711 C CA . GLU A 1 337 ? -8.523 -3.216 22.256 1.00 89.38 337 GLU A CA 1
ATOM 2712 C C . GLU A 1 337 ? -7.164 -3.388 22.939 1.00 89.38 337 GLU A C 1
ATOM 2714 O O . GLU A 1 337 ? -7.012 -4.293 23.749 1.00 89.38 337 GLU A O 1
ATOM 2719 N N . ILE A 1 338 ? -6.199 -2.502 22.673 1.00 90.69 338 ILE A N 1
ATOM 2720 C CA . ILE A 1 338 ? -4.889 -2.525 23.338 1.00 90.69 338 ILE A CA 1
ATOM 2721 C C . ILE A 1 338 ? -5.035 -2.347 24.858 1.00 90.69 338 ILE A C 1
ATOM 2723 O O . ILE A 1 338 ? -4.306 -2.974 25.618 1.00 90.69 338 ILE A O 1
ATOM 2727 N N . LEU A 1 339 ? -6.022 -1.563 25.311 1.00 89.88 339 LEU A N 1
ATOM 2728 C CA . LEU A 1 339 ? -6.296 -1.358 26.741 1.00 89.88 339 LEU A CA 1
ATOM 2729 C C . LEU A 1 339 ? -6.897 -2.596 27.424 1.00 89.88 339 LEU A C 1
ATOM 2731 O O . LEU A 1 339 ? -7.050 -2.628 28.644 1.00 89.88 339 LEU A O 1
ATOM 2735 N N . SER A 1 340 ? -7.280 -3.606 26.646 1.00 88.81 340 SER A N 1
ATOM 2736 C CA . SER A 1 340 ? -7.907 -4.832 27.134 1.00 88.81 340 SER A CA 1
ATOM 2737 C C . SER A 1 340 ? -6.901 -5.957 27.390 1.00 88.81 340 SER A C 1
ATOM 2739 O O . SER A 1 340 ? -7.297 -6.996 27.907 1.00 88.81 340 SER A O 1
ATOM 2741 N N . PHE A 1 341 ? -5.623 -5.785 27.039 1.00 89.25 341 PHE A N 1
ATOM 2742 C CA . PHE A 1 341 ? -4.613 -6.838 27.192 1.00 89.25 341 PHE A CA 1
ATOM 2743 C C . PHE A 1 341 ? -4.045 -6.929 28.604 1.00 89.25 341 PHE A C 1
ATOM 2745 O O . PHE A 1 341 ? -3.996 -5.941 29.337 1.00 89.25 341 PHE A O 1
ATOM 2752 N N . SER A 1 342 ? -3.632 -8.135 28.993 1.00 91.50 342 SER A N 1
ATOM 2753 C CA . SER A 1 342 ? -2.694 -8.303 30.101 1.00 91.50 342 SER A CA 1
ATOM 2754 C C . SER A 1 342 ? -1.309 -7.830 29.662 1.00 91.50 342 SER A C 1
ATOM 2756 O O . SER A 1 342 ? -1.020 -7.747 28.464 1.00 91.50 342 SER A O 1
ATOM 2758 N N . MET A 1 343 ? -0.448 -7.542 30.635 1.00 92.38 343 MET A N 1
ATOM 2759 C CA . MET A 1 343 ? 0.932 -7.167 30.352 1.00 92.38 343 MET A CA 1
ATOM 2760 C C . MET A 1 343 ? 1.667 -8.276 29.578 1.00 92.38 343 MET A C 1
ATOM 2762 O O . MET A 1 343 ? 2.290 -8.003 28.559 1.00 92.38 343 MET A O 1
ATOM 2766 N N . GLU A 1 344 ? 1.483 -9.538 29.974 1.00 92.94 344 GLU A N 1
ATOM 2767 C CA . GLU A 1 344 ? 2.066 -10.710 29.301 1.00 92.94 344 GLU A CA 1
ATOM 2768 C C . GLU A 1 344 ? 1.648 -10.823 27.823 1.00 92.94 344 GLU A C 1
ATOM 2770 O O . GLU A 1 344 ? 2.476 -11.079 26.947 1.00 92.94 344 GLU A O 1
ATOM 2775 N N . GLU A 1 345 ? 0.365 -10.602 27.521 1.00 92.38 345 GLU A N 1
ATOM 2776 C CA . GLU A 1 345 ? -0.145 -10.659 26.146 1.00 92.38 345 GLU A CA 1
ATOM 2777 C C . GLU A 1 345 ? 0.424 -9.511 25.302 1.00 92.38 345 GLU A C 1
ATOM 2779 O O . GLU A 1 345 ? 0.800 -9.704 24.142 1.00 92.38 345 GLU A O 1
ATOM 2784 N N . LEU A 1 346 ? 0.518 -8.312 25.884 1.00 93.69 346 LEU A N 1
ATOM 2785 C CA . LEU A 1 346 ? 1.121 -7.160 25.224 1.00 93.69 346 LEU A CA 1
ATOM 2786 C C . LEU A 1 346 ? 2.606 -7.399 24.931 1.00 93.69 346 LEU A C 1
ATOM 2788 O O . LEU A 1 346 ? 3.057 -7.108 23.820 1.00 93.69 346 LEU A O 1
ATOM 2792 N N . GLU A 1 347 ? 3.348 -7.962 25.885 1.00 94.88 347 GLU A N 1
ATOM 2793 C CA . GLU A 1 347 ? 4.750 -8.339 25.714 1.00 94.88 347 GLU A CA 1
ATOM 2794 C C . GLU A 1 347 ? 4.921 -9.386 24.618 1.00 94.88 347 GLU A C 1
ATOM 2796 O O . GLU A 1 347 ? 5.742 -9.194 23.725 1.00 94.88 347 GLU A O 1
ATOM 2801 N N . SER A 1 348 ? 4.112 -10.448 24.615 1.00 94.69 348 SER A N 1
ATOM 2802 C CA . SER A 1 348 ? 4.171 -11.498 23.593 1.00 94.69 348 SER A CA 1
ATOM 2803 C C . SER A 1 348 ? 3.948 -10.943 22.180 1.00 94.69 348 SER A C 1
ATOM 2805 O O . SER A 1 348 ? 4.741 -11.191 21.267 1.00 94.69 348 SER A O 1
ATOM 2807 N N . ARG A 1 349 ? 2.917 -10.104 22.001 1.00 94.56 349 ARG A N 1
ATOM 2808 C CA . ARG A 1 349 ? 2.612 -9.455 20.711 1.00 94.56 349 ARG A CA 1
ATOM 2809 C C . ARG A 1 349 ? 3.675 -8.460 20.276 1.00 94.56 349 ARG A C 1
ATOM 2811 O O . ARG A 1 349 ? 3.864 -8.248 19.082 1.00 94.56 349 ARG A O 1
ATOM 2818 N N . THR A 1 350 ? 4.335 -7.827 21.233 1.00 95.25 350 THR A N 1
ATOM 2819 C CA . THR A 1 350 ? 5.407 -6.871 20.972 1.00 95.25 350 THR A CA 1
ATOM 2820 C C . THR A 1 350 ? 6.684 -7.611 20.574 1.00 95.25 350 THR A C 1
ATOM 2822 O O . THR A 1 350 ? 7.249 -7.337 19.513 1.00 95.25 350 THR A O 1
ATOM 2825 N N . ASN A 1 351 ? 7.071 -8.624 21.351 1.00 95.44 351 ASN A N 1
ATOM 2826 C CA . ASN A 1 351 ? 8.225 -9.485 21.098 1.00 95.44 351 ASN A CA 1
ATOM 2827 C C . ASN A 1 351 ? 8.116 -10.213 19.759 1.00 95.44 351 ASN A C 1
ATOM 2829 O O . ASN A 1 351 ? 9.110 -10.294 19.054 1.00 95.44 351 ASN A O 1
ATOM 2833 N N . PHE A 1 352 ? 6.913 -10.599 19.322 1.00 95.69 352 PHE A N 1
ATOM 2834 C CA . PHE A 1 352 ? 6.689 -11.140 17.978 1.00 95.69 352 PHE A CA 1
ATOM 2835 C C . PHE A 1 352 ? 7.348 -10.308 16.862 1.00 95.69 352 PHE A C 1
ATOM 2837 O O . PHE A 1 352 ? 7.925 -10.870 15.931 1.00 95.69 352 PHE A O 1
ATOM 2844 N N . TYR A 1 353 ? 7.278 -8.973 16.934 1.00 96.19 353 TYR A N 1
ATOM 2845 C CA . TYR A 1 353 ? 7.900 -8.100 15.934 1.00 96.19 353 TYR A CA 1
ATOM 2846 C C . TYR A 1 353 ? 9.405 -7.928 16.163 1.00 96.19 353 TYR A C 1
ATOM 2848 O O . TYR A 1 353 ? 10.169 -7.924 15.195 1.00 96.19 353 TYR A O 1
ATOM 2856 N N . PHE A 1 354 ? 9.839 -7.828 17.420 1.00 96.00 354 PHE A N 1
ATOM 2857 C CA . PHE A 1 354 ? 11.256 -7.720 17.779 1.00 96.00 354 PHE A CA 1
ATOM 2858 C C . PHE A 1 354 ? 12.052 -8.989 17.431 1.00 96.00 354 PHE A C 1
ATOM 2860 O O . PHE A 1 354 ? 13.161 -8.886 16.912 1.00 96.00 354 PHE A O 1
ATOM 2867 N N . ASP A 1 355 ? 11.458 -10.174 17.581 1.00 95.88 355 ASP A N 1
ATOM 2868 C CA . ASP A 1 355 ? 12.035 -11.470 17.196 1.00 95.88 355 ASP A CA 1
ATOM 2869 C C . ASP A 1 355 ? 12.232 -11.593 15.673 1.00 95.88 355 ASP A C 1
ATOM 2871 O O . ASP A 1 355 ? 13.020 -12.409 15.189 1.00 95.88 355 ASP A O 1
ATOM 2875 N N . MET A 1 356 ? 11.537 -10.759 14.890 1.00 95.88 356 MET A N 1
ATOM 2876 C CA . MET A 1 356 ? 11.764 -10.586 13.452 1.00 95.88 356 MET A CA 1
ATOM 2877 C C . MET A 1 356 ? 12.818 -9.511 13.135 1.00 95.88 356 MET A C 1
ATOM 2879 O O . MET A 1 356 ? 12.934 -9.091 11.986 1.00 95.88 356 MET A O 1
ATOM 2883 N N . GLY A 1 357 ? 13.587 -9.049 14.122 1.00 94.50 357 GLY A N 1
ATOM 2884 C CA . GLY A 1 357 ? 14.665 -8.073 13.943 1.00 94.50 357 GLY A CA 1
ATOM 2885 C C . GLY A 1 357 ? 14.194 -6.631 13.732 1.00 94.50 357 GLY A C 1
ATOM 2886 O O . GLY A 1 357 ? 14.941 -5.829 13.173 1.00 94.50 357 GLY A O 1
ATOM 2887 N N . MET A 1 358 ? 12.959 -6.300 14.123 1.00 96.25 358 MET A N 1
ATOM 2888 C CA . MET A 1 358 ? 12.450 -4.924 14.098 1.00 96.25 358 MET A CA 1
ATOM 2889 C C . MET A 1 358 ? 13.082 -4.101 15.225 1.00 96.25 358 MET A C 1
ATOM 2891 O O . MET A 1 358 ? 13.210 -4.600 16.338 1.00 96.25 358 MET A O 1
ATOM 2895 N N . ASP A 1 359 ? 13.462 -2.848 14.959 1.00 95.19 359 ASP A N 1
ATOM 2896 C CA . ASP A 1 359 ? 13.940 -1.936 16.005 1.00 95.19 359 ASP A CA 1
ATOM 2897 C C . ASP A 1 359 ? 12.781 -1.158 16.663 1.00 95.19 359 ASP A C 1
ATOM 2899 O O . ASP A 1 359 ? 11.656 -1.129 16.162 1.00 95.19 359 ASP A O 1
ATOM 2903 N N . GLU A 1 360 ? 13.039 -0.520 17.808 1.00 96.00 360 GLU A N 1
ATOM 2904 C CA . GLU A 1 360 ? 12.013 0.205 18.578 1.00 96.00 360 GLU A CA 1
ATOM 2905 C C . GLU A 1 360 ? 11.414 1.397 17.811 1.00 96.00 360 GLU A C 1
ATOM 2907 O O . GLU A 1 360 ? 10.239 1.732 17.976 1.00 96.00 360 GLU A O 1
ATOM 2912 N N . ARG A 1 361 ? 12.190 2.041 16.929 1.00 95.00 361 ARG A N 1
ATOM 2913 C CA . ARG A 1 361 ? 11.716 3.202 16.155 1.00 95.00 361 ARG A CA 1
ATOM 2914 C C . ARG A 1 361 ? 10.773 2.770 15.041 1.00 95.00 361 ARG A C 1
ATOM 2916 O O . ARG A 1 361 ? 9.732 3.403 14.829 1.00 95.00 361 ARG A O 1
ATOM 2923 N N . ASP A 1 362 ? 11.144 1.710 14.336 1.00 96.25 362 ASP A N 1
ATOM 2924 C CA . ASP A 1 362 ? 10.342 1.075 13.304 1.00 96.25 362 ASP A CA 1
ATOM 2925 C C . ASP A 1 362 ? 9.065 0.508 13.921 1.00 96.25 362 ASP A C 1
ATOM 2927 O O . ASP A 1 362 ? 7.980 0.758 13.396 1.00 96.25 362 ASP A O 1
ATOM 2931 N N . PHE A 1 363 ? 9.162 -0.144 15.084 1.00 97.12 363 PHE A N 1
ATOM 2932 C CA . PHE A 1 363 ? 8.004 -0.615 15.841 1.00 97.12 363 PHE A CA 1
ATOM 2933 C C . PHE A 1 363 ? 7.062 0.535 16.216 1.00 97.12 363 PHE A C 1
ATOM 2935 O O . PHE A 1 363 ? 5.874 0.492 15.891 1.00 97.12 363 PHE A O 1
ATOM 2942 N N . GLY A 1 364 ? 7.580 1.604 16.827 1.00 96.06 364 GLY A N 1
ATOM 2943 C CA . GLY A 1 364 ? 6.779 2.768 17.206 1.00 96.06 364 GLY A CA 1
ATOM 2944 C C . GLY A 1 364 ? 6.054 3.404 16.016 1.00 96.06 364 GLY A C 1
ATOM 2945 O O . GLY A 1 364 ? 4.863 3.719 16.099 1.00 96.06 364 GLY A O 1
ATOM 2946 N N . THR A 1 365 ? 6.746 3.543 14.880 1.00 96.38 365 THR A N 1
ATOM 2947 C CA . THR A 1 365 ? 6.171 4.082 13.634 1.00 96.38 365 THR A CA 1
ATOM 2948 C C . THR A 1 365 ? 5.124 3.134 13.044 1.00 96.38 365 THR A C 1
ATOM 2950 O O . THR A 1 365 ? 4.042 3.569 12.651 1.00 96.38 365 THR A O 1
ATOM 2953 N N . MET A 1 366 ? 5.397 1.828 13.046 1.00 96.44 366 MET A N 1
ATOM 2954 C CA . MET A 1 366 ? 4.484 0.788 12.575 1.00 96.44 366 MET A CA 1
ATOM 2955 C C . MET A 1 366 ? 3.171 0.785 13.370 1.00 96.44 366 MET A C 1
ATOM 2957 O O . MET A 1 366 ? 2.084 0.750 12.782 1.00 96.44 366 MET A O 1
ATOM 2961 N N . VAL A 1 367 ? 3.261 0.839 14.703 1.00 95.69 367 VAL A N 1
ATOM 2962 C CA . VAL A 1 367 ? 2.099 0.869 15.599 1.00 95.69 367 VAL A CA 1
ATOM 2963 C C . VAL A 1 367 ? 1.317 2.166 15.421 1.00 95.69 367 VAL A C 1
ATOM 2965 O O . VAL A 1 367 ? 0.091 2.123 15.407 1.00 95.69 367 VAL A O 1
ATOM 2968 N N . PHE A 1 368 ? 1.982 3.305 15.216 1.00 95.19 368 PHE A N 1
ATOM 2969 C CA . PHE A 1 368 ? 1.304 4.562 14.896 1.00 95.19 368 PHE A CA 1
ATOM 2970 C C . PHE A 1 368 ? 0.542 4.493 13.562 1.00 95.19 368 PHE A C 1
ATOM 2972 O O . PHE A 1 368 ? -0.634 4.863 13.497 1.00 95.19 368 PHE A O 1
ATOM 2979 N N . ASP A 1 369 ? 1.173 3.974 12.508 1.00 94.88 369 ASP A N 1
ATOM 2980 C CA . ASP A 1 369 ? 0.589 3.890 11.167 1.00 94.88 369 ASP A CA 1
ATOM 2981 C C . ASP A 1 369 ? -0.566 2.884 11.084 1.00 94.88 369 ASP A C 1
ATOM 2983 O O . ASP A 1 369 ? -1.559 3.106 10.379 1.00 94.88 369 ASP A O 1
ATOM 2987 N N . TYR A 1 370 ? -0.456 1.758 11.794 1.00 94.94 370 TYR A N 1
ATOM 2988 C CA . TYR A 1 370 ? -1.473 0.712 11.810 1.00 94.94 370 TYR A CA 1
ATOM 2989 C C . TYR A 1 370 ? -1.621 0.058 13.199 1.00 94.94 370 TYR A C 1
ATOM 2991 O O . TYR A 1 370 ? -1.273 -1.108 13.374 1.00 94.94 370 TYR A O 1
ATOM 2999 N N . PRO A 1 371 ? -2.273 0.738 14.168 1.00 93.12 371 PRO A N 1
ATOM 3000 C CA . PRO A 1 371 ? -2.475 0.246 15.543 1.00 93.12 371 PRO A CA 1
ATOM 3001 C C . PRO A 1 371 ? -3.131 -1.136 15.647 1.00 93.12 371 PRO A C 1
ATOM 3003 O O . PRO A 1 371 ? -2.982 -1.867 16.625 1.00 93.12 371 PRO A O 1
ATOM 3006 N N . LYS A 1 372 ? -3.885 -1.507 14.609 1.00 91.12 372 LYS A N 1
ATOM 3007 C CA . LYS A 1 372 ? -4.573 -2.793 14.507 1.00 91.12 372 LYS A CA 1
ATOM 3008 C C . LYS A 1 372 ? -3.629 -3.992 14.535 1.00 91.12 372 LYS A C 1
ATOM 3010 O O . LYS A 1 372 ? -4.084 -5.078 14.872 1.00 91.12 372 LYS A O 1
ATOM 3015 N N . VAL A 1 373 ? -2.363 -3.781 14.174 1.00 90.75 373 VAL A N 1
ATOM 3016 C CA . VAL A 1 373 ? -1.309 -4.800 14.122 1.00 90.75 373 VAL A CA 1
ATOM 3017 C C . VAL A 1 373 ? -1.066 -5.466 15.480 1.00 90.75 373 VAL A C 1
ATOM 3019 O O . VAL A 1 373 ? -0.657 -6.621 15.514 1.00 90.75 373 VAL A O 1
ATOM 3022 N N . LEU A 1 374 ? -1.377 -4.761 16.576 1.00 88.25 374 LEU A N 1
ATOM 3023 C CA . LEU A 1 374 ? -1.317 -5.285 17.939 1.00 88.25 374 LEU A CA 1
ATOM 3024 C C . LEU A 1 374 ? -2.674 -5.731 18.473 1.00 88.25 374 LEU A C 1
ATOM 3026 O O . LEU A 1 374 ? -2.711 -6.591 19.330 1.00 88.25 374 LEU A O 1
ATOM 3030 N N . GLY A 1 375 ? -3.786 -5.128 18.045 1.00 76.75 375 GLY A N 1
ATOM 3031 C CA . GLY A 1 375 ? -5.072 -5.291 18.735 1.00 76.75 375 GLY A CA 1
ATOM 3032 C C . GLY A 1 375 ? -5.948 -6.436 18.232 1.00 76.75 375 GLY A C 1
ATOM 3033 O O . GLY A 1 375 ? -6.473 -7.228 19.007 1.00 76.75 375 GLY A O 1
ATOM 3034 N N . TYR A 1 376 ? -6.116 -6.521 16.913 1.00 83.19 376 TYR A N 1
ATOM 3035 C CA . TYR A 1 376 ? -7.258 -7.238 16.336 1.00 83.19 376 TYR A CA 1
ATOM 3036 C C . TYR A 1 376 ? -6.945 -8.651 15.839 1.00 83.19 376 TYR A C 1
ATOM 3038 O O . TYR A 1 376 ? -7.874 -9.341 15.428 1.00 83.19 376 TYR A O 1
ATOM 3046 N N . PHE A 1 377 ? -5.678 -9.065 15.844 1.00 86.81 377 PHE A N 1
ATOM 3047 C CA . PHE A 1 377 ? -5.259 -10.379 15.357 1.00 86.81 377 PHE A CA 1
ATOM 3048 C C . PHE A 1 377 ? -4.894 -11.291 16.520 1.00 86.81 377 PHE A C 1
ATOM 3050 O O . PHE A 1 377 ? -4.333 -10.827 17.514 1.00 86.81 377 PHE A O 1
ATOM 3057 N N . SER A 1 378 ? -5.203 -12.580 16.397 1.00 90.94 378 SER A N 1
ATOM 3058 C CA . SER A 1 378 ? -4.658 -13.578 17.320 1.00 90.94 378 SER A CA 1
ATOM 3059 C C . SER A 1 378 ? -3.184 -13.849 17.000 1.00 90.94 378 SER A C 1
ATOM 3061 O O . SER A 1 378 ? -2.737 -13.661 15.864 1.00 90.94 378 SER A O 1
ATOM 3063 N N . MET A 1 379 ? -2.425 -14.344 17.981 1.00 91.81 379 MET A N 1
ATOM 3064 C CA . MET A 1 379 ? -1.039 -14.774 17.754 1.00 91.81 379 MET A CA 1
ATOM 3065 C C . MET A 1 379 ? -0.944 -15.843 16.657 1.00 91.81 379 MET A C 1
ATOM 3067 O O . MET A 1 379 ? 0.001 -15.849 15.871 1.00 91.81 379 MET A O 1
ATOM 3071 N N . GLU A 1 380 ? -1.941 -16.722 16.550 1.00 92.94 380 GLU A N 1
ATOM 3072 C CA . GLU A 1 380 ? -2.003 -17.728 15.491 1.00 92.94 380 GLU A CA 1
ATOM 3073 C C . GLU A 1 380 ? -2.151 -17.087 14.102 1.00 92.94 380 GLU A C 1
ATOM 3075 O O . GLU A 1 380 ? -1.368 -17.386 13.202 1.00 92.94 380 GLU A O 1
ATOM 3080 N N . GLU A 1 381 ? -3.082 -16.143 13.930 1.00 92.75 381 GLU A N 1
ATOM 3081 C CA . GLU A 1 381 ? -3.269 -15.427 12.661 1.00 92.75 381 GLU A CA 1
ATOM 3082 C C . GLU A 1 381 ? -2.019 -14.638 12.255 1.00 92.75 381 GLU A C 1
ATOM 3084 O O . GLU A 1 381 ? -1.675 -14.563 11.071 1.00 92.75 381 GLU A O 1
ATOM 3089 N N . MET A 1 382 ? -1.338 -14.027 13.228 1.00 93.50 382 MET A N 1
ATOM 3090 C CA . MET A 1 382 ? -0.089 -13.302 13.001 1.00 93.50 382 MET A CA 1
ATOM 3091 C C . MET A 1 382 ? 1.004 -14.244 12.484 1.00 93.50 382 MET A C 1
ATOM 3093 O O . MET A 1 382 ? 1.632 -13.959 11.459 1.00 93.50 382 MET A O 1
ATOM 3097 N N . ASN A 1 383 ? 1.170 -15.399 13.133 1.00 94.56 383 ASN A N 1
ATOM 3098 C CA . ASN A 1 383 ? 2.124 -16.429 12.728 1.00 94.56 383 ASN A CA 1
ATOM 3099 C C . ASN A 1 383 ? 1.799 -17.022 11.351 1.00 94.56 383 ASN A C 1
ATOM 3101 O O . ASN A 1 383 ? 2.698 -17.149 10.522 1.00 94.56 383 ASN A O 1
ATOM 3105 N N . GLN A 1 384 ? 0.530 -17.323 11.060 1.00 94.94 384 GLN A N 1
ATOM 3106 C CA . GLN A 1 384 ? 0.102 -17.828 9.750 1.00 94.94 384 GLN A CA 1
ATOM 3107 C C . GLN A 1 384 ? 0.423 -16.835 8.621 1.00 94.94 384 GLN A C 1
ATOM 3109 O O . GLN A 1 384 ? 0.923 -17.227 7.564 1.00 94.94 384 GLN A O 1
ATOM 3114 N N . LYS A 1 385 ? 0.199 -15.532 8.845 1.00 94.00 385 LYS A N 1
ATOM 3115 C CA . LYS A 1 385 ? 0.530 -14.480 7.868 1.00 94.00 385 LYS A CA 1
ATOM 3116 C C . LYS A 1 385 ? 2.029 -14.379 7.625 1.00 94.00 385 LYS A C 1
ATOM 3118 O O . LYS A 1 385 ? 2.451 -14.326 6.471 1.00 94.00 385 LYS A O 1
ATOM 3123 N N . VAL A 1 386 ? 2.836 -14.391 8.683 1.00 95.12 386 VAL A N 1
ATOM 3124 C CA . VAL A 1 386 ? 4.298 -14.376 8.552 1.00 95.12 386 VAL A CA 1
ATOM 3125 C C . VAL A 1 386 ? 4.804 -15.642 7.863 1.00 95.12 386 VAL A C 1
ATOM 3127 O O . VAL A 1 386 ? 5.639 -15.539 6.967 1.00 95.12 386 VAL A O 1
ATOM 3130 N N . ALA A 1 387 ? 4.272 -16.817 8.206 1.00 95.94 387 ALA A N 1
ATOM 3131 C CA . ALA A 1 387 ? 4.619 -18.077 7.555 1.00 95.94 387 ALA A CA 1
ATOM 3132 C C . ALA A 1 387 ? 4.334 -18.023 6.047 1.00 95.94 387 ALA A C 1
ATOM 3134 O O . ALA A 1 387 ? 5.221 -18.318 5.250 1.00 95.94 387 ALA A O 1
ATOM 3135 N N . TYR A 1 388 ? 3.158 -17.532 5.647 1.00 95.12 388 TYR A N 1
ATOM 3136 C CA . TYR A 1 388 ? 2.812 -17.363 4.236 1.00 95.12 388 TYR A CA 1
ATOM 3137 C C . TYR A 1 388 ? 3.734 -16.366 3.511 1.00 95.12 388 TYR A C 1
ATOM 3139 O O . TYR A 1 388 ? 4.132 -16.591 2.371 1.00 95.12 388 TYR A O 1
ATOM 3147 N N . LEU A 1 389 ? 4.131 -15.263 4.157 1.00 94.69 389 LEU A N 1
ATOM 3148 C CA . LEU A 1 389 ? 5.102 -14.327 3.573 1.00 94.69 389 LEU A CA 1
ATOM 3149 C C . LEU A 1 389 ? 6.493 -14.968 3.417 1.00 94.69 389 LEU A C 1
ATOM 3151 O O . LEU A 1 389 ? 7.151 -14.772 2.392 1.00 94.69 389 LEU A O 1
ATOM 3155 N N . LYS A 1 390 ? 6.919 -15.782 4.389 1.00 94.94 390 LYS A N 1
ATOM 3156 C CA . LYS A 1 390 ? 8.161 -16.567 4.314 1.00 94.94 390 LYS A CA 1
ATOM 3157 C C . LYS A 1 390 ? 8.124 -17.598 3.195 1.00 94.94 390 LYS A C 1
ATOM 3159 O O . LYS A 1 390 ? 9.172 -17.873 2.609 1.00 94.94 390 LYS A O 1
ATOM 3164 N N . GLU A 1 391 ? 6.947 -18.110 2.824 1.00 94.12 391 GLU A N 1
ATOM 3165 C CA . GLU A 1 391 ? 6.834 -19.032 1.695 1.00 94.12 391 GLU A CA 1
ATOM 3166 C C . GLU A 1 391 ? 7.399 -18.430 0.414 1.00 94.12 391 GLU A C 1
ATOM 3168 O O . GLU A 1 391 ? 7.950 -19.197 -0.357 1.00 94.12 391 GLU A O 1
ATOM 3173 N N . PHE A 1 392 ? 7.389 -17.108 0.194 1.00 91.25 392 PHE A N 1
ATOM 3174 C CA . PHE A 1 392 ? 8.017 -16.467 -0.976 1.00 91.25 392 PHE A CA 1
ATOM 3175 C C . PHE A 1 392 ? 9.558 -16.494 -0.973 1.00 91.25 392 PHE A C 1
ATOM 3177 O O . PHE A 1 392 ? 10.174 -16.068 -1.949 1.00 91.25 392 PHE A O 1
ATOM 3184 N N . GLY A 1 393 ? 10.189 -17.029 0.075 1.00 91.50 393 GLY A N 1
ATOM 3185 C CA . GLY A 1 393 ? 11.642 -17.082 0.236 1.00 91.50 393 GLY A CA 1
ATOM 3186 C C . GLY A 1 393 ? 12.226 -15.783 0.790 1.00 91.50 393 GLY A C 1
ATOM 3187 O O . GLY A 1 393 ? 13.269 -15.345 0.303 1.00 91.50 393 GLY A O 1
ATOM 3188 N N . LEU A 1 394 ? 11.513 -15.151 1.727 1.00 94.00 394 LEU A N 1
ATOM 3189 C CA . LEU A 1 394 ? 11.982 -14.022 2.540 1.00 94.00 394 LEU A CA 1
ATOM 3190 C C . LEU A 1 394 ? 12.589 -14.551 3.847 1.00 94.00 394 LEU A C 1
ATOM 3192 O O . LEU A 1 394 ? 12.057 -15.512 4.411 1.00 94.00 394 LEU A O 1
ATOM 3196 N N . SER A 1 395 ? 13.667 -13.930 4.338 1.00 94.56 395 SER A N 1
ATOM 3197 C CA . SER A 1 395 ? 14.189 -14.233 5.678 1.00 94.56 395 SER A CA 1
ATOM 3198 C C . SER A 1 395 ? 13.238 -13.734 6.774 1.00 94.56 395 SER A C 1
ATOM 3200 O O . SER A 1 395 ? 12.284 -12.996 6.511 1.00 94.56 395 SER A O 1
ATOM 3202 N N . ASN A 1 396 ? 13.491 -14.122 8.028 1.00 94.94 396 ASN A N 1
ATOM 3203 C CA . ASN A 1 396 ? 12.719 -13.589 9.150 1.00 94.94 396 ASN A CA 1
ATOM 3204 C C . ASN A 1 396 ? 12.886 -12.063 9.263 1.00 94.94 396 ASN A C 1
ATOM 3206 O O . ASN A 1 396 ? 11.895 -11.351 9.416 1.00 94.94 396 ASN A O 1
ATOM 3210 N N . GLU A 1 397 ? 14.113 -11.558 9.082 1.00 95.38 397 GLU A N 1
ATOM 3211 C CA . GLU A 1 397 ? 14.392 -10.119 9.136 1.00 95.38 397 GLU A CA 1
ATOM 3212 C C . GLU A 1 397 ? 13.825 -9.358 7.931 1.00 95.38 397 GLU A C 1
ATOM 3214 O O . GLU A 1 397 ? 13.396 -8.212 8.065 1.00 95.38 397 GLU A O 1
ATOM 3219 N N . ASP A 1 398 ? 13.792 -9.978 6.745 1.00 95.00 398 ASP A N 1
ATOM 3220 C CA . ASP A 1 398 ? 13.138 -9.392 5.571 1.00 95.00 398 ASP A CA 1
ATOM 3221 C C . ASP A 1 398 ? 11.651 -9.145 5.828 1.00 95.00 398 ASP A C 1
ATOM 3223 O O . ASP A 1 398 ? 11.131 -8.087 5.470 1.00 95.00 398 ASP A O 1
ATOM 3227 N N . VAL A 1 399 ? 10.963 -10.108 6.453 1.00 96.44 399 VAL A N 1
ATOM 3228 C CA . VAL A 1 399 ? 9.548 -9.959 6.813 1.00 96.44 399 VAL A CA 1
ATOM 3229 C C . VAL A 1 399 ? 9.378 -8.884 7.884 1.00 96.44 399 VAL A C 1
ATOM 3231 O O . VAL A 1 399 ? 8.492 -8.044 7.735 1.00 96.44 399 VAL A O 1
ATOM 3234 N N . GLY A 1 400 ? 10.251 -8.838 8.896 1.00 95.88 400 GLY A N 1
ATOM 3235 C CA . GLY A 1 400 ? 10.270 -7.763 9.893 1.00 95.88 400 GLY A CA 1
ATOM 3236 C C . GLY A 1 400 ? 10.350 -6.375 9.249 1.00 95.88 400 GLY A C 1
ATOM 3237 O O . GLY A 1 400 ? 9.459 -5.547 9.446 1.00 95.88 400 GLY A O 1
ATOM 3238 N N . ARG A 1 401 ? 11.339 -6.148 8.371 1.00 95.44 401 ARG A N 1
ATOM 3239 C CA . ARG A 1 401 ? 11.482 -4.890 7.609 1.00 95.44 401 ARG A CA 1
ATOM 3240 C C . ARG A 1 401 ? 10.275 -4.593 6.718 1.00 95.44 401 ARG A C 1
ATOM 3242 O O . ARG A 1 401 ? 9.842 -3.446 6.604 1.00 95.44 401 ARG A O 1
ATOM 3249 N N . LEU A 1 402 ? 9.720 -5.618 6.072 1.00 96.00 402 LEU A N 1
ATOM 3250 C CA . LEU A 1 402 ? 8.552 -5.486 5.204 1.00 96.00 402 LEU A CA 1
ATOM 3251 C C . LEU A 1 402 ? 7.312 -5.030 5.986 1.00 96.00 402 LEU A C 1
ATOM 3253 O O . LEU A 1 402 ? 6.567 -4.171 5.508 1.00 96.00 402 LEU A O 1
ATOM 3257 N N . LEU A 1 403 ? 7.093 -5.594 7.175 1.00 95.69 403 LEU A N 1
ATOM 3258 C CA . LEU A 1 403 ? 5.970 -5.258 8.047 1.00 95.69 403 LEU A CA 1
ATOM 3259 C C . LEU A 1 403 ? 6.151 -3.903 8.728 1.00 95.69 403 LEU A C 1
ATOM 3261 O O . LEU A 1 403 ? 5.169 -3.171 8.810 1.00 95.69 403 LEU A O 1
ATOM 3265 N N . ALA A 1 404 ? 7.377 -3.527 9.104 1.00 95.25 404 ALA A N 1
ATOM 3266 C CA . ALA A 1 404 ? 7.687 -2.169 9.552 1.00 95.25 404 ALA A CA 1
ATOM 3267 C C . ALA A 1 404 ? 7.316 -1.136 8.475 1.00 95.25 404 ALA A C 1
ATOM 3269 O O . ALA A 1 404 ? 6.599 -0.173 8.738 1.00 95.25 404 ALA A O 1
ATOM 3270 N N . PHE A 1 405 ? 7.721 -1.381 7.222 1.00 94.38 405 PHE A N 1
ATOM 3271 C CA . PHE A 1 405 ? 7.424 -0.480 6.106 1.00 94.38 405 PHE A CA 1
ATOM 3272 C C . PHE A 1 405 ? 5.944 -0.493 5.684 1.00 94.38 405 PHE A C 1
ATOM 3274 O O . PHE A 1 405 ? 5.400 0.526 5.247 1.00 94.38 405 PHE A O 1
ATOM 3281 N N . LYS A 1 406 ? 5.269 -1.650 5.752 1.00 94.94 406 LYS A N 1
ATOM 3282 C CA . LYS A 1 406 ? 3.860 -1.781 5.355 1.00 94.94 406 LYS A CA 1
ATOM 3283 C C . LYS A 1 406 ? 3.066 -2.724 6.272 1.00 94.94 406 LYS A C 1
ATOM 3285 O O . LYS A 1 406 ? 2.647 -3.799 5.832 1.00 94.94 406 LYS A O 1
ATOM 3290 N N . PRO A 1 407 ? 2.673 -2.273 7.477 1.00 95.00 407 PRO A N 1
ATOM 3291 C CA . PRO A 1 407 ? 1.965 -3.125 8.444 1.00 95.00 407 PRO A CA 1
ATOM 3292 C C . PRO A 1 407 ? 0.553 -3.525 8.019 1.00 95.00 407 PRO A C 1
ATOM 3294 O O . PRO A 1 407 ? -0.023 -4.484 8.524 1.00 95.00 407 PRO A O 1
ATOM 3297 N N . HIS A 1 408 ? -0.011 -2.829 7.031 1.00 94.00 408 HIS A N 1
ATOM 3298 C CA . HIS A 1 408 ? -1.318 -3.149 6.457 1.00 94.00 408 HIS A CA 1
ATOM 3299 C C . HIS A 1 408 ? -1.365 -4.548 5.820 1.00 94.00 408 HIS A C 1
ATOM 3301 O O . HIS A 1 408 ? -2.457 -5.087 5.643 1.00 94.00 408 HIS A O 1
ATOM 3307 N N . LEU A 1 409 ? -0.209 -5.145 5.500 1.00 94.31 409 LEU A N 1
ATOM 3308 C CA . LEU A 1 409 ? -0.120 -6.543 5.080 1.00 94.31 409 LEU A CA 1
ATOM 3309 C C . LEU A 1 409 ? -0.705 -7.487 6.139 1.00 94.31 409 LEU A C 1
ATOM 3311 O O . LEU A 1 409 ? -1.423 -8.413 5.776 1.00 94.31 409 LEU A O 1
ATOM 3315 N N . MET A 1 410 ? -0.526 -7.188 7.433 1.00 93.00 410 MET A N 1
ATOM 3316 C CA . MET A 1 410 ? -1.131 -7.961 8.526 1.00 93.00 410 MET A CA 1
ATOM 3317 C C . MET A 1 410 ? -2.659 -7.882 8.526 1.00 93.00 410 MET A C 1
ATOM 3319 O O . MET A 1 410 ? -3.324 -8.770 9.043 1.00 93.00 410 MET A O 1
ATOM 3323 N N . GLY A 1 411 ? -3.247 -6.840 7.934 1.00 90.94 411 GLY A N 1
ATOM 3324 C CA . GLY A 1 411 ? -4.697 -6.707 7.781 1.00 90.94 411 GLY A CA 1
ATOM 3325 C C . GLY A 1 411 ? -5.286 -7.394 6.553 1.00 90.94 411 GLY A C 1
ATOM 3326 O O . GLY A 1 411 ? -6.501 -7.363 6.381 1.00 90.94 411 GLY A O 1
ATOM 3327 N N . CYS A 1 412 ? -4.462 -7.969 5.679 1.00 90.94 412 CYS A N 1
ATOM 3328 C CA . CYS A 1 412 ? -4.933 -8.612 4.457 1.00 90.94 412 CYS A CA 1
ATOM 3329 C C . CYS A 1 412 ? -5.190 -10.104 4.702 1.00 90.94 412 CYS A C 1
ATOM 3331 O O . CYS A 1 412 ? -4.371 -10.791 5.309 1.00 90.94 412 CYS A O 1
ATOM 3333 N N . GLY A 1 413 ? -6.339 -10.602 4.236 1.00 90.88 413 GLY A N 1
ATOM 3334 C CA . GLY A 1 413 ? -6.680 -12.022 4.321 1.00 90.88 413 GLY A CA 1
ATOM 3335 C C . GLY A 1 413 ? -5.863 -12.860 3.337 1.00 90.88 413 GLY A C 1
ATOM 3336 O O . GLY A 1 413 ? -5.724 -12.487 2.169 1.00 90.88 413 GLY A O 1
ATOM 3337 N N . ILE A 1 414 ? -5.347 -14.001 3.797 1.00 92.62 414 ILE A N 1
ATOM 3338 C CA . ILE A 1 414 ? -4.554 -14.913 2.960 1.00 92.62 414 ILE A CA 1
ATOM 3339 C C . ILE A 1 414 ? -5.437 -15.521 1.862 1.00 92.62 414 ILE A C 1
ATOM 3341 O O . ILE A 1 414 ? -5.122 -15.388 0.679 1.00 92.62 414 ILE A O 1
ATOM 3345 N N . GLU A 1 415 ? -6.566 -16.123 2.244 1.00 93.06 415 GLU A N 1
ATOM 3346 C CA . GLU A 1 415 ? -7.490 -16.794 1.317 1.00 93.06 415 GLU A CA 1
ATOM 3347 C C . GLU A 1 415 ? -8.190 -15.816 0.372 1.00 93.06 415 GLU A C 1
ATOM 3349 O O . GLU A 1 415 ? -8.287 -16.072 -0.823 1.00 93.06 415 GLU A O 1
ATOM 3354 N N . GLU A 1 416 ? -8.646 -14.673 0.888 1.00 90.38 416 GLU A N 1
ATOM 3355 C CA . GLU A 1 416 ? -9.472 -13.749 0.103 1.00 90.38 416 GLU A CA 1
ATOM 3356 C C . GLU A 1 416 ? -8.669 -12.782 -0.770 1.00 90.38 416 GLU A C 1
ATOM 3358 O O . GLU A 1 416 ? -9.171 -12.319 -1.791 1.00 90.38 416 GLU A O 1
ATOM 3363 N N . LYS A 1 417 ? -7.426 -12.450 -0.392 1.00 91.06 417 LYS A N 1
ATOM 3364 C CA . LYS A 1 417 ? -6.613 -11.470 -1.132 1.00 91.06 417 LYS A CA 1
ATOM 3365 C C . LYS A 1 417 ? -5.322 -12.046 -1.676 1.00 91.06 417 LYS A C 1
ATOM 3367 O O . LYS A 1 417 ? -5.050 -11.908 -2.868 1.00 91.06 417 LYS A O 1
ATOM 3372 N N . PHE A 1 418 ? -4.507 -12.672 -0.828 1.00 93.31 418 PHE A N 1
ATOM 3373 C CA . PHE A 1 418 ? -3.173 -13.091 -1.255 1.00 93.31 418 PHE A CA 1
ATOM 3374 C C . PHE A 1 418 ? -3.220 -14.252 -2.249 1.00 93.31 418 PHE A C 1
ATOM 3376 O O . PHE A 1 418 ? -2.591 -14.155 -3.301 1.00 93.31 418 PHE A O 1
ATOM 3383 N N . LYS A 1 419 ? -3.971 -15.323 -1.971 1.00 94.31 419 LYS A N 1
ATOM 3384 C CA . LYS A 1 419 ? -4.032 -16.490 -2.866 1.00 94.31 419 LYS A CA 1
ATOM 3385 C C . LYS A 1 419 ? -4.602 -16.167 -4.257 1.00 94.31 419 LYS A C 1
ATOM 3387 O O . LYS A 1 419 ? -3.965 -16.567 -5.235 1.00 94.31 419 LYS A O 1
ATOM 3392 N N . PRO A 1 420 ? -5.716 -15.420 -4.407 1.00 95.56 420 PRO A N 1
ATOM 3393 C CA . PRO A 1 420 ? -6.228 -15.035 -5.724 1.00 95.56 420 PRO A CA 1
ATOM 3394 C C . PRO A 1 420 ? -5.223 -14.206 -6.530 1.00 95.56 420 PRO A C 1
ATOM 3396 O O . PRO A 1 420 ? -4.985 -14.496 -7.703 1.00 95.56 420 PRO A O 1
ATOM 3399 N N . LEU A 1 421 ? -4.562 -13.237 -5.886 1.00 95.62 421 LEU A N 1
ATOM 3400 C CA . LEU A 1 421 ? -3.523 -12.423 -6.517 1.00 95.62 421 LEU A CA 1
ATOM 3401 C C . LEU A 1 421 ? -2.331 -13.274 -6.976 1.00 95.62 421 LEU A C 1
ATOM 3403 O O . LEU A 1 421 ? -1.864 -13.134 -8.105 1.00 95.62 421 LEU A O 1
ATOM 3407 N N . VAL A 1 422 ? -1.854 -14.180 -6.122 1.00 95.31 422 VAL A N 1
ATOM 3408 C CA . VAL A 1 422 ? -0.746 -15.093 -6.436 1.00 95.31 422 VAL A CA 1
ATOM 3409 C C . VAL A 1 422 ? -1.104 -16.008 -7.605 1.00 95.31 422 VAL A C 1
ATOM 3411 O O . VAL A 1 422 ? -0.312 -16.151 -8.536 1.00 95.31 422 VAL A O 1
ATOM 3414 N N . LYS A 1 423 ? -2.319 -16.571 -7.618 1.00 96.12 423 LYS A N 1
ATOM 3415 C CA . LYS A 1 423 ? -2.823 -17.377 -8.739 1.00 96.12 423 LYS A CA 1
ATOM 3416 C C . LYS A 1 423 ? -2.845 -16.573 -10.040 1.00 96.12 423 LYS A C 1
ATOM 3418 O O . LYS A 1 423 ? -2.427 -17.076 -11.081 1.00 96.12 423 LYS A O 1
ATOM 3423 N N . TYR A 1 424 ? -3.284 -15.317 -9.981 1.00 96.56 424 TYR A N 1
ATOM 3424 C CA . TYR A 1 424 ? -3.272 -14.430 -11.139 1.00 96.56 424 TYR A CA 1
ATOM 3425 C C . TYR A 1 424 ? -1.846 -14.116 -11.619 1.00 96.56 424 TYR A C 1
ATOM 3427 O O . TYR A 1 424 ? -1.583 -14.134 -12.818 1.00 96.56 424 TYR A O 1
ATOM 3435 N N . PHE A 1 425 ? -0.892 -13.899 -10.712 1.00 96.19 425 PHE A N 1
ATOM 3436 C CA . PHE A 1 425 ? 0.513 -13.718 -11.082 1.00 96.19 425 PHE A CA 1
ATOM 3437 C C . PHE A 1 425 ? 1.123 -14.963 -11.734 1.00 96.19 425 PHE A C 1
ATOM 3439 O O . PHE A 1 425 ? 1.811 -14.818 -12.745 1.00 96.19 425 PHE A O 1
ATOM 3446 N N . TYR A 1 426 ? 0.808 -16.168 -11.253 1.00 96.50 426 TYR A N 1
ATOM 3447 C CA . TYR A 1 426 ? 1.202 -17.401 -11.941 1.00 96.50 426 TYR A CA 1
ATOM 3448 C C . TYR A 1 426 ? 0.602 -17.502 -13.347 1.00 96.50 426 TYR A C 1
ATOM 3450 O O . TYR A 1 426 ? 1.313 -17.853 -14.284 1.00 96.50 426 TYR A O 1
ATOM 3458 N N . TYR A 1 427 ? -0.669 -17.126 -13.527 1.00 96.00 427 TYR A N 1
ATOM 3459 C CA . TYR A 1 427 ? -1.300 -17.070 -14.852 1.00 96.00 427 TYR A CA 1
ATOM 3460 C C . TYR A 1 427 ? -0.589 -16.098 -15.814 1.00 96.00 427 TYR A C 1
ATOM 3462 O O . TYR A 1 427 ? -0.540 -16.333 -17.019 1.00 96.00 427 TYR A O 1
ATOM 3470 N N . LEU A 1 428 ? 0.015 -15.026 -15.294 1.00 95.88 428 LEU A N 1
ATOM 3471 C CA . LEU A 1 428 ? 0.843 -14.098 -16.074 1.00 95.88 428 LEU A CA 1
ATOM 3472 C C . LEU A 1 428 ? 2.292 -14.575 -16.278 1.00 95.88 428 LEU A C 1
ATOM 3474 O O . LEU A 1 428 ? 3.111 -13.808 -16.783 1.00 95.88 428 LEU A O 1
ATOM 3478 N N . GLY A 1 429 ? 2.626 -15.803 -15.871 1.00 95.50 429 GLY A N 1
ATOM 3479 C CA . GLY A 1 429 ? 3.971 -16.368 -15.988 1.00 95.50 429 GLY A CA 1
ATOM 3480 C C . GLY A 1 429 ? 4.981 -15.784 -14.996 1.00 95.50 429 GLY A C 1
ATOM 3481 O O . GLY A 1 429 ? 6.187 -15.902 -15.202 1.00 95.50 429 GLY A O 1
ATOM 3482 N N . ILE A 1 430 ? 4.524 -15.126 -13.926 1.00 96.75 430 ILE A N 1
ATOM 3483 C CA . ILE A 1 430 ? 5.416 -14.565 -12.909 1.00 96.75 430 ILE A CA 1
ATOM 3484 C C . ILE A 1 430 ? 5.874 -15.688 -11.978 1.00 96.75 430 ILE A C 1
ATOM 3486 O O . ILE A 1 430 ? 5.064 -16.374 -11.356 1.00 96.75 430 ILE A O 1
ATOM 3490 N N . SER A 1 431 ? 7.190 -15.852 -11.860 1.00 95.38 431 SER A N 1
ATOM 3491 C CA . SER A 1 431 ? 7.786 -16.814 -10.938 1.00 95.38 431 SER A CA 1
ATOM 3492 C C . SER A 1 431 ? 7.641 -16.366 -9.481 1.00 95.38 431 SER A C 1
ATOM 3494 O O . SER A 1 431 ? 7.437 -15.190 -9.171 1.00 95.38 431 SER A O 1
ATOM 3496 N N . LYS A 1 432 ? 7.832 -17.308 -8.560 1.00 94.69 432 LYS A N 1
ATOM 3497 C CA . LYS A 1 432 ? 7.885 -17.044 -7.119 1.00 94.69 432 LYS A CA 1
ATOM 3498 C C . LYS A 1 432 ? 8.894 -15.945 -6.747 1.00 94.69 432 LYS A C 1
ATOM 3500 O O . LYS A 1 432 ? 8.573 -15.065 -5.954 1.00 94.69 432 LYS A O 1
ATOM 3505 N N . ASP A 1 433 ? 10.075 -15.951 -7.366 1.00 94.75 433 ASP A N 1
ATOM 3506 C CA . ASP A 1 433 ? 11.081 -14.894 -7.191 1.00 94.75 433 ASP A CA 1
ATOM 3507 C C . ASP A 1 433 ? 10.594 -13.533 -7.717 1.00 94.75 433 ASP A C 1
ATOM 3509 O O . ASP A 1 433 ? 10.743 -12.506 -7.054 1.00 94.75 433 ASP A O 1
ATOM 3513 N N . GLY A 1 434 ? 9.919 -13.522 -8.869 1.00 95.25 434 GLY A N 1
ATOM 3514 C CA . GLY A 1 434 ? 9.293 -12.313 -9.399 1.00 95.25 434 GLY A CA 1
ATOM 3515 C C . GLY A 1 434 ? 8.259 -11.725 -8.435 1.00 95.25 434 GLY A C 1
ATOM 3516 O O . GLY A 1 434 ? 8.250 -10.515 -8.199 1.00 95.25 434 GLY A O 1
ATOM 3517 N N . MET A 1 435 ? 7.433 -12.573 -7.813 1.00 95.25 435 MET A N 1
ATOM 3518 C CA . MET A 1 435 ? 6.475 -12.146 -6.786 1.00 95.25 435 MET A CA 1
ATOM 3519 C C . MET A 1 435 ? 7.171 -11.614 -5.537 1.00 95.25 435 MET A C 1
ATOM 3521 O O . MET A 1 435 ? 6.784 -10.553 -5.050 1.00 95.25 435 MET A O 1
ATOM 3525 N N . ARG A 1 436 ? 8.228 -12.287 -5.063 1.00 95.50 436 ARG A N 1
ATOM 3526 C CA . ARG A 1 436 ? 9.072 -11.799 -3.964 1.00 95.50 436 ARG A CA 1
ATOM 3527 C C . ARG A 1 436 ? 9.601 -10.397 -4.265 1.00 95.50 436 ARG A C 1
ATOM 3529 O O . ARG A 1 436 ? 9.454 -9.492 -3.447 1.00 95.50 436 ARG A O 1
ATOM 3536 N N . LYS A 1 437 ? 10.147 -10.178 -5.464 1.00 95.00 437 LYS A N 1
ATOM 3537 C CA . LYS A 1 437 ? 10.650 -8.867 -5.896 1.00 95.00 437 LYS A CA 1
ATOM 3538 C C . LYS A 1 437 ? 9.553 -7.802 -5.914 1.00 95.00 437 LYS A C 1
ATOM 3540 O O . LYS A 1 437 ? 9.789 -6.683 -5.453 1.00 95.00 437 LYS A O 1
ATOM 3545 N N . ILE A 1 438 ? 8.359 -8.131 -6.414 1.00 95.25 438 ILE A N 1
ATOM 3546 C CA . ILE A 1 438 ? 7.198 -7.227 -6.400 1.00 95.25 438 ILE A CA 1
ATOM 3547 C C . ILE A 1 438 ? 6.799 -6.887 -4.959 1.00 95.25 438 ILE A C 1
ATOM 3549 O O . ILE A 1 438 ? 6.608 -5.710 -4.653 1.00 95.25 438 ILE A O 1
ATOM 3553 N N . LEU A 1 439 ? 6.707 -7.889 -4.084 1.00 94.56 439 LEU A N 1
ATOM 3554 C CA . LEU A 1 439 ? 6.315 -7.743 -2.684 1.00 94.56 439 LEU A CA 1
ATOM 3555 C C . LEU A 1 439 ? 7.286 -6.836 -1.917 1.00 94.56 439 LEU A C 1
ATOM 3557 O O . LEU A 1 439 ? 6.837 -5.899 -1.266 1.00 94.56 439 LEU A O 1
ATOM 3561 N N . VAL A 1 440 ? 8.597 -7.045 -2.063 1.00 93.50 440 VAL A N 1
ATOM 3562 C CA . VAL A 1 440 ? 9.630 -6.226 -1.401 1.00 93.50 440 VAL A CA 1
ATOM 3563 C C . VAL A 1 440 ? 9.675 -4.806 -1.974 1.00 93.50 440 VAL A C 1
ATOM 3565 O O . VAL A 1 440 ? 9.719 -3.828 -1.235 1.00 93.50 440 VAL A O 1
ATOM 3568 N N . THR A 1 441 ? 9.613 -4.658 -3.301 1.00 92.62 441 THR A N 1
ATOM 3569 C CA . THR A 1 441 ? 9.715 -3.336 -3.954 1.00 92.62 441 THR A CA 1
ATOM 3570 C C . THR A 1 441 ? 8.446 -2.498 -3.769 1.00 92.62 441 THR A C 1
ATOM 3572 O O . THR A 1 441 ? 8.477 -1.258 -3.768 1.00 92.62 441 THR A O 1
ATOM 3575 N N . ARG A 1 442 ? 7.281 -3.154 -3.712 1.00 93.19 442 ARG A N 1
ATOM 3576 C CA . ARG A 1 442 ? 5.983 -2.483 -3.672 1.00 93.19 442 ARG A CA 1
ATOM 3577 C C . ARG A 1 442 ? 4.912 -3.307 -2.937 1.00 93.19 442 ARG A C 1
ATOM 3579 O O . ARG A 1 442 ? 3.919 -3.702 -3.554 1.00 93.19 442 ARG A O 1
ATOM 3586 N N . PRO A 1 443 ? 5.014 -3.444 -1.604 1.00 93.31 443 PRO A N 1
ATOM 3587 C CA . PRO A 1 443 ? 4.104 -4.283 -0.816 1.00 93.31 443 PRO A CA 1
ATOM 3588 C C . PRO A 1 443 ? 2.644 -3.842 -0.879 1.00 93.31 443 PRO A C 1
ATOM 3590 O O . PRO A 1 443 ? 1.738 -4.661 -0.783 1.00 93.31 443 PRO A O 1
ATOM 3593 N N . VAL A 1 444 ? 2.391 -2.550 -1.113 1.00 91.62 444 VAL A N 1
ATOM 3594 C CA . VAL A 1 444 ? 1.027 -2.016 -1.259 1.00 91.62 444 VAL A CA 1
ATOM 3595 C C . VAL A 1 444 ? 0.215 -2.722 -2.353 1.00 91.62 444 VAL A C 1
ATOM 3597 O O . VAL A 1 444 ? -1.008 -2.746 -2.259 1.00 91.62 444 VAL A O 1
ATOM 3600 N N . LEU A 1 445 ? 0.860 -3.336 -3.355 1.00 92.62 445 LEU A N 1
ATOM 3601 C CA . LEU A 1 445 ? 0.164 -4.096 -4.400 1.00 92.62 445 LEU A CA 1
ATOM 3602 C C . LEU A 1 445 ? -0.547 -5.346 -3.873 1.00 92.62 445 LEU A C 1
ATOM 3604 O O . LEU A 1 445 ? -1.513 -5.776 -4.487 1.00 92.62 445 LEU A O 1
ATOM 3608 N N . PHE A 1 446 ? -0.114 -5.885 -2.734 1.00 92.50 446 PHE A N 1
ATOM 3609 C CA . PHE A 1 446 ? -0.774 -7.008 -2.067 1.00 92.50 446 PHE A CA 1
ATOM 3610 C C . PHE A 1 446 ? -1.935 -6.560 -1.163 1.00 92.50 446 PHE A C 1
ATOM 3612 O O . PHE A 1 446 ? -2.721 -7.386 -0.711 1.00 92.50 446 PHE A O 1
ATOM 3619 N N . CYS A 1 447 ? -2.073 -5.255 -0.903 1.00 91.38 447 CYS A N 1
ATOM 3620 C CA . CYS A 1 447 ? -3.158 -4.707 -0.083 1.00 91.38 447 CYS A CA 1
ATOM 3621 C C . CYS A 1 447 ? -4.356 -4.210 -0.906 1.00 91.38 447 CYS A C 1
ATOM 3623 O O . CYS A 1 447 ? -5.465 -4.092 -0.370 1.00 91.38 447 CYS A O 1
ATOM 3625 N N . VAL A 1 448 ? -4.127 -3.867 -2.177 1.00 90.56 448 VAL A N 1
ATOM 3626 C CA . VAL A 1 448 ? -5.160 -3.363 -3.091 1.00 90.56 448 VAL A CA 1
ATOM 3627 C C . VAL A 1 448 ? -5.935 -4.506 -3.730 1.00 90.56 448 VAL A C 1
ATOM 3629 O O . VAL A 1 448 ? -5.446 -5.626 -3.837 1.00 90.56 448 VAL A O 1
ATOM 3632 N N . ASP A 1 449 ? -7.141 -4.200 -4.190 1.00 91.25 449 ASP A N 1
ATOM 3633 C CA . ASP A 1 449 ? -7.888 -5.114 -5.040 1.00 91.25 449 ASP A CA 1
ATOM 3634 C C . ASP A 1 449 ? -7.248 -5.173 -6.440 1.00 91.25 449 ASP A C 1
ATOM 3636 O O . ASP A 1 449 ? -7.097 -4.159 -7.137 1.00 91.25 449 ASP A O 1
ATOM 3640 N N . PHE A 1 450 ? -6.829 -6.375 -6.833 1.00 92.81 450 PHE A N 1
ATOM 3641 C CA . PHE A 1 450 ? -6.129 -6.600 -8.088 1.00 92.81 450 PHE A CA 1
ATOM 3642 C C . PHE A 1 450 ? -7.065 -6.589 -9.298 1.00 92.81 450 PHE A C 1
ATOM 3644 O O . PHE A 1 450 ? -6.606 -6.236 -10.388 1.00 92.81 450 PHE A O 1
ATOM 3651 N N . GLU A 1 451 ? -8.349 -6.905 -9.125 1.00 93.94 451 GLU A N 1
ATOM 3652 C CA . GLU A 1 451 ? -9.329 -6.934 -10.214 1.00 93.94 451 GLU A CA 1
ATOM 3653 C C . GLU A 1 451 ? -9.597 -5.527 -10.740 1.00 93.94 451 GLU A C 1
ATOM 3655 O O . GLU A 1 451 ? -9.600 -5.286 -11.944 1.00 93.94 451 GLU A O 1
ATOM 3660 N N . THR A 1 452 ? -9.727 -4.557 -9.839 1.00 92.69 452 THR A N 1
ATOM 3661 C CA . THR A 1 452 ? -9.924 -3.151 -10.211 1.00 92.69 452 THR A CA 1
ATOM 3662 C C . THR A 1 452 ? -8.617 -2.421 -10.522 1.00 92.69 452 THR A C 1
ATOM 3664 O O . THR A 1 452 ? -8.612 -1.445 -11.278 1.00 92.69 452 THR A O 1
ATOM 3667 N N . THR A 1 453 ? -7.483 -2.879 -9.977 1.00 92.00 453 THR A N 1
ATOM 3668 C CA . THR A 1 453 ? -6.206 -2.156 -10.093 1.00 92.00 453 THR A CA 1
ATOM 3669 C C . THR A 1 453 ? -5.251 -2.742 -11.132 1.00 92.00 453 THR A C 1
ATOM 3671 O O . THR A 1 453 ? -4.685 -1.986 -11.930 1.00 92.00 453 THR A O 1
ATOM 3674 N N . ILE A 1 454 ? -5.008 -4.052 -11.110 1.00 95.06 454 ILE A N 1
ATOM 3675 C CA . ILE A 1 454 ? -3.958 -4.720 -11.897 1.00 95.06 454 ILE A CA 1
ATOM 3676 C C . ILE A 1 454 ? -4.520 -5.218 -13.230 1.00 95.06 454 ILE A C 1
ATOM 3678 O O . ILE A 1 454 ? -3.929 -4.931 -14.274 1.00 95.06 454 ILE A O 1
ATOM 3682 N N . VAL A 1 455 ? -5.676 -5.890 -13.219 1.00 96.56 455 VAL A N 1
ATOM 3683 C CA . VAL A 1 455 ? -6.297 -6.473 -14.424 1.00 96.56 455 VAL A CA 1
ATOM 3684 C C . VAL A 1 455 ? -6.494 -5.445 -15.550 1.00 96.56 455 VAL A C 1
ATOM 3686 O O . VAL A 1 455 ? -6.048 -5.724 -16.664 1.00 96.56 455 VAL A O 1
ATOM 3689 N N . PRO A 1 456 ? -7.015 -4.219 -15.318 1.00 96.94 456 PRO A N 1
ATOM 3690 C CA . PRO A 1 456 ? -7.221 -3.257 -16.403 1.00 96.94 456 PRO A CA 1
ATOM 3691 C C . PRO A 1 456 ? -5.909 -2.772 -17.027 1.00 96.94 456 PRO A C 1
ATOM 3693 O O . PRO A 1 456 ? -5.862 -2.438 -18.209 1.00 96.94 456 PRO A O 1
ATOM 3696 N N . LYS A 1 457 ? -4.822 -2.733 -16.244 1.00 96.94 457 LYS A N 1
ATOM 3697 C CA . LYS A 1 457 ? -3.493 -2.361 -16.749 1.00 96.94 457 LYS A CA 1
ATOM 3698 C C . LYS A 1 457 ? -2.900 -3.484 -17.587 1.00 96.94 457 LYS A C 1
ATOM 3700 O O . LYS A 1 457 ? -2.339 -3.205 -18.637 1.00 96.94 457 LYS A O 1
ATOM 3705 N N . VAL A 1 458 ? -3.055 -4.731 -17.149 1.00 97.44 458 VAL A N 1
ATOM 3706 C CA . VAL A 1 458 ? -2.630 -5.908 -17.917 1.00 97.44 458 VAL A CA 1
ATOM 3707 C C . VAL A 1 458 ? -3.398 -6.006 -19.233 1.00 97.44 458 VAL A C 1
ATOM 3709 O O . VAL A 1 458 ? -2.776 -6.187 -20.276 1.00 97.44 458 VAL A O 1
ATOM 3712 N N . GLN A 1 459 ? -4.718 -5.807 -19.206 1.00 97.56 459 GLN A N 1
ATOM 3713 C CA . GLN A 1 459 ? -5.528 -5.795 -20.422 1.00 97.56 459 GLN A CA 1
ATOM 3714 C C . GLN A 1 459 ? -5.078 -4.683 -21.371 1.00 97.56 459 GLN A C 1
ATOM 3716 O O . GLN A 1 459 ? -4.843 -4.943 -22.542 1.00 97.56 459 GLN A O 1
ATOM 3721 N N . PHE A 1 460 ? -4.831 -3.477 -20.856 1.00 97.81 460 PHE A N 1
ATOM 3722 C CA . PHE A 1 460 ? -4.292 -2.399 -21.679 1.00 97.81 460 PHE A CA 1
ATOM 3723 C C . PHE A 1 460 ? -2.928 -2.740 -22.302 1.00 97.81 460 PHE A C 1
ATOM 3725 O O . PHE A 1 460 ? -2.706 -2.418 -23.465 1.00 97.81 460 PHE A O 1
ATOM 3732 N N . LEU A 1 461 ? -2.015 -3.391 -21.566 1.00 97.69 461 LEU A N 1
ATOM 3733 C CA . LEU A 1 461 ? -0.730 -3.840 -22.123 1.00 97.69 461 LEU A CA 1
ATOM 3734 C C . LEU A 1 461 ? -0.934 -4.841 -23.272 1.00 97.69 461 LEU A C 1
ATOM 3736 O O . LEU A 1 461 ? -0.249 -4.749 -24.290 1.00 97.69 461 LEU A O 1
ATOM 3740 N N . ARG A 1 462 ? -1.907 -5.748 -23.141 1.00 97.12 462 ARG A N 1
ATOM 3741 C CA . ARG A 1 462 ? -2.295 -6.675 -24.210 1.00 97.12 462 ARG A CA 1
ATOM 3742 C C . ARG A 1 462 ? -2.863 -5.929 -25.421 1.00 97.12 462 ARG A C 1
ATOM 3744 O O . ARG A 1 462 ? -2.436 -6.190 -26.541 1.00 97.12 462 ARG A O 1
ATOM 3751 N N . ASP A 1 463 ? -3.752 -4.963 -25.197 1.00 96.81 463 ASP A N 1
ATOM 3752 C CA . ASP A 1 463 ? -4.407 -4.187 -26.261 1.00 96.81 463 ASP A CA 1
ATOM 3753 C C . ASP A 1 463 ? -3.406 -3.363 -27.094 1.00 96.81 463 ASP A C 1
ATOM 3755 O O . ASP A 1 463 ? -3.596 -3.179 -28.294 1.00 96.81 463 ASP A O 1
ATOM 3759 N N . ILE A 1 464 ? -2.314 -2.882 -26.484 1.00 96.19 464 ILE A N 1
ATOM 3760 C CA . ILE A 1 464 ? -1.243 -2.161 -27.199 1.00 96.19 464 ILE A CA 1
ATOM 3761 C C . ILE A 1 464 ? -0.202 -3.095 -27.844 1.00 96.19 464 ILE A C 1
ATOM 3763 O O . ILE A 1 464 ? 0.779 -2.615 -28.410 1.00 96.19 464 ILE A O 1
ATOM 3767 N N . GLY A 1 465 ? -0.393 -4.415 -27.758 1.00 95.81 465 GLY A N 1
ATOM 3768 C CA . GLY A 1 465 ? 0.441 -5.413 -28.428 1.00 95.81 465 GLY A CA 1
ATOM 3769 C C . GLY A 1 465 ? 1.661 -5.897 -27.638 1.00 95.81 465 GLY A C 1
ATOM 3770 O O . GLY A 1 465 ? 2.617 -6.375 -28.249 1.00 95.81 465 GLY A O 1
ATOM 3771 N N . VAL A 1 466 ? 1.682 -5.775 -26.304 1.00 97.38 466 VAL A N 1
ATOM 3772 C CA . VAL A 1 466 ? 2.691 -6.476 -25.485 1.00 97.38 466 VAL A CA 1
ATOM 3773 C C . VAL A 1 466 ? 2.396 -7.977 -25.528 1.00 97.38 466 VAL A C 1
ATOM 3775 O O . VAL A 1 466 ? 1.270 -8.394 -25.258 1.00 97.38 466 VAL A O 1
ATOM 3778 N N . GLN A 1 467 ? 3.404 -8.787 -25.863 1.00 94.56 467 GLN A N 1
ATOM 3779 C CA . GLN A 1 467 ? 3.250 -10.241 -25.943 1.00 94.56 467 GLN A CA 1
ATOM 3780 C C . GLN A 1 467 ? 2.921 -10.843 -24.569 1.00 94.56 467 GLN A C 1
ATOM 3782 O O . GLN A 1 467 ? 3.413 -10.371 -23.543 1.00 94.56 467 GLN A O 1
ATOM 3787 N N . GLN A 1 468 ? 2.066 -11.868 -24.548 1.00 93.25 468 GLN A N 1
ATOM 3788 C CA . GLN A 1 468 ? 1.489 -12.421 -23.317 1.00 93.25 468 GLN A CA 1
ATOM 3789 C C . GLN A 1 468 ? 2.553 -12.970 -22.349 1.00 93.25 468 GLN A C 1
ATOM 3791 O O . GLN A 1 468 ? 2.429 -12.787 -21.141 1.00 93.25 468 GLN A O 1
ATOM 3796 N N . ASP A 1 469 ? 3.601 -13.590 -22.879 1.00 93.81 469 ASP A N 1
ATOM 3797 C CA . ASP A 1 469 ? 4.779 -14.093 -22.165 1.00 93.81 469 ASP A CA 1
ATOM 3798 C C . ASP A 1 469 ? 5.674 -12.965 -21.614 1.00 93.81 469 ASP A C 1
ATOM 3800 O O . ASP A 1 469 ? 6.280 -13.100 -20.551 1.00 93.81 469 ASP A O 1
ATOM 3804 N N . ALA A 1 470 ? 5.706 -11.807 -22.278 1.00 95.69 470 ALA A N 1
ATOM 3805 C CA . ALA A 1 470 ? 6.469 -10.643 -21.833 1.00 95.69 470 ALA A CA 1
ATOM 3806 C C . ALA A 1 470 ? 5.782 -9.843 -20.707 1.00 95.69 470 ALA A C 1
ATOM 3808 O O . ALA A 1 470 ? 6.462 -9.126 -19.965 1.00 95.69 470 ALA A O 1
ATOM 3809 N N . ILE A 1 471 ? 4.454 -9.948 -20.548 1.00 96.88 471 ILE A N 1
ATOM 3810 C CA . ILE A 1 471 ? 3.686 -9.167 -19.558 1.00 96.88 471 ILE A CA 1
ATOM 3811 C C . ILE A 1 471 ? 4.196 -9.410 -18.136 1.00 96.88 471 ILE A C 1
ATOM 3813 O O . ILE A 1 471 ? 4.436 -8.447 -17.403 1.00 96.88 471 ILE A O 1
ATOM 3817 N N . GLY A 1 472 ? 4.388 -10.671 -17.737 1.00 96.44 472 GLY A N 1
ATOM 3818 C CA . GLY A 1 472 ? 4.886 -11.000 -16.400 1.00 96.44 472 GLY A CA 1
ATOM 3819 C C . GLY A 1 472 ? 6.230 -10.328 -16.112 1.00 96.44 472 GLY A C 1
ATOM 3820 O O . GLY A 1 472 ? 6.397 -9.668 -15.083 1.00 96.44 472 GLY A O 1
ATOM 3821 N N . ASN A 1 473 ? 7.159 -10.391 -17.070 1.00 96.12 473 ASN A N 1
ATOM 3822 C CA . ASN A 1 473 ? 8.472 -9.759 -16.959 1.00 96.12 473 ASN A CA 1
ATOM 3823 C C . ASN A 1 473 ? 8.381 -8.226 -16.843 1.00 96.12 473 ASN A C 1
ATOM 3825 O O . ASN A 1 473 ? 9.087 -7.628 -16.031 1.00 96.12 473 ASN A O 1
ATOM 3829 N N . VAL A 1 474 ? 7.475 -7.580 -17.586 1.00 96.75 474 VAL A N 1
ATOM 3830 C CA . VAL A 1 474 ? 7.219 -6.131 -17.470 1.00 96.75 474 VAL A CA 1
ATOM 3831 C C . VAL A 1 474 ? 6.816 -5.751 -16.046 1.00 96.75 474 VAL A C 1
ATOM 3833 O O . VAL A 1 474 ? 7.359 -4.797 -15.481 1.00 96.75 474 VAL A O 1
ATOM 3836 N N . LEU A 1 475 ? 5.893 -6.508 -15.446 1.00 96.56 475 LEU A N 1
ATOM 3837 C CA . LEU A 1 475 ? 5.408 -6.241 -14.092 1.00 96.56 475 LEU A CA 1
ATOM 3838 C C . LEU A 1 475 ? 6.496 -6.453 -13.032 1.00 96.56 475 LEU A C 1
ATOM 3840 O O . LEU A 1 475 ? 6.588 -5.661 -12.098 1.00 96.56 475 LEU A O 1
ATOM 3844 N N . VAL A 1 476 ? 7.343 -7.474 -13.191 1.00 96.50 476 VAL A N 1
ATOM 3845 C CA . VAL A 1 476 ? 8.454 -7.769 -12.267 1.00 96.50 476 VAL A CA 1
ATOM 3846 C C . VAL A 1 476 ? 9.593 -6.756 -12.396 1.00 96.50 476 VAL A C 1
ATOM 3848 O O . VAL A 1 476 ? 10.173 -6.340 -11.389 1.00 96.50 476 VAL A O 1
ATOM 3851 N N . ARG A 1 477 ? 9.932 -6.338 -13.623 1.00 94.94 477 ARG A N 1
ATOM 3852 C CA . ARG A 1 477 ? 10.982 -5.339 -13.873 1.00 94.94 477 ARG A CA 1
ATOM 3853 C C . ARG A 1 477 ? 10.585 -3.958 -13.378 1.00 94.94 477 ARG A C 1
ATOM 3855 O O . ARG A 1 477 ? 11.424 -3.258 -12.816 1.00 94.94 477 ARG A O 1
ATOM 3862 N N . PHE A 1 478 ? 9.318 -3.581 -13.545 1.00 95.00 478 PHE A N 1
ATOM 3863 C CA . PHE A 1 478 ? 8.834 -2.270 -13.131 1.00 95.00 478 PHE A CA 1
ATOM 3864 C C . PHE A 1 478 ? 7.504 -2.338 -12.356 1.00 95.00 478 PHE A C 1
ATOM 3866 O O . PHE A 1 478 ? 6.486 -1.818 -12.823 1.00 95.00 478 PHE A O 1
ATOM 3873 N N . PRO A 1 479 ? 7.498 -2.865 -11.109 1.00 94.50 479 PRO A N 1
ATOM 3874 C CA . PRO A 1 479 ? 6.273 -3.012 -10.308 1.00 94.50 479 PRO A CA 1
ATOM 3875 C C . PRO A 1 479 ? 5.561 -1.680 -10.043 1.00 94.50 479 PRO A C 1
ATOM 3877 O O . PRO A 1 479 ? 4.342 -1.618 -9.874 1.00 94.50 479 PRO A O 1
ATOM 3880 N N . ARG A 1 480 ? 6.320 -0.572 -10.053 1.00 92.06 480 ARG A N 1
ATOM 3881 C CA . ARG A 1 480 ? 5.792 0.794 -9.904 1.00 92.06 480 ARG A CA 1
ATOM 3882 C C . ARG A 1 480 ? 4.726 1.132 -10.944 1.00 92.06 480 ARG A C 1
ATOM 3884 O O . ARG A 1 480 ? 3.839 1.924 -10.624 1.00 92.06 480 ARG A O 1
ATOM 3891 N N . LEU A 1 481 ? 4.769 0.515 -12.127 1.00 94.06 481 LEU A N 1
ATOM 3892 C CA . LEU A 1 481 ? 3.760 0.665 -13.175 1.00 94.06 481 LEU A CA 1
ATOM 3893 C C . LEU A 1 481 ? 2.336 0.496 -12.637 1.00 94.06 481 LEU A C 1
ATOM 3895 O O . LEU A 1 481 ? 1.441 1.271 -12.971 1.00 94.06 481 LEU A O 1
ATOM 3899 N N . LEU A 1 482 ? 2.135 -0.483 -11.753 1.00 92.94 482 LEU A N 1
ATOM 3900 C CA . LEU A 1 482 ? 0.819 -0.835 -11.228 1.00 92.94 482 LEU A CA 1
ATOM 3901 C C . LEU A 1 482 ? 0.230 0.233 -10.296 1.00 92.94 482 LEU A C 1
ATOM 3903 O O . LEU A 1 482 ? -0.987 0.275 -10.107 1.00 92.94 482 LEU A O 1
ATOM 3907 N N . THR A 1 483 ? 1.067 1.145 -9.794 1.00 91.50 483 THR A N 1
ATOM 3908 C CA . THR A 1 483 ? 0.644 2.293 -8.975 1.00 91.50 483 THR A CA 1
ATOM 3909 C C . THR A 1 483 ? 0.291 3.536 -9.790 1.00 91.50 483 THR A C 1
ATOM 3911 O O . THR A 1 483 ? -0.276 4.483 -9.251 1.00 91.50 483 THR A O 1
ATOM 3914 N N . PHE A 1 484 ? 0.594 3.560 -11.091 1.00 94.19 484 PHE A N 1
ATOM 3915 C CA . PHE A 1 484 ? 0.263 4.699 -11.941 1.00 94.19 484 PHE A CA 1
ATOM 3916 C C . PHE A 1 484 ? -1.186 4.668 -12.421 1.00 94.19 484 PHE A C 1
ATOM 3918 O O . PHE A 1 484 ? -1.782 3.616 -12.649 1.00 94.19 484 PHE A O 1
ATOM 3925 N N . SER A 1 485 ? -1.753 5.858 -12.626 1.00 95.25 485 SER A N 1
ATOM 3926 C CA . SER A 1 485 ? -3.062 5.986 -13.261 1.00 95.25 485 SER A CA 1
ATOM 3927 C C . SER A 1 485 ? -2.982 5.539 -14.720 1.00 95.25 485 SER A C 1
ATOM 3929 O O . SER A 1 485 ? -2.207 6.093 -15.506 1.00 95.25 485 SER A O 1
ATOM 3931 N N . LEU A 1 486 ? -3.833 4.583 -15.093 1.00 95.88 486 LEU A N 1
ATOM 3932 C CA . LEU A 1 486 ? -3.938 4.108 -16.471 1.00 95.88 486 LEU A CA 1
ATOM 3933 C C . LEU A 1 486 ? -4.253 5.260 -17.438 1.00 95.88 486 LEU A C 1
ATOM 3935 O O . LEU A 1 486 ? -3.587 5.418 -18.458 1.00 95.88 486 LEU A O 1
ATOM 3939 N N . TYR A 1 487 ? -5.214 6.111 -17.075 1.00 95.81 487 TYR A N 1
ATOM 3940 C CA . TYR A 1 487 ? -5.718 7.185 -17.931 1.00 95.81 487 TYR A CA 1
ATOM 3941 C C . TYR A 1 487 ? -4.893 8.470 -17.866 1.00 95.81 487 TYR A C 1
ATOM 3943 O O . TYR A 1 487 ? -4.721 9.126 -18.886 1.00 95.81 487 TYR A O 1
ATOM 3951 N N . LYS A 1 488 ? -4.371 8.842 -16.689 1.00 95.56 488 LYS A N 1
ATOM 3952 C CA . LYS A 1 488 ? -3.647 10.116 -16.520 1.00 95.56 488 LYS A CA 1
ATOM 3953 C C . LYS A 1 488 ? -2.145 10.010 -16.779 1.00 95.56 488 LYS A C 1
ATOM 3955 O O . LYS A 1 488 ? -1.494 11.036 -16.948 1.00 95.56 488 LYS A O 1
ATOM 3960 N N . LYS A 1 489 ? -1.579 8.798 -16.773 1.00 96.00 489 LYS A N 1
ATOM 3961 C CA . LYS A 1 489 ? -0.128 8.594 -16.877 1.00 96.00 489 LYS A CA 1
ATOM 3962 C C . LYS A 1 489 ? 0.257 7.607 -17.972 1.00 96.00 489 LYS A C 1
ATOM 3964 O O . LYS A 1 489 ? 0.964 7.9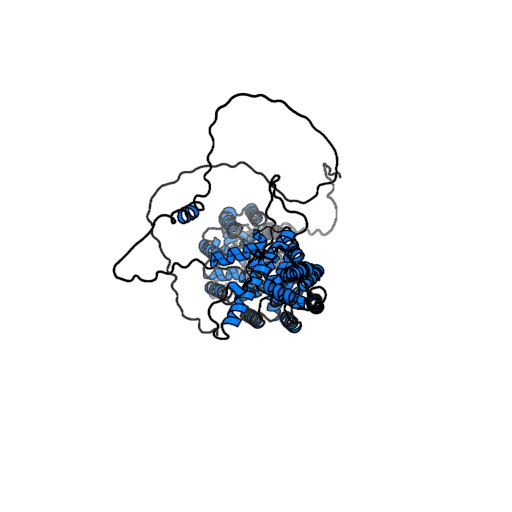97 -18.891 1.00 96.00 489 LYS A O 1
ATOM 3969 N N . ILE A 1 490 ? -0.229 6.368 -17.901 1.00 97.56 490 ILE A N 1
ATOM 3970 C CA . ILE A 1 490 ? 0.204 5.295 -18.811 1.00 97.56 490 ILE A CA 1
ATOM 3971 C C . ILE A 1 490 ? -0.239 5.591 -20.255 1.00 97.56 490 ILE A C 1
ATOM 3973 O O . ILE A 1 490 ? 0.603 5.697 -21.144 1.00 97.56 490 ILE A O 1
ATOM 3977 N N . ARG A 1 491 ? -1.544 5.795 -20.488 1.00 97.38 491 ARG A N 1
ATOM 3978 C CA . ARG A 1 491 ? -2.103 6.081 -21.823 1.00 97.38 491 ARG A CA 1
ATOM 3979 C C . ARG A 1 491 ? -1.480 7.313 -22.496 1.00 97.38 491 ARG A C 1
ATOM 3981 O O . ARG A 1 491 ? -1.060 7.179 -23.642 1.00 97.38 491 ARG A O 1
ATOM 3988 N N . PRO A 1 492 ? -1.349 8.477 -21.829 1.00 98.00 492 PRO A N 1
ATOM 3989 C CA . PRO A 1 492 ? -0.703 9.643 -22.428 1.00 98.00 492 PRO A CA 1
ATOM 3990 C C . PRO A 1 492 ? 0.735 9.391 -22.888 1.00 98.00 492 PRO A C 1
ATOM 3992 O O . PRO A 1 492 ? 1.128 9.905 -23.930 1.00 98.00 492 PRO A O 1
ATOM 3995 N N . VAL A 1 493 ? 1.518 8.593 -22.148 1.00 97.81 493 VAL A N 1
ATOM 3996 C CA . VAL A 1 493 ? 2.888 8.250 -22.562 1.00 97.81 493 VAL A CA 1
ATOM 3997 C C . VAL A 1 493 ? 2.870 7.357 -23.801 1.00 97.81 493 VAL A C 1
ATOM 3999 O O . VAL A 1 493 ? 3.624 7.613 -24.733 1.00 97.81 493 VAL A O 1
ATOM 4002 N N . VAL A 1 494 ? 1.985 6.358 -23.857 1.00 97.94 494 VAL A N 1
ATOM 4003 C CA . VAL A 1 494 ? 1.839 5.505 -25.050 1.00 97.94 494 VAL A CA 1
ATOM 4004 C C . VAL A 1 494 ? 1.426 6.330 -26.273 1.00 97.94 494 VAL A C 1
ATOM 4006 O O . VAL A 1 494 ? 2.038 6.195 -27.329 1.00 97.94 494 VAL A O 1
ATOM 4009 N N . ILE A 1 495 ? 0.459 7.242 -26.124 1.00 97.88 495 ILE A N 1
ATOM 4010 C CA . ILE A 1 495 ? 0.048 8.161 -27.198 1.00 97.88 495 ILE A CA 1
ATOM 4011 C C . ILE A 1 495 ? 1.236 9.016 -27.646 1.00 97.88 495 ILE A C 1
ATOM 4013 O O . ILE A 1 495 ? 1.497 9.119 -28.839 1.00 97.88 495 ILE A O 1
ATOM 4017 N N . PHE A 1 496 ? 1.998 9.578 -26.704 1.00 98.25 496 PHE A N 1
ATOM 4018 C CA . PHE A 1 496 ? 3.196 10.351 -27.022 1.00 98.25 496 PHE A CA 1
ATOM 4019 C C . PHE A 1 496 ? 4.217 9.540 -27.835 1.00 98.25 496 PHE A C 1
ATOM 4021 O O . PHE A 1 496 ? 4.771 10.070 -28.800 1.00 98.25 496 PHE A O 1
ATOM 4028 N N . LEU A 1 497 ? 4.454 8.273 -27.477 1.00 98.00 497 LEU A N 1
ATOM 4029 C CA . LEU A 1 497 ? 5.382 7.409 -28.210 1.00 98.00 497 LEU A CA 1
ATOM 4030 C C . LEU A 1 497 ? 4.927 7.204 -29.662 1.00 98.00 497 LEU A C 1
ATOM 4032 O O . LEU A 1 497 ? 5.741 7.342 -30.574 1.00 98.00 497 LEU A O 1
ATOM 4036 N N . LEU A 1 498 ? 3.630 6.956 -29.866 1.00 97.50 498 LEU A N 1
ATOM 4037 C CA . LEU A 1 498 ? 3.034 6.747 -31.187 1.00 97.50 498 LEU A CA 1
ATOM 4038 C C . LEU A 1 498 ? 3.036 8.016 -32.051 1.00 97.50 498 LEU A C 1
ATOM 4040 O O . LEU A 1 498 ? 3.293 7.947 -33.248 1.00 97.50 498 LEU A O 1
ATOM 4044 N N . THR A 1 499 ? 2.748 9.182 -31.463 1.00 96.06 499 THR A N 1
ATOM 4045 C CA . THR A 1 499 ? 2.546 10.415 -32.240 1.00 96.06 499 THR A CA 1
ATOM 4046 C C . THR A 1 499 ? 3.800 11.275 -32.342 1.00 96.06 499 THR A C 1
ATOM 4048 O O . THR A 1 499 ? 4.131 11.762 -33.415 1.00 96.06 499 THR A O 1
ATOM 4051 N N . LYS A 1 500 ? 4.487 11.515 -31.219 1.00 96.62 500 LYS A N 1
ATOM 4052 C CA . LYS A 1 500 ? 5.580 12.497 -31.126 1.00 96.62 500 LYS A CA 1
ATOM 4053 C C . LYS A 1 500 ? 6.965 11.869 -31.121 1.00 96.62 500 LYS A C 1
ATOM 4055 O O . LYS A 1 500 ? 7.899 12.537 -31.541 1.00 96.62 500 LYS A O 1
ATOM 4060 N N . ALA A 1 501 ? 7.110 10.628 -30.657 1.00 96.12 501 ALA A N 1
ATOM 4061 C CA . ALA A 1 501 ? 8.390 9.915 -30.709 1.00 96.12 501 ALA A CA 1
ATOM 4062 C C . ALA A 1 501 ? 8.555 9.046 -31.969 1.00 96.12 501 ALA A C 1
ATOM 4064 O O . ALA A 1 501 ? 9.624 8.479 -32.167 1.00 96.12 501 ALA A O 1
ATOM 4065 N N . GLY A 1 502 ? 7.520 8.945 -32.812 1.00 96.19 502 GLY A N 1
ATOM 4066 C CA . GLY A 1 502 ? 7.579 8.263 -34.109 1.00 96.19 502 GLY A CA 1
ATOM 4067 C C . GLY A 1 502 ? 7.529 6.736 -34.044 1.00 96.19 502 GLY A C 1
ATOM 4068 O O . GLY A 1 502 ? 7.741 6.081 -35.061 1.00 96.19 502 GLY A O 1
ATOM 4069 N N . VAL A 1 503 ? 7.257 6.152 -32.873 1.00 97.88 503 VAL A N 1
ATOM 4070 C CA . VAL A 1 503 ? 7.197 4.696 -32.696 1.00 97.88 503 VAL A CA 1
ATOM 4071 C C . VAL A 1 503 ? 5.991 4.138 -33.446 1.00 97.88 503 VAL A C 1
ATOM 4073 O O . VAL A 1 503 ? 4.863 4.585 -33.253 1.00 97.88 503 VAL A O 1
ATOM 4076 N N . SER A 1 504 ? 6.206 3.121 -34.279 1.00 96.88 504 SER A N 1
ATOM 4077 C CA . SER A 1 504 ? 5.113 2.490 -35.021 1.00 96.88 504 SER A CA 1
ATOM 4078 C C . SER A 1 504 ? 4.173 1.696 -34.104 1.00 96.88 504 SER A C 1
ATOM 4080 O O . SER A 1 504 ? 4.594 1.115 -33.099 1.00 96.88 504 SER A O 1
ATOM 4082 N N . GLN A 1 505 ? 2.899 1.579 -34.494 1.00 95.62 505 GLN A N 1
ATOM 4083 C CA . GLN A 1 505 ? 1.908 0.780 -33.759 1.00 95.62 505 GLN A CA 1
ATOM 4084 C C . GLN A 1 505 ? 2.336 -0.688 -33.587 1.00 95.62 505 GLN A C 1
ATOM 4086 O O . GLN A 1 505 ? 2.005 -1.311 -32.586 1.00 95.62 505 GLN A O 1
ATOM 4091 N N . ARG A 1 506 ? 3.103 -1.237 -34.539 1.00 95.44 506 ARG A N 1
ATOM 4092 C CA . ARG A 1 506 ? 3.625 -2.613 -34.468 1.00 95.44 506 ARG A CA 1
ATOM 4093 C C . ARG A 1 506 ? 4.731 -2.765 -33.420 1.00 95.44 506 ARG A C 1
ATOM 4095 O O . ARG A 1 506 ? 4.871 -3.831 -32.834 1.00 95.44 506 ARG A O 1
ATOM 4102 N N . ASN A 1 507 ? 5.494 -1.700 -33.170 1.00 96.69 507 ASN A N 1
ATOM 4103 C CA . ASN A 1 507 ? 6.655 -1.727 -32.284 1.00 96.69 507 ASN A CA 1
ATOM 4104 C C . ASN A 1 507 ? 6.352 -1.231 -30.864 1.00 96.69 507 ASN A C 1
ATOM 4106 O O . ASN A 1 507 ? 7.148 -1.485 -29.963 1.00 96.69 507 ASN A O 1
ATOM 4110 N N . VAL A 1 508 ? 5.225 -0.550 -30.622 1.00 97.44 508 VAL A N 1
ATOM 4111 C CA . VAL A 1 508 ? 4.931 0.038 -29.302 1.00 97.44 508 VAL A CA 1
ATOM 4112 C C . VAL A 1 508 ? 4.871 -1.011 -28.186 1.00 97.44 508 VAL A C 1
ATOM 4114 O O . VAL A 1 508 ? 5.444 -0.795 -27.119 1.00 97.44 508 VAL A O 1
ATOM 4117 N N . GLY A 1 509 ? 4.283 -2.183 -28.444 1.00 97.19 509 GLY A N 1
ATOM 4118 C CA . GLY A 1 509 ? 4.283 -3.304 -27.501 1.00 97.19 509 GLY A CA 1
ATOM 4119 C C . GLY A 1 509 ? 5.698 -3.784 -27.158 1.00 97.19 509 GLY A C 1
ATOM 4120 O O . GLY A 1 509 ? 6.040 -3.906 -25.982 1.00 97.19 509 GLY A O 1
ATOM 4121 N N . LYS A 1 510 ? 6.561 -3.955 -28.172 1.00 96.81 510 LYS A N 1
ATOM 4122 C CA . LYS A 1 510 ? 7.989 -4.298 -28.007 1.00 96.81 510 LYS A CA 1
ATOM 4123 C C . LYS A 1 510 ? 8.728 -3.242 -27.175 1.00 96.81 510 LYS A C 1
ATOM 4125 O O . LYS A 1 510 ? 9.470 -3.591 -26.261 1.00 96.81 510 LYS A O 1
ATOM 4130 N N . VAL A 1 511 ? 8.502 -1.957 -27.453 1.00 97.38 511 VAL A N 1
ATOM 4131 C CA . VAL A 1 511 ? 9.132 -0.828 -26.742 1.00 97.38 511 VAL A CA 1
ATOM 4132 C C . VAL A 1 511 ? 8.787 -0.858 -25.257 1.00 97.38 511 VAL A C 1
ATOM 4134 O O . VAL A 1 511 ? 9.681 -0.763 -24.418 1.00 97.38 511 VAL A O 1
ATOM 4137 N N . ILE A 1 512 ? 7.505 -1.035 -24.926 1.00 97.50 512 ILE A N 1
ATOM 4138 C CA . ILE A 1 512 ? 7.049 -1.112 -23.534 1.00 97.50 512 ILE A CA 1
ATOM 4139 C C . ILE A 1 512 ? 7.552 -2.385 -22.844 1.00 97.50 512 ILE A C 1
ATOM 4141 O O . ILE A 1 512 ? 7.898 -2.329 -21.667 1.00 97.50 512 ILE A O 1
ATOM 4145 N N . ALA A 1 513 ? 7.647 -3.508 -23.561 1.00 96.50 513 ALA A N 1
ATOM 4146 C CA . ALA A 1 513 ? 8.204 -4.745 -23.019 1.00 96.50 513 ALA A CA 1
ATOM 4147 C C . ALA A 1 513 ? 9.690 -4.606 -22.642 1.00 96.50 513 ALA A C 1
ATOM 4149 O O . ALA A 1 513 ? 10.126 -5.068 -21.586 1.00 96.50 513 ALA A O 1
ATOM 4150 N N . LEU A 1 514 ? 10.470 -3.940 -23.497 1.00 95.38 514 LEU A N 1
ATOM 4151 C CA . LEU A 1 514 ? 11.909 -3.754 -23.314 1.00 95.38 514 LEU A CA 1
ATOM 4152 C C . LEU A 1 514 ? 12.249 -2.636 -22.313 1.00 95.38 514 LEU A C 1
ATOM 4154 O O . LEU A 1 514 ? 13.214 -2.784 -21.555 1.00 95.38 514 LEU A O 1
ATOM 4158 N N . GLY A 1 515 ? 11.470 -1.550 -22.289 1.00 95.00 515 GLY A N 1
ATOM 4159 C CA . GLY A 1 515 ? 11.691 -0.375 -21.436 1.00 95.00 515 GLY A CA 1
ATOM 4160 C C . GLY A 1 515 ? 10.418 0.133 -20.749 1.00 95.00 515 GLY A C 1
ATOM 4161 O O . GLY A 1 515 ? 9.981 1.253 -21.040 1.00 95.00 515 GLY A O 1
ATOM 4162 N N . PRO A 1 516 ? 9.804 -0.643 -19.835 1.00 95.88 516 PRO A N 1
ATOM 4163 C CA . PRO A 1 516 ? 8.579 -0.235 -19.141 1.00 95.88 516 PRO A CA 1
ATOM 4164 C C . PRO A 1 516 ? 8.749 1.025 -18.278 1.00 95.88 516 PRO A C 1
ATOM 4166 O O . PRO A 1 516 ? 7.771 1.714 -17.978 1.00 95.88 516 PRO A O 1
ATOM 4169 N N . GLU A 1 517 ? 9.985 1.372 -17.915 1.00 94.81 517 GLU A N 1
ATOM 4170 C CA . GLU A 1 517 ? 10.344 2.568 -17.155 1.00 94.81 517 GLU A CA 1
ATOM 4171 C C . GLU A 1 517 ? 9.936 3.865 -17.880 1.00 94.81 517 GLU A C 1
ATOM 4173 O O . GLU A 1 517 ? 9.639 4.868 -17.222 1.00 94.81 517 GLU A O 1
ATOM 4178 N N . LEU A 1 518 ? 9.821 3.838 -19.218 1.00 95.56 518 LEU A N 1
ATOM 4179 C CA . LEU A 1 518 ? 9.320 4.958 -20.024 1.00 95.56 518 LEU A CA 1
ATOM 4180 C C . LEU A 1 518 ? 7.944 5.443 -19.556 1.00 95.56 518 LEU A C 1
ATOM 4182 O O . LEU A 1 518 ? 7.692 6.648 -19.519 1.00 95.56 518 LEU A O 1
ATOM 4186 N N . LEU A 1 519 ? 7.075 4.523 -19.124 1.00 95.44 519 LEU A N 1
ATOM 4187 C CA . LEU A 1 519 ? 5.729 4.836 -18.630 1.00 95.44 519 LEU A CA 1
ATOM 4188 C C . LEU A 1 519 ? 5.753 5.663 -17.335 1.00 95.44 519 LEU A C 1
ATOM 4190 O O . LEU A 1 519 ? 4.760 6.302 -16.984 1.00 95.44 519 LEU A O 1
ATOM 4194 N N . GLY A 1 520 ? 6.887 5.688 -16.626 1.00 93.62 520 GLY A N 1
ATOM 4195 C CA . GLY A 1 520 ? 7.114 6.539 -15.461 1.00 93.62 520 GLY A CA 1
ATOM 4196 C C . GLY A 1 520 ? 7.600 7.952 -15.793 1.00 93.62 520 GLY A C 1
ATOM 4197 O O . GLY A 1 520 ? 7.391 8.868 -14.991 1.00 93.62 520 GLY A O 1
ATOM 4198 N N . CYS A 1 521 ? 8.189 8.180 -16.968 1.00 94.94 521 CYS A N 1
ATOM 4199 C CA . CYS A 1 521 ? 8.840 9.444 -17.310 1.00 94.94 521 CYS A CA 1
ATOM 4200 C C . CYS A 1 521 ? 7.853 10.609 -17.501 1.00 94.94 521 CYS A C 1
ATOM 4202 O O . CYS A 1 521 ? 6.686 10.434 -17.861 1.00 94.94 521 CYS A O 1
ATOM 4204 N N . SER A 1 522 ? 8.313 11.834 -17.228 1.00 95.25 522 SER A N 1
ATOM 4205 C CA . SER A 1 522 ? 7.556 13.047 -17.561 1.00 95.25 522 SER A CA 1
ATOM 4206 C C . SER A 1 522 ? 7.606 13.288 -19.067 1.00 95.25 522 SER A C 1
ATOM 4208 O O . SER A 1 522 ? 8.692 13.337 -19.646 1.00 95.25 522 SER A O 1
ATOM 4210 N N . ILE A 1 523 ? 6.443 13.467 -19.695 1.00 96.25 523 ILE A N 1
ATOM 4211 C CA . ILE A 1 523 ? 6.374 13.759 -21.129 1.00 96.25 523 ILE A CA 1
ATOM 4212 C C . ILE A 1 523 ? 7.057 15.100 -21.410 1.00 96.25 523 ILE A C 1
ATOM 4214 O O . ILE A 1 523 ? 8.021 15.136 -22.164 1.00 96.25 523 ILE A O 1
ATOM 4218 N N . ALA A 1 524 ? 6.619 16.176 -20.751 1.00 94.00 524 ALA A N 1
ATOM 4219 C CA . ALA A 1 524 ? 7.105 17.530 -21.019 1.00 94.00 524 ALA A CA 1
ATOM 4220 C C . ALA A 1 524 ? 8.592 17.716 -20.673 1.00 94.00 524 ALA A C 1
ATOM 4222 O O . ALA A 1 524 ? 9.357 18.237 -21.478 1.00 94.00 524 ALA A O 1
ATOM 4223 N N . ASN A 1 525 ? 9.011 17.247 -19.495 1.00 92.00 525 ASN A N 1
ATOM 4224 C CA . ASN A 1 525 ? 10.334 17.589 -18.960 1.00 92.00 525 ASN A CA 1
ATOM 4225 C C . ASN A 1 525 ? 11.430 16.600 -19.369 1.00 92.00 525 ASN A C 1
ATOM 4227 O O . ASN A 1 525 ? 12.606 16.878 -19.160 1.00 92.00 525 ASN A O 1
ATOM 4231 N N . LYS A 1 526 ? 11.067 15.418 -19.885 1.00 94.94 526 LYS A N 1
ATOM 4232 C CA . LYS A 1 526 ? 12.038 14.354 -20.167 1.00 94.94 526 LYS A CA 1
ATOM 4233 C C . LYS A 1 526 ? 11.909 13.797 -21.575 1.00 94.94 526 LYS A C 1
ATOM 4235 O O . LYS A 1 526 ? 12.868 13.884 -22.336 1.00 94.94 526 LYS A O 1
ATOM 4240 N N . LEU A 1 527 ? 10.750 13.242 -21.925 1.00 96.88 527 LEU A N 1
ATOM 4241 C CA . LEU A 1 527 ? 10.589 12.545 -23.204 1.00 96.88 527 LEU A CA 1
ATOM 4242 C C . LEU A 1 527 ? 10.577 13.520 -24.390 1.00 96.88 527 LEU A C 1
ATOM 4244 O O . LEU A 1 527 ? 11.361 13.357 -25.317 1.00 96.88 527 LEU A O 1
ATOM 4248 N N . ASP A 1 528 ? 9.752 14.569 -24.337 1.00 96.69 528 ASP A N 1
ATOM 4249 C CA . ASP A 1 528 ? 9.627 15.584 -25.398 1.00 96.69 528 ASP A CA 1
ATOM 4250 C C . ASP A 1 528 ? 10.932 16.366 -25.591 1.00 96.69 528 ASP A C 1
ATOM 4252 O O . ASP A 1 528 ? 11.323 16.658 -26.719 1.00 96.69 528 ASP A O 1
ATOM 4256 N N . HIS A 1 529 ? 11.657 16.632 -24.500 1.00 95.56 529 HIS A N 1
ATOM 4257 C CA . HIS A 1 529 ? 12.969 17.273 -24.555 1.00 95.56 529 HIS A CA 1
ATOM 4258 C C . HIS A 1 529 ? 14.003 16.408 -25.299 1.00 95.56 529 HIS A C 1
ATOM 4260 O O . HIS A 1 529 ? 14.704 16.913 -26.177 1.00 95.56 529 HIS A O 1
ATOM 4266 N N . ASN A 1 530 ? 14.054 15.098 -25.018 1.00 96.75 530 ASN A N 1
ATOM 4267 C CA . ASN A 1 530 ? 14.936 14.167 -25.730 1.00 96.75 530 ASN A CA 1
ATOM 4268 C C . ASN A 1 530 ? 14.537 14.009 -27.203 1.00 96.75 530 ASN A C 1
ATOM 4270 O O . ASN A 1 530 ? 15.404 14.057 -28.071 1.00 96.75 530 ASN A O 1
ATOM 4274 N N . VAL A 1 531 ? 13.239 13.888 -27.499 1.00 97.81 531 VAL A N 1
ATOM 4275 C CA . VAL A 1 531 ? 12.740 13.830 -28.883 1.00 97.81 531 VAL A CA 1
ATOM 4276 C C . VAL A 1 531 ? 13.184 15.066 -29.666 1.00 97.81 531 VAL A C 1
ATOM 4278 O O . VAL A 1 531 ? 13.805 14.931 -30.716 1.00 97.81 531 VAL A O 1
ATOM 4281 N N . LYS A 1 532 ? 12.949 16.273 -29.133 1.00 97.31 532 LYS A N 1
ATOM 4282 C CA . LYS A 1 532 ? 13.366 17.533 -29.772 1.00 97.31 532 LYS A CA 1
ATOM 4283 C C . LYS A 1 532 ? 14.869 17.594 -30.021 1.00 97.31 532 LYS A C 1
ATOM 4285 O O . LYS A 1 532 ? 15.287 18.057 -31.078 1.00 97.31 532 LYS A O 1
ATOM 4290 N N . TYR A 1 533 ? 15.675 17.110 -29.078 1.00 97.06 533 TYR A N 1
ATOM 4291 C CA . TYR A 1 533 ? 17.120 17.041 -29.259 1.00 97.06 533 TYR A CA 1
ATOM 4292 C C . TYR A 1 533 ? 17.507 16.129 -30.424 1.00 97.06 533 TYR A C 1
ATOM 4294 O O . TYR A 1 533 ? 18.222 16.586 -31.308 1.00 97.06 533 TYR A O 1
ATOM 4302 N N . PHE A 1 534 ? 17.000 14.897 -30.496 1.00 97.19 534 PHE A N 1
ATOM 4303 C CA . PHE A 1 534 ? 17.331 13.999 -31.608 1.00 97.19 534 PHE A CA 1
ATOM 4304 C C . PHE A 1 534 ? 16.865 14.536 -32.966 1.00 97.19 534 PHE A C 1
ATOM 4306 O O . PHE A 1 534 ? 17.626 14.474 -33.931 1.00 97.19 534 PHE A O 1
ATOM 4313 N N . LEU A 1 535 ? 15.681 15.154 -33.030 1.00 97.50 535 LEU A N 1
ATOM 4314 C CA . LEU A 1 535 ? 15.212 15.832 -34.243 1.00 97.50 535 LEU A CA 1
ATOM 4315 C C . LEU A 1 535 ? 16.140 16.994 -34.644 1.00 97.50 535 LEU A C 1
ATOM 4317 O O . LEU A 1 535 ? 16.442 17.160 -35.822 1.00 97.50 535 LEU A O 1
ATOM 4321 N N . SER A 1 536 ? 16.662 17.756 -33.673 1.00 97.06 536 SER A N 1
ATOM 4322 C CA . SER A 1 536 ? 17.618 18.847 -33.935 1.00 97.06 536 SER A CA 1
ATOM 4323 C C . SER A 1 536 ? 18.971 18.376 -34.483 1.00 97.06 536 SER A C 1
ATOM 4325 O O . SER A 1 536 ? 19.700 19.176 -35.061 1.00 97.06 536 SER A O 1
ATOM 4327 N N . LEU A 1 537 ? 19.306 17.086 -34.342 1.00 95.62 537 LEU A N 1
ATOM 4328 C CA . LEU A 1 537 ? 20.510 16.498 -34.940 1.00 95.62 537 LEU A CA 1
ATOM 4329 C C . LEU A 1 537 ? 20.328 16.142 -36.426 1.00 95.62 537 LEU A C 1
ATOM 4331 O O . LEU A 1 537 ? 21.291 15.715 -37.056 1.00 95.62 537 LEU A O 1
ATOM 4335 N N . GLY A 1 538 ? 19.118 16.297 -36.977 1.00 95.12 538 GLY A N 1
ATOM 4336 C CA . GLY A 1 538 ? 18.774 15.902 -38.346 1.00 95.12 538 GLY A CA 1
ATOM 4337 C C . GLY A 1 538 ? 18.221 14.479 -38.472 1.00 95.12 538 GLY A C 1
ATOM 4338 O O . GLY A 1 538 ? 18.053 13.990 -39.585 1.00 95.12 538 GLY A O 1
ATOM 4339 N N . ILE A 1 539 ? 17.922 13.804 -37.355 1.00 97.06 539 ILE A N 1
ATOM 4340 C CA . ILE A 1 539 ? 17.269 12.488 -37.362 1.00 97.06 539 ILE A CA 1
ATOM 4341 C C . ILE A 1 539 ? 15.781 12.695 -37.652 1.00 97.06 539 ILE A C 1
ATOM 4343 O O . ILE A 1 539 ? 15.109 13.459 -36.960 1.00 97.06 539 ILE A O 1
ATOM 4347 N N . THR A 1 540 ? 15.244 12.011 -38.661 1.00 97.44 540 THR A N 1
ATOM 4348 C CA . THR A 1 540 ? 13.812 12.108 -38.976 1.00 97.44 540 THR A CA 1
ATOM 4349 C C . THR A 1 540 ? 12.962 11.421 -37.906 1.00 97.44 540 THR A C 1
ATOM 4351 O O . THR A 1 540 ? 13.406 10.486 -37.240 1.00 97.44 540 THR A O 1
ATOM 4354 N N . LEU A 1 541 ? 11.699 11.833 -37.765 1.00 97.44 541 LEU A N 1
ATOM 4355 C CA . LEU A 1 541 ? 10.787 11.247 -36.776 1.00 97.44 541 LEU A CA 1
ATOM 4356 C C . LEU A 1 541 ? 10.641 9.723 -36.934 1.00 97.44 541 LEU A C 1
ATOM 4358 O O . LEU A 1 541 ? 10.599 9.004 -35.941 1.00 97.44 541 LEU A O 1
ATOM 4362 N N . ARG A 1 542 ? 10.607 9.231 -38.179 1.00 96.38 542 ARG A N 1
ATOM 4363 C CA . ARG A 1 542 ? 10.537 7.795 -38.475 1.00 96.38 542 ARG A CA 1
ATOM 4364 C C . ARG A 1 542 ? 11.799 7.062 -38.018 1.00 96.38 542 ARG A C 1
ATOM 4366 O O . ARG A 1 542 ? 11.684 6.073 -37.308 1.00 96.38 542 ARG A O 1
ATOM 4373 N N . GLN A 1 543 ? 12.980 7.579 -38.371 1.00 97.62 543 GLN A N 1
ATOM 4374 C CA . GLN A 1 543 ? 14.255 7.005 -37.928 1.00 97.62 543 GLN A CA 1
ATOM 4375 C C . GLN A 1 543 ? 14.346 6.989 -36.402 1.00 97.62 543 GLN A C 1
ATOM 4377 O O . GLN A 1 543 ? 14.707 5.970 -35.830 1.00 97.62 543 GLN A O 1
ATOM 4382 N N . LEU A 1 544 ? 13.953 8.075 -35.729 1.00 97.94 544 LEU A N 1
ATOM 4383 C CA . LEU A 1 544 ? 13.916 8.117 -34.268 1.00 97.94 544 LEU A CA 1
ATOM 4384 C C . LEU A 1 544 ? 12.979 7.045 -33.691 1.00 97.94 544 LEU A C 1
ATOM 4386 O O . LEU A 1 544 ? 13.336 6.388 -32.717 1.00 97.94 544 LEU A O 1
ATOM 4390 N N . GLY A 1 545 ? 11.811 6.842 -34.299 1.00 97.62 545 GLY A N 1
ATOM 4391 C CA . GLY A 1 545 ? 10.877 5.783 -33.925 1.00 97.62 545 GLY A CA 1
ATOM 4392 C C . GLY A 1 545 ? 11.495 4.387 -33.984 1.00 97.62 545 GLY A C 1
ATOM 4393 O O . GLY A 1 545 ? 11.339 3.611 -33.039 1.00 97.62 545 GLY A O 1
ATOM 4394 N N . ASP A 1 546 ? 12.237 4.094 -35.052 1.00 97.31 546 ASP A N 1
ATOM 4395 C CA . ASP A 1 546 ? 12.965 2.831 -35.218 1.00 97.31 546 ASP A CA 1
ATOM 4396 C C . ASP A 1 546 ? 14.108 2.711 -34.191 1.00 97.31 546 ASP A C 1
ATOM 4398 O O . ASP A 1 546 ? 14.228 1.693 -33.508 1.00 97.31 546 ASP A O 1
ATOM 4402 N N . MET A 1 547 ? 14.857 3.794 -33.950 1.00 97.69 547 MET A N 1
ATOM 4403 C CA . MET A 1 547 ? 15.898 3.834 -32.914 1.00 97.69 547 MET A CA 1
ATOM 4404 C C . MET A 1 547 ? 15.337 3.558 -31.509 1.00 97.69 547 MET A C 1
ATOM 4406 O O . MET A 1 547 ? 15.955 2.846 -30.716 1.00 97.69 547 MET A O 1
ATOM 4410 N N . VAL A 1 548 ? 14.164 4.111 -31.183 1.00 97.69 548 VAL A N 1
ATOM 4411 C CA . VAL A 1 548 ? 13.473 3.878 -29.904 1.00 97.69 548 VAL A CA 1
ATOM 4412 C C . VAL A 1 548 ? 12.913 2.454 -29.834 1.00 97.69 548 VAL A C 1
ATOM 4414 O O . VAL A 1 548 ? 12.911 1.864 -28.755 1.00 97.69 548 VAL A O 1
ATOM 4417 N N . ALA A 1 549 ? 12.479 1.872 -30.955 1.00 96.75 549 ALA A N 1
ATOM 4418 C CA . ALA A 1 549 ? 12.046 0.475 -31.022 1.00 96.75 549 ALA A CA 1
ATOM 4419 C C . ALA A 1 549 ? 13.176 -0.525 -30.740 1.00 96.75 549 ALA A C 1
ATOM 4421 O O . ALA A 1 549 ? 12.924 -1.590 -30.166 1.00 96.75 549 ALA A O 1
ATOM 4422 N N . ASP A 1 550 ? 14.407 -0.172 -31.103 1.00 95.62 550 ASP A N 1
ATOM 4423 C CA . ASP A 1 550 ? 15.592 -0.988 -30.845 1.00 95.62 550 ASP A CA 1
ATOM 4424 C C . ASP A 1 550 ? 16.208 -0.723 -29.470 1.00 95.62 550 ASP A C 1
ATOM 4426 O O . ASP A 1 550 ? 16.691 -1.647 -28.807 1.00 95.62 550 ASP A O 1
ATOM 4430 N N . PHE A 1 551 ? 16.158 0.524 -28.999 1.00 95.81 551 PHE A N 1
ATOM 4431 C CA . PHE A 1 551 ? 16.675 0.907 -27.691 1.00 95.81 551 PHE A CA 1
ATOM 4432 C C . PHE A 1 551 ? 15.765 1.926 -26.980 1.00 95.81 551 PHE A C 1
ATOM 4434 O O . PHE A 1 551 ? 16.062 3.123 -26.956 1.00 95.81 551 PHE A O 1
ATOM 4441 N N . PRO A 1 552 ? 14.687 1.467 -26.309 1.00 94.88 552 PRO A N 1
ATOM 4442 C CA . PRO A 1 552 ? 13.698 2.344 -25.670 1.00 94.88 552 PRO A CA 1
ATOM 4443 C C . PRO A 1 552 ? 14.287 3.327 -24.661 1.00 94.88 552 PRO A C 1
ATOM 4445 O O . PRO A 1 552 ? 13.821 4.461 -24.529 1.00 94.88 552 PRO A O 1
ATOM 4448 N N . MET A 1 553 ? 15.352 2.914 -23.966 1.00 92.62 553 MET A N 1
ATOM 4449 C CA . MET A 1 553 ? 15.984 3.738 -22.940 1.00 92.62 553 MET A CA 1
ATOM 4450 C C . MET A 1 553 ? 16.650 5.002 -23.487 1.00 92.62 553 MET A C 1
ATOM 4452 O O . MET A 1 553 ? 16.957 5.899 -22.701 1.00 92.62 553 MET A O 1
ATOM 4456 N N . LEU A 1 554 ? 16.809 5.121 -24.809 1.00 94.75 554 LEU A N 1
ATOM 4457 C CA . LEU A 1 554 ? 17.341 6.302 -25.483 1.00 94.75 554 LEU A CA 1
ATOM 4458 C C . LEU A 1 554 ? 16.689 7.609 -24.995 1.00 94.75 554 LEU A C 1
ATOM 4460 O O . LEU A 1 554 ? 17.389 8.581 -24.730 1.00 94.75 554 LEU A O 1
ATOM 4464 N N . LEU A 1 555 ? 15.367 7.615 -24.783 1.00 95.50 555 LEU A N 1
ATOM 4465 C CA . LEU A 1 555 ? 14.617 8.807 -24.350 1.00 95.50 555 LEU A CA 1
ATOM 4466 C C . LEU A 1 555 ? 14.728 9.121 -22.848 1.00 95.50 555 LEU A C 1
ATOM 4468 O O . LEU A 1 555 ? 14.151 10.101 -22.369 1.00 95.50 555 LEU A O 1
ATOM 4472 N N . THR A 1 556 ? 15.441 8.297 -22.080 1.00 93.31 556 THR A N 1
ATOM 4473 C CA . THR A 1 556 ? 15.574 8.461 -20.623 1.00 93.31 556 THR A CA 1
ATOM 4474 C C . THR A 1 556 ? 16.915 9.040 -20.190 1.00 93.31 556 THR A C 1
ATOM 4476 O O . THR A 1 556 ? 17.052 9.474 -19.042 1.00 93.31 556 THR A O 1
ATOM 4479 N N . TYR A 1 557 ? 17.886 9.132 -21.097 1.00 93.00 557 TYR A N 1
ATOM 4480 C CA . TYR A 1 557 ? 19.179 9.734 -20.796 1.00 93.00 557 TYR A CA 1
ATOM 4481 C C . TYR A 1 557 ? 19.066 11.240 -20.528 1.00 93.00 557 TYR A C 1
ATOM 4483 O O . TYR A 1 557 ? 18.084 11.906 -20.881 1.00 93.00 557 TYR A O 1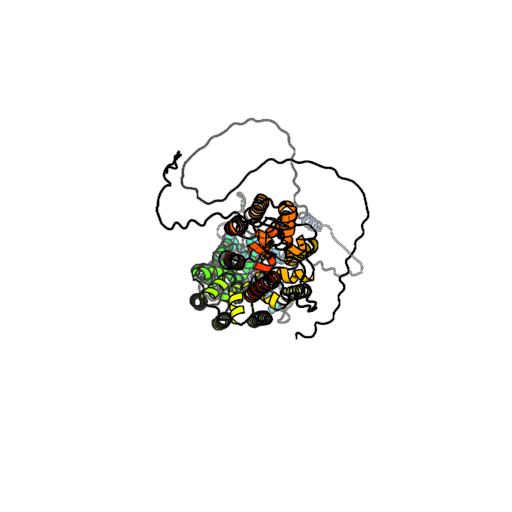
ATOM 4491 N N . ASN A 1 558 ? 20.043 11.781 -19.796 1.00 92.88 558 ASN A N 1
ATOM 4492 C CA . ASN A 1 558 ? 20.209 13.228 -19.711 1.00 92.88 558 ASN A CA 1
ATOM 4493 C C . ASN A 1 558 ? 20.918 13.724 -20.977 1.00 92.88 558 ASN A C 1
ATOM 4495 O O . ASN A 1 558 ? 21.941 13.170 -21.374 1.00 92.88 558 ASN A O 1
ATOM 4499 N N . ILE A 1 559 ? 20.389 14.780 -21.586 1.00 94.12 559 ILE A N 1
ATOM 4500 C CA . ILE A 1 559 ? 20.918 15.376 -22.812 1.00 94.12 559 ILE A CA 1
ATOM 4501 C C . ILE A 1 559 ? 22.325 15.931 -22.590 1.00 94.12 559 ILE A C 1
ATOM 4503 O O . ILE A 1 559 ? 23.155 15.842 -23.492 1.00 94.12 559 ILE A O 1
ATOM 4507 N N . ASP A 1 560 ? 22.630 16.400 -21.381 1.00 93.62 560 ASP A N 1
ATOM 4508 C CA . ASP A 1 560 ? 23.975 16.859 -21.018 1.00 93.62 560 ASP A CA 1
ATOM 4509 C C . ASP A 1 560 ? 25.021 15.742 -21.125 1.00 93.62 560 ASP A C 1
ATOM 4511 O O . ASP A 1 560 ? 26.182 16.012 -21.405 1.00 93.62 560 ASP A O 1
ATOM 4515 N N . ILE A 1 561 ? 24.601 14.480 -20.983 1.00 93.69 561 ILE A N 1
ATOM 4516 C CA . ILE A 1 561 ? 25.456 13.298 -21.159 1.00 93.69 561 ILE A CA 1
ATOM 4517 C C . ILE A 1 561 ? 25.480 12.855 -22.631 1.00 93.69 561 ILE A C 1
ATOM 4519 O O . ILE A 1 561 ? 26.494 12.354 -23.119 1.00 93.69 561 ILE A O 1
ATOM 4523 N N . LEU A 1 562 ? 24.379 13.039 -23.366 1.00 95.12 562 LEU A N 1
ATOM 4524 C CA . LEU A 1 562 ? 24.290 12.679 -24.787 1.00 95.12 562 LEU A CA 1
ATOM 4525 C C . LEU A 1 562 ? 25.117 13.621 -25.675 1.00 95.12 562 LEU A C 1
ATOM 4527 O O . LEU A 1 562 ? 25.793 13.170 -26.601 1.00 95.12 562 LEU A O 1
ATOM 4531 N N . ARG A 1 563 ? 25.098 14.927 -25.381 1.00 95.81 563 ARG A N 1
ATOM 4532 C CA . ARG A 1 563 ? 25.747 15.970 -26.190 1.00 95.81 563 ARG A CA 1
ATOM 4533 C C . ARG A 1 563 ? 27.260 15.767 -26.354 1.00 95.81 563 ARG A C 1
ATOM 4535 O O . ARG A 1 563 ? 27.706 15.811 -27.502 1.00 95.81 563 ARG A O 1
ATOM 4542 N N . PRO A 1 564 ? 28.056 15.523 -25.292 1.00 97.19 564 PRO A N 1
ATOM 4543 C CA . PRO A 1 564 ? 29.485 15.242 -25.427 1.00 97.19 564 PRO A CA 1
ATOM 4544 C C . PRO A 1 564 ? 29.763 13.999 -26.274 1.00 97.19 564 PRO A C 1
ATOM 4546 O O . PRO A 1 564 ? 30.617 14.047 -27.156 1.00 97.19 564 PRO A O 1
ATOM 4549 N N . LYS A 1 565 ? 28.989 12.919 -26.085 1.00 97.38 565 LYS A N 1
ATOM 4550 C CA . LYS A 1 565 ? 29.137 11.672 -26.857 1.00 97.38 565 LYS A CA 1
ATOM 4551 C C . LYS A 1 565 ? 28.879 11.891 -28.345 1.00 97.38 565 LYS A C 1
ATOM 4553 O O . LYS A 1 565 ? 29.673 11.467 -29.180 1.00 97.38 565 LYS A O 1
ATOM 4558 N N . TYR A 1 566 ? 27.806 12.607 -28.682 1.00 96.69 566 TYR A N 1
ATOM 4559 C CA . TYR A 1 566 ? 27.507 12.968 -30.067 1.00 96.69 566 TYR A CA 1
ATOM 4560 C C . TYR A 1 566 ? 28.580 13.885 -30.672 1.00 96.69 566 TYR A C 1
ATOM 4562 O O . TYR A 1 566 ? 29.019 13.677 -31.804 1.00 96.69 566 TYR A O 1
ATOM 4570 N N . ARG A 1 567 ? 29.041 14.889 -29.912 1.00 97.00 567 ARG A N 1
ATOM 4571 C CA . ARG A 1 567 ? 30.099 15.806 -30.352 1.00 97.00 567 ARG A CA 1
ATOM 4572 C C . ARG A 1 567 ? 31.392 15.052 -30.651 1.00 97.00 567 ARG A C 1
ATOM 4574 O O . ARG A 1 567 ? 32.005 15.325 -31.677 1.00 97.00 567 ARG A O 1
ATOM 4581 N N . TYR A 1 568 ? 31.773 14.104 -29.798 1.00 97.56 568 TYR A N 1
ATOM 4582 C CA . TYR A 1 568 ? 32.948 13.266 -30.013 1.00 97.56 568 TYR A CA 1
ATOM 4583 C C . TYR A 1 568 ? 32.810 12.422 -31.287 1.00 97.56 568 TYR A C 1
ATOM 4585 O O . TYR A 1 568 ? 33.702 12.444 -32.131 1.00 97.56 568 TYR A O 1
ATOM 4593 N N . LEU A 1 569 ? 31.657 11.772 -31.488 1.00 96.69 569 LEU A N 1
ATOM 4594 C CA . LEU A 1 569 ? 31.375 10.978 -32.688 1.00 96.69 569 LEU A CA 1
ATOM 4595 C C . LEU A 1 569 ? 31.530 11.792 -33.986 1.00 96.69 569 LEU A C 1
ATOM 4597 O O . LEU A 1 569 ? 32.133 11.324 -34.949 1.00 96.69 569 LEU A O 1
ATOM 4601 N N . ARG A 1 570 ? 30.998 13.021 -34.019 1.00 95.44 570 ARG A N 1
ATOM 4602 C CA . ARG A 1 570 ? 31.013 13.863 -35.226 1.00 95.44 570 ARG A CA 1
ATOM 4603 C C . ARG A 1 570 ? 32.327 14.607 -35.443 1.00 95.44 570 ARG A C 1
ATOM 4605 O O . ARG A 1 570 ? 32.742 14.730 -36.587 1.00 95.44 570 ARG A O 1
ATOM 4612 N N . ARG A 1 571 ? 32.941 15.142 -34.381 1.00 95.50 571 ARG A N 1
ATOM 4613 C CA . ARG A 1 571 ? 34.124 16.015 -34.491 1.00 95.50 571 ARG A CA 1
ATOM 4614 C C . ARG A 1 571 ? 35.443 15.262 -34.381 1.00 95.50 571 ARG A C 1
ATOM 4616 O O . ARG A 1 571 ? 36.368 15.604 -35.094 1.00 95.50 571 ARG A O 1
ATOM 4623 N N . MET A 1 572 ? 35.520 14.268 -33.496 1.00 95.50 572 MET A N 1
ATOM 4624 C CA . MET A 1 572 ? 36.769 13.548 -33.223 1.00 95.50 572 MET A CA 1
ATOM 4625 C C . MET A 1 572 ? 36.851 12.233 -33.993 1.00 95.50 572 MET A C 1
ATOM 4627 O O . MET A 1 572 ? 37.892 11.927 -34.553 1.00 95.50 572 MET A O 1
ATOM 4631 N N . MET A 1 573 ? 35.763 11.456 -34.039 1.00 94.94 573 MET A N 1
ATOM 4632 C CA . MET A 1 573 ? 35.728 10.199 -34.805 1.00 94.94 573 MET A CA 1
ATOM 4633 C C . MET A 1 573 ? 35.360 10.398 -36.282 1.00 94.94 573 MET A C 1
ATOM 4635 O O . MET A 1 573 ? 35.429 9.447 -37.055 1.00 94.94 573 MET A O 1
ATOM 4639 N N . VAL A 1 574 ? 34.908 11.602 -36.656 1.00 95.00 574 VAL A N 1
ATOM 4640 C CA . VAL A 1 574 ? 34.512 11.981 -38.026 1.00 95.00 574 VAL A CA 1
ATOM 4641 C C . VAL A 1 574 ? 33.534 10.970 -38.656 1.00 95.00 574 VAL A C 1
ATOM 4643 O O . VAL A 1 574 ? 33.645 10.576 -39.813 1.00 95.00 574 VAL A O 1
ATOM 4646 N N . ARG A 1 575 ? 32.546 10.510 -37.877 1.00 94.69 575 ARG A N 1
ATOM 4647 C CA . ARG A 1 575 ? 31.557 9.513 -38.324 1.00 94.69 575 ARG A CA 1
ATOM 4648 C C . ARG A 1 575 ? 30.281 10.144 -38.867 1.00 94.69 575 ARG A C 1
ATOM 4650 O O . ARG A 1 575 ? 29.859 11.187 -38.352 1.00 94.69 575 ARG A O 1
ATOM 4657 N N . PRO A 1 576 ? 29.606 9.527 -39.851 1.00 94.88 576 PRO A N 1
ATOM 4658 C CA . PRO A 1 576 ? 28.291 9.974 -40.295 1.00 94.88 576 PRO A CA 1
ATOM 4659 C C . PRO A 1 576 ? 27.235 9.805 -39.191 1.00 94.88 576 PRO A C 1
ATOM 4661 O O . PRO A 1 576 ? 27.362 8.966 -38.303 1.00 94.88 576 PRO A O 1
ATOM 4664 N N . LEU A 1 577 ? 26.154 10.591 -39.263 1.00 94.19 577 LEU A N 1
ATOM 4665 C CA . LEU A 1 577 ? 24.998 10.430 -38.367 1.00 94.19 577 LEU A CA 1
ATOM 4666 C C . LEU A 1 577 ? 24.343 9.044 -38.524 1.00 94.19 577 LEU A C 1
ATOM 4668 O O . LEU A 1 577 ? 23.768 8.527 -37.572 1.00 94.19 577 LEU A O 1
ATOM 4672 N N . GLN A 1 578 ? 24.467 8.437 -39.707 1.00 95.31 578 GLN A N 1
ATOM 4673 C CA . GLN A 1 578 ? 23.917 7.122 -40.025 1.00 95.31 578 GLN A CA 1
ATOM 4674 C C . GLN A 1 578 ? 24.418 6.023 -39.072 1.00 95.31 578 GLN A C 1
ATOM 4676 O O . GLN A 1 578 ? 23.611 5.223 -38.604 1.00 95.31 578 GLN A O 1
ATOM 4681 N N . ASP A 1 579 ? 25.696 6.052 -38.677 1.00 94.44 579 ASP A N 1
ATOM 4682 C CA . ASP A 1 579 ? 26.264 5.101 -37.709 1.00 94.44 579 ASP A CA 1
ATOM 4683 C C . ASP A 1 579 ? 25.513 5.121 -36.368 1.00 94.44 579 ASP A C 1
ATOM 4685 O O . ASP A 1 579 ? 25.373 4.095 -35.699 1.00 94.44 579 ASP A O 1
ATOM 4689 N N . LEU A 1 580 ? 25.023 6.298 -35.965 1.00 95.00 580 LEU A N 1
ATOM 4690 C CA . LEU A 1 580 ? 24.261 6.463 -34.734 1.00 95.00 580 LEU A CA 1
ATOM 4691 C C . LEU A 1 580 ? 22.834 5.920 -34.863 1.00 95.00 580 LEU A C 1
ATOM 4693 O O . LEU A 1 580 ? 22.308 5.366 -33.899 1.00 95.00 580 LEU A O 1
ATOM 4697 N N . ILE A 1 581 ? 22.217 6.083 -36.034 1.00 95.94 581 ILE A N 1
ATOM 4698 C CA . ILE A 1 581 ? 20.870 5.577 -36.325 1.00 95.94 581 ILE A CA 1
ATOM 4699 C C . ILE A 1 581 ? 20.885 4.045 -36.347 1.00 95.94 581 ILE A C 1
ATOM 4701 O O . ILE A 1 581 ? 20.014 3.420 -35.752 1.00 95.94 581 ILE A O 1
ATOM 4705 N N . GLU A 1 582 ? 21.908 3.445 -36.959 1.00 95.69 582 GLU A N 1
ATOM 4706 C CA . GLU A 1 582 ? 22.092 1.988 -37.001 1.00 95.69 582 GLU A CA 1
ATOM 4707 C C . GLU A 1 582 ? 22.475 1.384 -35.646 1.00 95.69 582 GLU A C 1
ATOM 4709 O O . GLU A 1 582 ? 22.216 0.208 -35.389 1.00 95.69 582 GLU A O 1
ATOM 4714 N N . PHE A 1 583 ? 23.104 2.167 -34.764 1.00 96.44 583 PHE A N 1
ATOM 4715 C CA . PHE A 1 583 ? 23.504 1.706 -33.438 1.00 96.44 583 PHE A CA 1
ATOM 4716 C C . PHE A 1 583 ? 23.175 2.725 -32.331 1.00 96.44 583 PHE A C 1
ATOM 4718 O O . PHE A 1 583 ? 24.079 3.297 -31.711 1.00 96.44 583 PHE A O 1
ATOM 4725 N N . PRO A 1 584 ? 21.885 2.898 -31.971 1.00 95.81 584 PRO A N 1
ATOM 4726 C CA . PRO A 1 584 ? 21.458 3.873 -30.955 1.00 95.81 584 PRO A CA 1
ATOM 4727 C C . PRO A 1 584 ? 22.045 3.595 -29.566 1.00 95.81 584 PRO A C 1
ATOM 4729 O O . PRO A 1 584 ? 22.219 4.499 -28.743 1.00 95.81 584 PRO A O 1
ATOM 4732 N N . ARG A 1 585 ? 22.398 2.327 -29.312 1.00 95.88 585 ARG A N 1
ATOM 4733 C CA . ARG A 1 585 ? 23.068 1.861 -28.091 1.00 95.88 585 ARG A CA 1
ATOM 4734 C C . ARG A 1 585 ? 24.439 2.515 -27.880 1.00 95.88 585 ARG A C 1
ATOM 4736 O O . ARG A 1 585 ? 24.935 2.470 -26.756 1.00 95.88 585 ARG A O 1
ATOM 4743 N N . PHE A 1 586 ? 25.013 3.185 -28.882 1.00 96.50 586 PHE A N 1
ATOM 4744 C CA . PHE A 1 586 ? 26.193 4.044 -28.739 1.00 96.50 586 PHE A CA 1
ATOM 4745 C C . PHE A 1 586 ? 26.136 4.914 -27.471 1.00 96.50 586 PHE A C 1
ATOM 4747 O O . PHE A 1 586 ? 27.082 4.934 -26.686 1.00 96.50 586 PHE A O 1
ATOM 4754 N N . PHE A 1 587 ? 24.990 5.547 -27.195 1.00 95.56 587 PHE A N 1
ATOM 4755 C CA . PHE A 1 587 ? 24.834 6.428 -26.036 1.00 95.56 587 PHE A CA 1
ATOM 4756 C C . PHE A 1 587 ? 24.879 5.726 -24.675 1.00 95.56 587 PHE A C 1
ATOM 4758 O O . PHE A 1 587 ? 25.080 6.397 -23.658 1.00 95.56 587 PHE A O 1
ATOM 4765 N N . SER A 1 588 ? 24.723 4.402 -24.636 1.00 95.12 588 SER A N 1
ATOM 4766 C CA . SER A 1 588 ? 24.786 3.632 -23.392 1.00 95.12 588 SER A CA 1
ATOM 4767 C C . SER A 1 588 ? 26.212 3.403 -22.885 1.00 95.12 588 SER A C 1
ATOM 4769 O O . SER A 1 588 ? 26.390 3.190 -21.689 1.00 95.12 588 SER A O 1
ATOM 4771 N N . TYR A 1 589 ? 27.229 3.502 -23.748 1.00 96.00 589 TYR A N 1
ATOM 4772 C CA . TYR A 1 589 ? 28.628 3.284 -23.365 1.00 96.00 589 TYR A CA 1
ATOM 4773 C C . TYR A 1 589 ? 29.261 4.541 -22.765 1.00 96.00 589 TYR A C 1
ATOM 4775 O O . TYR A 1 589 ? 28.902 5.662 -23.138 1.00 96.00 589 TYR A O 1
ATOM 4783 N N . SER A 1 590 ? 30.196 4.363 -21.827 1.00 96.06 590 SER A N 1
ATOM 4784 C CA . SER A 1 590 ? 30.970 5.467 -21.243 1.00 96.06 590 SER A CA 1
ATOM 4785 C C . SER A 1 590 ? 31.799 6.168 -22.320 1.00 96.06 590 SER A C 1
ATOM 4787 O O . SER A 1 590 ? 32.378 5.508 -23.189 1.00 96.06 590 SER A O 1
ATOM 4789 N N . LEU A 1 591 ? 31.824 7.503 -22.277 1.00 96.50 591 LEU A N 1
ATOM 4790 C CA . LEU A 1 591 ? 32.628 8.292 -23.206 1.00 96.50 591 LEU A CA 1
ATOM 4791 C C . LEU A 1 591 ? 34.113 8.065 -22.920 1.00 96.50 591 LEU A C 1
ATOM 4793 O O . LEU A 1 591 ? 34.840 7.621 -23.807 1.00 96.50 591 LEU A O 1
ATOM 4797 N N . ASP A 1 592 ? 34.508 8.294 -21.672 1.00 96.38 592 ASP A N 1
ATOM 4798 C CA . ASP A 1 592 ? 35.905 8.321 -21.248 1.00 96.38 592 ASP A CA 1
ATOM 4799 C C . ASP A 1 592 ? 36.496 6.918 -21.106 1.00 96.38 592 ASP A C 1
ATOM 4801 O O . ASP A 1 592 ? 37.629 6.689 -21.519 1.00 96.38 592 ASP A O 1
ATOM 4805 N N . ASP A 1 593 ? 35.704 5.951 -20.631 1.00 96.12 593 ASP A N 1
ATOM 4806 C CA . ASP A 1 593 ? 36.229 4.612 -20.325 1.00 96.12 593 ASP A CA 1
ATOM 4807 C C . ASP A 1 593 ? 36.136 3.635 -21.500 1.00 96.12 593 ASP A C 1
ATOM 4809 O O . ASP A 1 593 ? 36.841 2.629 -21.528 1.00 96.12 593 ASP A O 1
ATOM 4813 N N . ARG A 1 594 ? 35.243 3.880 -22.472 1.00 96.19 594 ARG A N 1
ATOM 4814 C CA . ARG A 1 594 ? 34.991 2.907 -23.551 1.00 96.19 594 ARG A CA 1
ATOM 4815 C C . ARG A 1 594 ? 35.068 3.486 -24.951 1.00 96.19 594 ARG A C 1
ATOM 4817 O O . ARG A 1 594 ? 35.768 2.920 -25.787 1.00 96.19 594 ARG A O 1
ATOM 4824 N N . ILE A 1 595 ? 34.366 4.582 -25.230 1.00 97.44 595 ILE A N 1
ATOM 4825 C CA . ILE A 1 595 ? 34.325 5.153 -26.585 1.00 97.44 595 ILE A CA 1
ATOM 4826 C C . ILE A 1 595 ? 35.697 5.722 -26.966 1.00 97.44 595 ILE A C 1
ATOM 4828 O O . ILE A 1 595 ? 36.243 5.336 -27.998 1.00 97.44 595 ILE A O 1
ATOM 4832 N N . ILE A 1 596 ? 36.271 6.593 -26.128 1.00 97.56 596 ILE A N 1
ATOM 4833 C CA . ILE A 1 596 ? 37.562 7.242 -26.394 1.00 97.56 596 ILE A CA 1
ATOM 4834 C C . ILE A 1 596 ? 38.714 6.223 -26.469 1.00 97.56 596 ILE A C 1
ATOM 4836 O O . ILE A 1 596 ? 39.439 6.250 -27.466 1.00 97.56 596 ILE A O 1
ATOM 4840 N N . PRO A 1 597 ? 38.903 5.298 -25.503 1.00 97.19 597 PRO A N 1
ATOM 4841 C CA . PRO A 1 597 ? 40.049 4.389 -25.525 1.00 97.19 597 PRO A CA 1
ATOM 4842 C C . PRO A 1 597 ? 40.019 3.439 -26.721 1.00 97.19 597 PRO A C 1
ATOM 4844 O O . PRO A 1 597 ? 41.027 3.267 -27.402 1.00 97.19 597 PRO A O 1
ATOM 4847 N N . ARG A 1 598 ? 38.847 2.874 -27.049 1.00 97.06 598 ARG A N 1
ATOM 4848 C CA . ARG A 1 598 ? 38.721 1.992 -28.219 1.00 97.06 598 ARG A CA 1
ATOM 4849 C C . ARG A 1 598 ? 38.903 2.750 -29.530 1.00 97.06 598 ARG A C 1
ATOM 4851 O O . ARG A 1 598 ? 39.440 2.185 -30.476 1.00 97.06 598 ARG A O 1
ATOM 4858 N N . HIS A 1 599 ? 38.496 4.020 -29.591 1.00 96.38 599 HIS A N 1
ATOM 4859 C CA . HIS A 1 599 ? 38.728 4.846 -30.774 1.00 96.38 599 HIS A CA 1
ATOM 4860 C C . HIS A 1 599 ? 40.226 5.094 -30.983 1.00 96.38 599 HIS A C 1
ATOM 4862 O O . HIS A 1 599 ? 40.708 4.911 -32.095 1.00 96.38 599 HIS A O 1
ATOM 4868 N N . LYS A 1 600 ? 40.971 5.422 -29.916 1.00 96.44 600 LYS A N 1
ATOM 4869 C CA . LYS A 1 600 ? 42.432 5.603 -29.976 1.00 96.44 600 LYS A CA 1
ATOM 4870 C C . LYS A 1 600 ? 43.145 4.352 -30.483 1.00 96.44 600 LYS A C 1
ATOM 4872 O O . LYS A 1 600 ? 43.878 4.440 -31.460 1.00 96.44 600 LYS A O 1
ATOM 4877 N N . ILE A 1 601 ? 42.827 3.184 -29.918 1.00 96.00 601 ILE A N 1
ATOM 4878 C CA . ILE A 1 601 ? 43.402 1.900 -30.357 1.00 96.00 601 ILE A CA 1
ATOM 4879 C C . ILE A 1 601 ? 43.120 1.645 -31.845 1.00 96.00 601 ILE A C 1
ATOM 4881 O O . ILE A 1 601 ? 43.991 1.172 -32.571 1.00 96.00 601 ILE A O 1
ATOM 4885 N N . MET A 1 602 ? 41.912 1.960 -32.323 1.00 94.62 602 MET A N 1
ATOM 4886 C CA . MET A 1 602 ? 41.567 1.815 -33.740 1.00 94.62 602 MET A CA 1
ATOM 4887 C C . MET A 1 602 ? 42.394 2.733 -34.645 1.00 94.62 602 MET A C 1
ATOM 4889 O O . MET A 1 602 ? 42.855 2.284 -35.694 1.00 94.62 602 MET A O 1
ATOM 4893 N N . VAL A 1 603 ? 42.601 3.987 -34.232 1.00 94.81 603 VAL A N 1
ATOM 4894 C CA . VAL A 1 603 ? 43.413 4.966 -34.969 1.00 94.81 603 VAL A CA 1
ATOM 4895 C C . VAL A 1 603 ? 44.881 4.543 -35.001 1.00 94.81 603 VAL A C 1
ATOM 4897 O O . VAL A 1 603 ? 45.453 4.475 -36.083 1.00 94.81 603 VAL A O 1
ATOM 4900 N N . GLU A 1 604 ? 45.456 4.176 -33.853 1.00 95.38 604 GLU A N 1
ATOM 4901 C CA . GLU A 1 604 ? 46.847 3.708 -33.723 1.00 95.38 604 GLU A CA 1
ATOM 4902 C C . GLU A 1 604 ? 47.132 2.475 -34.589 1.00 95.38 604 GLU A C 1
ATOM 4904 O O . GLU A 1 604 ? 48.208 2.337 -35.159 1.00 95.38 604 GLU A O 1
ATOM 4909 N N . ASN A 1 605 ? 46.151 1.579 -34.725 1.00 93.31 605 ASN A N 1
ATOM 4910 C CA . ASN A 1 605 ? 46.286 0.369 -35.535 1.00 93.31 605 ASN A CA 1
ATOM 4911 C C . ASN A 1 605 ? 45.818 0.555 -36.987 1.00 93.31 605 ASN A C 1
ATOM 4913 O O . ASN A 1 605 ? 45.868 -0.403 -37.761 1.00 93.31 605 ASN A O 1
ATOM 4917 N N . HIS A 1 606 ? 45.365 1.751 -37.378 1.00 91.69 606 HIS A N 1
ATOM 4918 C CA . HIS A 1 606 ? 44.782 2.065 -38.689 1.00 91.69 606 HIS A CA 1
ATOM 4919 C C . HIS A 1 606 ? 43.671 1.085 -39.111 1.00 91.69 606 HIS A C 1
ATOM 4921 O O . HIS A 1 606 ? 43.635 0.596 -40.243 1.00 91.69 606 HIS A O 1
ATOM 4927 N N . VAL A 1 607 ? 42.780 0.746 -38.178 1.00 92.25 607 VAL A N 1
ATOM 4928 C CA . VAL A 1 607 ? 41.632 -0.138 -38.417 1.00 92.25 607 VAL A CA 1
ATOM 4929 C C . VAL A 1 607 ? 40.327 0.614 -38.213 1.00 92.25 607 VAL A C 1
ATOM 4931 O O . VAL A 1 607 ? 40.201 1.464 -37.336 1.00 92.25 607 VAL A O 1
ATOM 4934 N N . ASN A 1 608 ? 39.318 0.275 -39.013 1.00 90.62 608 ASN A N 1
ATOM 4935 C CA . ASN A 1 608 ? 38.024 0.933 -38.960 1.00 90.62 608 ASN A CA 1
ATOM 4936 C C . ASN A 1 608 ? 36.880 -0.093 -38.927 1.00 90.62 608 ASN A C 1
ATOM 4938 O O . ASN A 1 608 ? 36.712 -0.879 -39.855 1.00 90.62 608 ASN A O 1
ATOM 4942 N N . PHE A 1 609 ? 36.084 -0.084 -37.856 1.00 91.94 609 PHE A N 1
ATOM 4943 C CA . PHE A 1 609 ? 34.961 -0.995 -37.626 1.00 91.94 609 PHE A CA 1
ATOM 4944 C C . PHE A 1 609 ? 33.662 -0.221 -37.412 1.00 91.94 609 PHE A C 1
ATOM 4946 O O . PHE A 1 609 ? 33.675 0.830 -36.774 1.00 91.94 609 PHE A O 1
ATOM 4953 N N . LYS A 1 610 ? 32.522 -0.778 -37.844 1.00 92.94 610 LYS A N 1
ATOM 4954 C CA . LYS A 1 610 ? 31.193 -0.257 -37.467 1.00 92.94 610 LYS A CA 1
ATOM 4955 C C . LYS A 1 610 ? 31.077 -0.144 -35.940 1.00 92.94 610 LYS A C 1
ATOM 4957 O O . LYS A 1 610 ? 31.560 -1.024 -35.222 1.00 92.94 610 LYS A O 1
ATOM 4962 N N . LEU A 1 611 ? 30.375 0.881 -35.440 1.00 94.94 611 LEU A N 1
ATOM 4963 C CA . LEU A 1 611 ? 30.267 1.166 -33.995 1.00 94.94 611 LEU A CA 1
ATOM 4964 C C . LEU A 1 611 ? 29.817 -0.045 -33.167 1.00 94.94 611 LEU A C 1
ATOM 4966 O O . LEU A 1 611 ? 30.343 -0.280 -32.081 1.00 94.94 611 LEU A O 1
ATOM 4970 N N . ARG A 1 612 ? 28.896 -0.856 -33.704 1.00 94.06 612 ARG A N 1
ATOM 4971 C CA . ARG A 1 612 ? 28.439 -2.098 -33.063 1.00 94.06 612 ARG A CA 1
ATOM 4972 C C . ARG A 1 612 ? 29.591 -3.058 -32.750 1.00 94.06 612 ARG A C 1
ATOM 4974 O O . ARG A 1 612 ? 29.656 -3.595 -31.654 1.00 94.06 612 ARG A O 1
ATOM 4981 N N . TYR A 1 613 ? 30.528 -3.229 -33.681 1.00 92.69 613 TYR A N 1
ATOM 4982 C CA . TYR A 1 613 ? 31.670 -4.132 -33.531 1.00 92.69 613 TYR A CA 1
ATOM 4983 C C . TYR A 1 613 ? 32.783 -3.528 -32.683 1.00 92.69 613 TYR A C 1
ATOM 4985 O O . TYR A 1 613 ? 33.532 -4.258 -32.047 1.00 92.69 613 TYR A O 1
ATOM 4993 N N . MET A 1 614 ? 32.875 -2.201 -32.666 1.00 93.88 614 MET A N 1
ATOM 4994 C CA . MET A 1 614 ? 33.804 -1.481 -31.810 1.00 93.88 614 MET A CA 1
ATOM 4995 C C . MET A 1 614 ? 33.375 -1.520 -30.339 1.00 93.88 614 MET A C 1
ATOM 4997 O O . MET A 1 614 ? 34.230 -1.644 -29.473 1.00 93.88 614 MET A O 1
ATOM 5001 N N . LEU A 1 615 ? 32.081 -1.375 -30.029 1.00 95.19 615 LEU A N 1
ATOM 5002 C CA . LEU A 1 615 ? 31.619 -1.070 -28.665 1.00 95.19 615 LEU A CA 1
ATOM 5003 C C . LEU A 1 615 ? 30.861 -2.205 -27.970 1.00 95.19 615 LEU A C 1
ATOM 5005 O O . LEU A 1 615 ? 30.850 -2.245 -26.739 1.00 95.19 615 LEU A O 1
ATOM 5009 N N . ALA A 1 616 ? 30.212 -3.104 -28.717 1.00 92.81 616 ALA A N 1
ATOM 5010 C CA . ALA A 1 616 ? 29.390 -4.152 -28.112 1.00 92.81 616 ALA A CA 1
ATOM 5011 C C . ALA A 1 616 ? 30.200 -5.341 -27.581 1.00 92.81 616 ALA A C 1
ATOM 5013 O O . ALA A 1 616 ? 29.748 -5.989 -26.641 1.00 92.81 616 ALA A O 1
ATOM 5014 N N . SER A 1 617 ? 31.379 -5.602 -28.149 1.00 91.25 617 SER A N 1
ATOM 5015 C CA . SER A 1 617 ? 32.235 -6.734 -27.781 1.00 91.25 617 SER A CA 1
ATOM 5016 C C . SER A 1 617 ? 32.952 -6.529 -26.445 1.00 91.25 617 SER A C 1
ATOM 5018 O O . SER A 1 617 ? 33.127 -5.392 -25.978 1.00 91.25 617 SER A O 1
ATOM 5020 N N . THR A 1 618 ? 33.429 -7.620 -25.847 1.00 94.25 618 THR A N 1
ATOM 5021 C CA . THR A 1 618 ? 34.329 -7.562 -24.682 1.00 94.25 618 THR A CA 1
ATOM 5022 C C . THR A 1 618 ? 35.671 -6.919 -25.053 1.00 94.25 618 THR A C 1
ATOM 5024 O O . THR A 1 618 ? 35.946 -6.659 -26.229 1.00 94.25 618 THR A O 1
ATOM 5027 N N . ASP A 1 619 ? 36.490 -6.571 -24.056 1.00 93.62 619 ASP A N 1
ATOM 5028 C CA . ASP A 1 619 ? 37.805 -5.969 -24.320 1.00 93.62 619 ASP A CA 1
ATOM 5029 C C . ASP A 1 619 ? 38.741 -6.955 -25.031 1.00 93.62 619 ASP A C 1
ATOM 5031 O O . ASP A 1 619 ? 39.465 -6.551 -25.942 1.00 93.62 619 ASP A O 1
ATOM 5035 N N . ASP A 1 620 ? 38.668 -8.244 -24.695 1.00 93.38 620 ASP A N 1
ATOM 5036 C CA . ASP A 1 620 ? 39.477 -9.290 -25.326 1.00 93.38 620 ASP A CA 1
ATOM 5037 C C . ASP A 1 620 ? 39.033 -9.564 -26.763 1.00 93.38 620 ASP A C 1
ATOM 5039 O O . ASP A 1 620 ? 39.858 -9.548 -27.675 1.00 93.38 620 ASP A O 1
ATOM 5043 N N . GLU A 1 621 ? 37.726 -9.708 -27.004 1.00 94.31 621 GLU A N 1
ATOM 5044 C CA . GLU A 1 621 ? 37.177 -9.852 -28.360 1.00 94.31 621 GLU A CA 1
ATOM 5045 C C . GLU A 1 621 ? 37.516 -8.645 -29.242 1.00 94.31 621 GLU A C 1
ATOM 5047 O O . GLU A 1 621 ? 37.810 -8.785 -30.432 1.00 94.31 621 GLU A O 1
ATOM 5052 N N . PHE A 1 622 ? 37.479 -7.439 -28.665 1.00 95.56 622 PHE A N 1
ATOM 5053 C CA . PHE A 1 622 ? 37.863 -6.222 -29.368 1.00 95.56 622 PHE A CA 1
ATOM 5054 C C . PHE A 1 622 ? 39.349 -6.254 -29.754 1.00 95.56 622 PHE A C 1
ATOM 5056 O O . PHE A 1 622 ? 39.672 -6.045 -30.923 1.00 95.56 622 PHE A O 1
ATOM 5063 N N . LYS A 1 623 ? 40.246 -6.576 -28.811 1.00 93.81 623 LYS A N 1
ATOM 5064 C CA . LYS A 1 623 ? 41.691 -6.702 -29.072 1.00 93.81 623 LYS A CA 1
ATOM 5065 C C . LYS A 1 623 ? 41.989 -7.769 -30.124 1.00 93.81 623 LYS A C 1
ATOM 5067 O O . LYS A 1 623 ? 42.759 -7.508 -31.043 1.00 93.81 623 LYS A O 1
ATOM 5072 N N . GLN A 1 624 ? 41.340 -8.931 -30.040 1.00 93.62 624 GLN A N 1
ATOM 5073 C CA . GLN A 1 624 ? 41.477 -10.004 -31.028 1.00 93.62 624 GLN A CA 1
ATOM 5074 C C . GLN A 1 624 ? 41.034 -9.550 -32.423 1.00 93.62 624 GLN A C 1
ATOM 5076 O O . GLN A 1 624 ? 41.739 -9.797 -33.399 1.00 93.62 624 GLN A O 1
ATOM 5081 N N . ARG A 1 625 ? 39.910 -8.827 -32.540 1.00 93.81 625 ARG A N 1
ATOM 5082 C CA . ARG A 1 625 ? 39.468 -8.260 -33.828 1.00 93.81 625 ARG A CA 1
ATOM 5083 C C . ARG A 1 625 ? 40.460 -7.261 -34.400 1.00 93.81 625 ARG A C 1
ATOM 5085 O O . ARG A 1 625 ? 40.684 -7.278 -35.610 1.00 93.81 625 ARG A O 1
ATOM 5092 N N . VAL A 1 626 ? 41.025 -6.394 -33.560 1.00 94.56 626 VAL A N 1
ATOM 5093 C CA . VAL A 1 626 ? 42.062 -5.441 -33.977 1.00 94.56 626 VAL A CA 1
ATOM 5094 C C . VAL A 1 626 ? 43.288 -6.205 -34.477 1.00 94.56 626 VAL A C 1
ATOM 5096 O O . VAL A 1 626 ? 43.692 -5.988 -35.615 1.00 94.56 626 VAL A O 1
ATOM 5099 N N . ALA A 1 627 ? 43.805 -7.163 -33.702 1.00 93.06 627 ALA A N 1
ATOM 5100 C CA . ALA A 1 627 ? 44.957 -7.980 -34.084 1.00 93.06 627 ALA A CA 1
ATOM 5101 C C . ALA A 1 627 ? 44.724 -8.735 -35.404 1.00 93.06 627 ALA A C 1
ATOM 5103 O O . ALA A 1 627 ? 45.536 -8.642 -36.319 1.00 93.06 627 ALA A O 1
ATOM 5104 N N . ALA A 1 628 ? 43.571 -9.390 -35.561 1.00 92.44 628 ALA A N 1
ATOM 5105 C CA . ALA A 1 628 ? 43.215 -10.105 -36.786 1.00 92.44 628 ALA A CA 1
ATOM 5106 C C . ALA A 1 628 ? 43.033 -9.171 -37.997 1.00 92.44 628 ALA A C 1
ATOM 5108 O O . ALA A 1 628 ? 43.241 -9.575 -39.142 1.00 92.44 628 ALA A O 1
ATOM 5109 N N . ALA A 1 629 ? 42.590 -7.927 -37.791 1.00 91.88 629 ALA A N 1
ATOM 5110 C CA . ALA A 1 629 ? 42.502 -6.929 -38.858 1.00 91.88 629 ALA A CA 1
ATOM 5111 C C . ALA A 1 629 ? 43.889 -6.414 -39.269 1.00 91.88 629 ALA A C 1
ATOM 5113 O O . ALA A 1 629 ? 44.158 -6.309 -40.466 1.00 91.88 629 ALA A O 1
ATOM 5114 N N . VAL A 1 630 ? 44.774 -6.167 -38.300 1.00 92.44 630 VAL A N 1
ATOM 5115 C CA . VAL A 1 630 ? 46.173 -5.792 -38.547 1.00 92.44 630 VAL A CA 1
ATOM 5116 C C . VAL A 1 630 ? 46.908 -6.916 -39.278 1.00 92.44 630 VAL A C 1
ATOM 5118 O O . VAL A 1 630 ? 47.515 -6.669 -40.313 1.00 92.44 630 VAL A O 1
ATOM 5121 N N . GLU A 1 631 ? 46.780 -8.164 -38.828 1.00 91.50 631 GLU A N 1
ATOM 5122 C CA . GLU A 1 631 ? 47.397 -9.329 -39.474 1.00 91.50 631 GLU A CA 1
ATOM 5123 C C . GLU A 1 631 ? 46.892 -9.527 -40.912 1.00 91.50 631 GLU A C 1
ATOM 5125 O O . GLU A 1 631 ? 47.669 -9.809 -41.821 1.00 91.50 631 GLU A O 1
ATOM 5130 N N . ARG A 1 632 ? 45.585 -9.360 -41.162 1.00 88.94 632 ARG A N 1
ATOM 5131 C CA . ARG A 1 632 ? 45.032 -9.414 -42.528 1.00 88.94 632 ARG A CA 1
ATOM 5132 C C . ARG A 1 632 ? 45.593 -8.315 -43.423 1.00 88.94 632 ARG A C 1
ATOM 5134 O O . ARG A 1 632 ? 45.881 -8.593 -44.583 1.00 88.94 632 ARG A O 1
ATOM 5141 N N . ARG A 1 633 ? 45.769 -7.099 -42.898 1.00 89.56 633 ARG A N 1
ATOM 5142 C CA . ARG A 1 633 ? 46.415 -6.012 -43.641 1.00 89.56 633 ARG A CA 1
ATOM 5143 C C . ARG A 1 633 ? 47.869 -6.363 -43.970 1.00 89.56 633 ARG A C 1
ATOM 5145 O O . ARG A 1 633 ? 48.234 -6.301 -45.135 1.00 89.56 633 ARG A O 1
ATOM 5152 N N . LEU A 1 634 ? 48.643 -6.830 -42.990 1.00 87.44 634 LEU A N 1
ATOM 5153 C CA . LEU A 1 634 ? 50.042 -7.238 -43.185 1.00 87.44 634 LEU A CA 1
ATOM 5154 C C . LEU A 1 634 ? 50.190 -8.396 -44.189 1.00 87.44 634 LEU A C 1
ATOM 5156 O O . LEU A 1 634 ? 51.111 -8.408 -45.004 1.00 87.44 634 LEU A O 1
ATOM 5160 N N . ARG A 1 635 ? 49.264 -9.363 -44.183 1.00 85.44 635 ARG A N 1
ATOM 5161 C CA . ARG A 1 635 ? 49.220 -10.439 -45.190 1.00 85.44 635 ARG A CA 1
ATOM 5162 C C . ARG A 1 635 ? 48.931 -9.911 -46.592 1.00 85.44 635 ARG A C 1
ATOM 5164 O O . ARG A 1 635 ? 49.548 -10.360 -47.550 1.00 85.44 635 ARG A O 1
ATOM 5171 N N . PHE A 1 636 ? 48.021 -8.948 -46.709 1.00 83.62 636 PHE A N 1
ATOM 5172 C CA . PHE A 1 636 ? 47.704 -8.317 -47.988 1.00 83.62 636 PHE A CA 1
ATOM 5173 C C . PHE A 1 636 ? 48.883 -7.486 -48.522 1.00 83.62 636 PHE A C 1
ATOM 5175 O O . PHE A 1 636 ? 49.205 -7.575 -49.702 1.00 83.62 636 PHE A O 1
ATOM 5182 N N . GLU A 1 637 ? 49.556 -6.726 -47.656 1.00 83.31 637 GLU A N 1
ATOM 5183 C CA . GLU A 1 637 ? 50.709 -5.884 -48.010 1.00 83.31 637 GLU A CA 1
ATOM 5184 C C . GLU A 1 637 ? 51.966 -6.701 -48.352 1.00 83.31 637 GLU A C 1
ATOM 5186 O O . GLU A 1 637 ? 52.757 -6.279 -49.191 1.00 83.31 637 GLU A O 1
ATOM 5191 N N . SER A 1 638 ? 52.143 -7.884 -47.753 1.00 81.50 638 SER A N 1
ATOM 5192 C CA . SER A 1 638 ? 53.300 -8.757 -48.016 1.00 81.50 638 SER A CA 1
ATOM 5193 C C . SER A 1 638 ? 53.176 -9.619 -49.283 1.00 81.50 638 SER A C 1
ATOM 5195 O O . SER A 1 638 ? 54.137 -10.292 -49.648 1.00 81.50 638 SER A O 1
ATOM 5197 N N . GLY A 1 639 ? 52.029 -9.603 -49.979 1.00 68.38 639 GLY A N 1
ATOM 5198 C CA . GLY A 1 639 ? 51.843 -10.282 -51.271 1.00 68.38 639 GLY A CA 1
ATOM 5199 C C . GLY A 1 639 ? 51.871 -11.817 -51.223 1.00 68.38 639 GLY A C 1
ATOM 5200 O O . GLY A 1 639 ? 51.934 -12.465 -52.267 1.00 68.38 639 GLY A O 1
ATOM 5201 N N . VAL A 1 640 ? 51.823 -12.422 -50.034 1.00 59.38 640 VAL A N 1
ATOM 5202 C CA . VAL A 1 640 ? 51.907 -13.877 -49.867 1.00 59.38 640 VAL A CA 1
ATOM 5203 C C . VAL A 1 640 ? 50.531 -14.517 -50.096 1.00 59.38 640 VAL A C 1
ATOM 5205 O O . VAL A 1 640 ? 49.688 -14.546 -49.199 1.00 59.38 640 VAL A O 1
ATOM 5208 N N . ILE A 1 641 ? 50.304 -15.062 -51.297 1.00 51.69 641 ILE A N 1
ATOM 5209 C CA . ILE A 1 641 ? 49.170 -15.954 -51.588 1.00 51.69 641 ILE A CA 1
ATOM 5210 C C . ILE A 1 641 ? 49.570 -17.373 -51.166 1.00 51.69 641 ILE A C 1
ATOM 5212 O O . ILE A 1 641 ? 50.235 -18.081 -51.916 1.00 51.69 641 ILE A O 1
ATOM 5216 N N . TYR A 1 642 ? 49.168 -17.798 -49.967 1.00 52.69 642 TYR A N 1
ATOM 5217 C CA . TYR A 1 642 ? 49.043 -19.226 -49.670 1.00 52.69 642 TYR A CA 1
ATOM 5218 C C . TYR A 1 642 ? 47.583 -19.623 -49.843 1.00 52.69 642 TYR A C 1
ATOM 5220 O O . TYR A 1 642 ? 46.704 -19.140 -49.129 1.00 52.69 642 TYR A O 1
ATOM 5228 N N . ASP A 1 643 ? 47.352 -20.499 -50.814 1.00 46.84 643 ASP A N 1
ATOM 5229 C CA . ASP A 1 643 ? 46.070 -21.136 -51.066 1.00 46.84 643 ASP A CA 1
ATOM 5230 C C . ASP A 1 643 ? 45.746 -22.057 -49.880 1.00 46.84 643 ASP A C 1
ATOM 5232 O O . ASP A 1 643 ? 46.315 -23.138 -49.717 1.00 46.84 643 ASP A O 1
ATOM 5236 N N . LYS A 1 644 ? 44.889 -21.585 -48.975 1.00 42.50 644 LYS A N 1
ATOM 5237 C CA . LYS A 1 644 ? 44.257 -22.433 -47.968 1.00 42.50 644 LYS A CA 1
ATOM 5238 C C . LYS A 1 644 ? 42.796 -22.036 -47.852 1.00 42.50 644 LYS A C 1
ATOM 5240 O O . LYS A 1 644 ? 42.430 -21.093 -47.152 1.00 42.50 644 LYS A O 1
ATOM 5245 N N . GLN A 1 645 ? 41.969 -22.777 -48.582 1.00 43.28 645 GLN A N 1
ATOM 5246 C CA . GLN A 1 645 ? 40.540 -22.875 -48.337 1.00 43.28 645 GLN A CA 1
ATOM 5247 C C . GLN A 1 645 ? 40.313 -23.394 -46.912 1.00 43.28 645 GLN A C 1
ATOM 5249 O O . GLN A 1 645 ? 40.345 -24.593 -46.663 1.00 43.28 645 GLN A O 1
ATOM 5254 N N . GLU A 1 646 ? 40.039 -22.487 -45.982 1.00 36.72 646 GLU A N 1
ATOM 5255 C CA . GLU A 1 646 ? 39.198 -22.787 -44.827 1.00 36.72 646 GLU A CA 1
ATOM 5256 C C . GLU A 1 646 ? 38.065 -21.763 -44.815 1.00 36.72 646 GLU A C 1
ATOM 5258 O O . GLU A 1 646 ? 38.242 -20.586 -44.497 1.00 36.72 646 GLU A O 1
ATOM 5263 N N . HIS A 1 647 ? 36.888 -22.228 -45.232 1.00 37.31 647 HIS A N 1
ATOM 5264 C CA . HIS A 1 647 ? 35.637 -21.498 -45.120 1.00 37.31 647 HIS A CA 1
ATOM 5265 C C . HIS A 1 647 ? 35.374 -21.171 -43.647 1.00 37.31 647 HIS A C 1
ATOM 5267 O O . HIS A 1 647 ? 34.883 -21.998 -42.885 1.00 37.31 647 HIS A O 1
ATOM 5273 N N . THR A 1 648 ? 35.668 -19.937 -43.253 1.00 31.83 648 THR A N 1
ATOM 5274 C CA . THR A 1 648 ? 34.985 -19.279 -42.141 1.00 31.83 648 THR A CA 1
ATOM 5275 C C . THR A 1 648 ? 34.208 -18.111 -42.722 1.00 31.83 648 THR A C 1
ATOM 5277 O O . THR A 1 648 ? 34.762 -17.071 -43.076 1.00 31.83 648 THR A O 1
ATOM 5280 N N . GLU A 1 6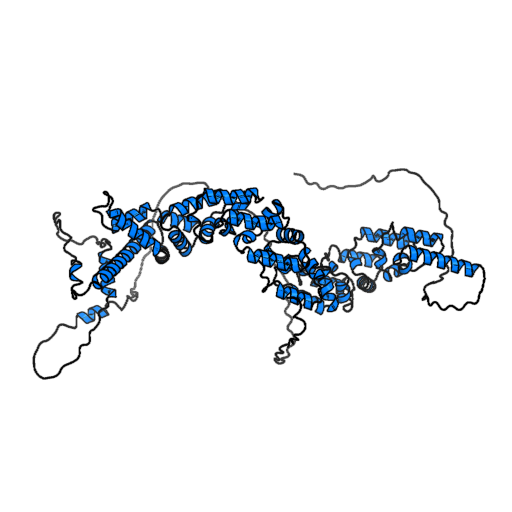49 ? 32.900 -18.311 -42.880 1.00 36.78 649 GLU A N 1
ATOM 5281 C CA . GLU A 1 649 ? 31.957 -17.240 -43.179 1.00 36.78 649 GLU A CA 1
ATOM 5282 C C . GLU A 1 649 ? 32.009 -16.209 -42.042 1.00 36.78 649 GLU A C 1
ATOM 5284 O O . GLU A 1 649 ? 31.429 -16.393 -40.973 1.00 36.78 649 GLU A O 1
ATOM 5289 N N . ILE A 1 650 ? 32.734 -15.111 -42.264 1.00 37.19 650 ILE A N 1
ATOM 5290 C CA . ILE A 1 650 ? 32.580 -13.882 -41.488 1.00 37.19 650 ILE A CA 1
ATOM 5291 C C . ILE A 1 650 ? 32.010 -12.832 -42.435 1.00 37.19 650 ILE A C 1
ATOM 5293 O O . ILE A 1 650 ? 32.703 -12.266 -43.280 1.00 37.19 650 ILE A O 1
ATOM 5297 N N . ASP A 1 651 ? 30.709 -12.641 -42.255 1.00 35.62 651 ASP A N 1
ATOM 5298 C CA . ASP A 1 651 ? 29.799 -11.740 -42.948 1.00 35.62 651 ASP A CA 1
ATOM 5299 C C . ASP A 1 651 ? 30.348 -10.307 -43.125 1.00 35.62 651 ASP A C 1
ATOM 5301 O O . ASP A 1 651 ? 31.012 -9.729 -42.254 1.00 35.62 651 ASP A O 1
ATOM 5305 N N . GLY A 1 652 ? 30.080 -9.753 -44.306 1.00 43.09 652 GLY A N 1
ATOM 5306 C CA . GLY A 1 652 ? 30.745 -8.597 -44.889 1.00 43.09 652 GLY A CA 1
ATOM 5307 C C . GLY A 1 652 ? 30.448 -7.282 -44.177 1.00 43.09 652 GLY A C 1
ATOM 5308 O O . GLY A 1 652 ? 29.299 -6.903 -43.978 1.00 43.09 652 GLY A O 1
ATOM 5309 N N . SER A 1 653 ? 31.497 -6.536 -43.818 1.00 37.88 653 SER A N 1
ATOM 5310 C CA . SER A 1 653 ? 31.457 -5.087 -43.541 1.00 37.88 653 SER A CA 1
ATOM 5311 C C . SER A 1 653 ? 32.884 -4.540 -43.365 1.00 37.88 653 SER A C 1
ATOM 5313 O O . SER A 1 653 ? 33.233 -4.029 -42.301 1.00 37.88 653 SER A O 1
ATOM 5315 N N . ILE A 1 654 ? 33.729 -4.660 -44.390 1.00 40.78 654 ILE A N 1
ATOM 5316 C CA . ILE A 1 654 ? 34.902 -3.787 -44.551 1.00 40.78 654 ILE A CA 1
ATOM 5317 C C . ILE A 1 654 ? 34.614 -2.950 -45.791 1.00 40.78 654 ILE A C 1
ATOM 5319 O O . ILE A 1 654 ? 34.907 -3.363 -46.908 1.00 40.78 654 ILE A O 1
ATOM 5323 N N . GLU A 1 655 ? 33.976 -1.798 -45.606 1.00 33.16 655 GLU A N 1
ATOM 5324 C CA . GLU A 1 655 ? 33.894 -0.812 -46.679 1.00 33.16 655 GLU A CA 1
ATOM 5325 C C . GLU A 1 655 ? 35.261 -0.131 -46.789 1.00 33.16 655 GLU A C 1
ATOM 5327 O O . GLU A 1 655 ? 35.662 0.646 -45.923 1.00 33.16 655 GLU A O 1
ATOM 5332 N N . LYS A 1 656 ? 36.003 -0.469 -47.850 1.00 35.84 656 LYS A N 1
ATOM 5333 C CA . LYS A 1 656 ? 37.116 0.350 -48.330 1.00 35.84 656 LYS A CA 1
ATOM 5334 C C . LYS A 1 656 ? 36.509 1.577 -49.014 1.00 35.84 656 LYS A C 1
ATOM 5336 O O . LYS A 1 656 ? 36.105 1.492 -50.168 1.00 35.84 656 LYS A O 1
ATOM 5341 N N . LEU A 1 657 ? 36.434 2.700 -48.308 1.00 27.95 657 LEU A N 1
ATOM 5342 C CA . LEU A 1 657 ? 36.314 4.012 -48.946 1.00 27.95 657 LEU A CA 1
ATOM 5343 C C . LEU A 1 657 ? 37.719 4.626 -49.042 1.00 27.95 657 LEU A C 1
ATOM 5345 O O . LEU A 1 657 ? 38.455 4.565 -48.054 1.00 27.95 657 LEU A O 1
ATOM 5349 N N . PRO A 1 658 ? 38.115 5.192 -50.196 1.00 27.62 658 PRO A N 1
ATOM 5350 C CA . PRO A 1 658 ? 39.367 5.922 -50.302 1.00 27.62 658 PRO A CA 1
ATOM 5351 C C . PRO A 1 658 ? 39.220 7.245 -49.544 1.00 27.62 658 PRO A C 1
ATOM 5353 O O . PRO A 1 658 ? 38.263 7.984 -49.767 1.00 27.62 658 PRO A O 1
ATOM 5356 N N . PHE A 1 659 ? 40.149 7.535 -48.637 1.00 33.75 659 PHE A N 1
ATOM 5357 C CA . PHE A 1 659 ? 40.297 8.870 -48.070 1.00 33.75 659 PHE A CA 1
ATOM 5358 C C . PHE A 1 659 ? 41.750 9.306 -48.210 1.00 33.75 659 PHE A C 1
ATOM 5360 O O . PHE A 1 659 ? 42.651 8.671 -47.660 1.00 33.75 659 PHE A O 1
ATOM 5367 N N . ASP A 1 660 ? 41.931 10.384 -48.971 1.00 25.94 660 ASP A N 1
ATOM 5368 C CA . ASP A 1 660 ? 43.166 11.145 -49.078 1.00 25.94 660 ASP A CA 1
ATOM 5369 C C . ASP A 1 660 ? 43.486 11.800 -47.733 1.00 25.94 660 ASP A C 1
ATOM 5371 O O . ASP A 1 660 ? 42.662 12.501 -47.139 1.00 25.94 660 ASP A O 1
ATOM 5375 N N . PHE A 1 661 ? 44.711 11.582 -47.263 1.00 31.17 661 PHE A N 1
ATOM 5376 C CA . PHE A 1 661 ? 45.303 12.362 -46.188 1.00 31.17 661 PHE A CA 1
ATOM 5377 C C . PHE A 1 661 ? 45.787 13.694 -46.768 1.00 31.17 661 PHE A C 1
ATOM 5379 O O . PHE A 1 661 ? 46.775 13.731 -47.498 1.00 31.17 661 PHE A O 1
ATOM 5386 N N . GLN A 1 662 ? 45.144 14.798 -46.391 1.00 25.53 662 GLN A N 1
ATOM 5387 C CA . GLN A 1 662 ? 45.872 16.053 -46.240 1.00 25.53 662 GLN A CA 1
ATOM 5388 C C . GLN A 1 662 ? 46.194 16.230 -44.762 1.00 25.53 662 GLN A C 1
ATOM 5390 O O . GLN A 1 662 ? 45.325 16.418 -43.914 1.00 25.53 662 GLN A O 1
ATOM 5395 N N . THR A 1 663 ? 47.482 16.079 -44.487 1.00 29.27 663 THR A N 1
ATOM 5396 C CA . THR A 1 663 ? 48.170 16.344 -43.235 1.00 29.27 663 THR A CA 1
ATOM 5397 C C . THR A 1 663 ? 47.830 17.752 -42.751 1.00 29.27 663 THR A C 1
ATOM 5399 O O . THR A 1 663 ? 48.140 18.727 -43.428 1.00 29.27 663 THR A O 1
ATOM 5402 N N . THR A 1 664 ? 47.226 17.877 -41.572 1.00 26.69 664 THR A N 1
ATOM 5403 C CA . THR A 1 664 ? 47.315 19.115 -40.791 1.00 26.69 664 THR A CA 1
ATOM 5404 C C . THR A 1 664 ? 48.034 18.791 -39.502 1.00 26.69 664 THR A C 1
ATOM 5406 O O . THR A 1 664 ? 47.582 17.959 -38.713 1.00 26.69 664 THR A O 1
ATOM 5409 N N . GLU A 1 665 ? 49.197 19.413 -39.382 1.00 27.72 665 GLU A N 1
ATOM 5410 C CA . GLU A 1 665 ? 50.170 19.290 -38.315 1.00 27.72 665 GLU A CA 1
ATOM 5411 C C . GLU A 1 665 ? 49.543 19.468 -36.933 1.00 27.72 665 GLU A C 1
ATOM 5413 O O . GLU A 1 665 ? 48.722 20.350 -36.676 1.00 27.72 665 GLU A O 1
ATOM 5418 N N . ILE A 1 666 ? 49.980 18.595 -36.034 1.00 30.91 666 ILE A N 1
ATOM 5419 C CA . ILE A 1 666 ? 49.819 18.729 -34.598 1.00 30.91 666 ILE A CA 1
ATOM 5420 C C . ILE A 1 666 ? 50.769 19.852 -34.175 1.00 30.91 666 ILE A C 1
ATOM 5422 O O . ILE A 1 666 ? 51.979 19.648 -34.140 1.00 30.91 666 ILE A O 1
ATOM 5426 N N . LEU A 1 667 ? 50.232 21.029 -33.860 1.00 27.69 667 LEU A N 1
ATOM 5427 C CA . LEU A 1 667 ? 50.943 22.004 -33.039 1.00 27.69 667 LEU A CA 1
ATOM 5428 C C . LEU A 1 667 ? 50.665 21.671 -31.574 1.00 27.69 667 LEU A C 1
ATOM 5430 O O . LEU A 1 667 ? 49.563 21.868 -31.057 1.00 27.69 667 LEU A O 1
ATOM 5434 N N . GLU A 1 668 ? 51.681 21.101 -30.932 1.00 31.55 668 GLU A N 1
ATOM 5435 C CA . GLU A 1 668 ? 51.829 21.120 -29.486 1.00 31.55 668 GLU A CA 1
ATOM 5436 C C . GLU A 1 668 ? 52.011 22.571 -29.031 1.00 31.55 668 GLU A C 1
ATOM 5438 O O . GLU A 1 668 ? 53.027 23.191 -29.321 1.00 31.55 668 GLU A O 1
ATOM 5443 N N . GLU A 1 669 ? 51.064 23.095 -28.258 1.00 25.34 669 GLU A N 1
ATOM 5444 C CA . GLU A 1 669 ? 51.333 24.233 -27.383 1.00 25.34 669 GLU A CA 1
ATOM 5445 C C . GLU A 1 669 ? 50.686 23.967 -26.019 1.00 25.34 669 GLU A C 1
ATOM 5447 O O . GLU A 1 669 ? 49.475 24.070 -25.816 1.00 25.34 669 GLU A O 1
ATOM 5452 N N . LYS A 1 670 ? 51.526 23.543 -25.070 1.00 29.53 670 LYS A N 1
ATOM 5453 C CA . LYS A 1 670 ? 51.272 23.706 -23.639 1.00 29.53 670 LYS A CA 1
ATOM 5454 C C . LYS A 1 670 ? 51.758 25.104 -23.267 1.00 29.53 670 LYS A C 1
ATOM 5456 O O . LYS A 1 670 ? 52.940 25.359 -23.437 1.00 29.53 670 LYS A O 1
ATOM 5461 N N . THR A 1 671 ? 50.877 25.949 -22.739 1.00 28.52 671 THR A N 1
ATOM 5462 C CA . THR A 1 671 ? 50.843 26.419 -21.335 1.00 28.52 671 THR A CA 1
ATOM 5463 C C . THR A 1 671 ? 50.083 27.742 -21.240 1.00 28.52 671 THR A C 1
ATOM 5465 O O . THR A 1 671 ? 50.413 28.688 -21.940 1.00 28.52 671 THR A O 1
ATOM 5468 N N . ASP A 1 672 ? 49.089 27.747 -20.347 1.00 28.64 672 ASP A N 1
ATOM 5469 C CA . ASP A 1 672 ? 48.586 28.836 -19.501 1.00 28.64 672 ASP A CA 1
ATOM 5470 C C . ASP A 1 672 ? 48.622 30.285 -20.015 1.00 28.64 672 ASP A C 1
ATOM 5472 O O . ASP A 1 672 ? 49.684 30.875 -20.164 1.00 28.64 672 ASP A O 1
ATOM 5476 N N . LEU A 1 673 ? 47.445 30.925 -20.063 1.00 28.22 673 LEU A N 1
ATOM 5477 C CA . LEU A 1 673 ? 47.150 32.089 -19.215 1.00 28.22 673 LEU A CA 1
ATOM 5478 C C . LEU A 1 673 ? 45.665 32.485 -19.269 1.00 28.22 673 LEU A C 1
ATOM 5480 O O . LEU A 1 673 ? 44.910 32.161 -20.179 1.00 28.22 673 LEU A O 1
ATOM 5484 N N . CYS A 1 674 ? 45.278 33.112 -18.169 1.00 28.91 674 CYS A N 1
ATOM 5485 C CA . CYS A 1 674 ? 43.948 33.405 -17.660 1.00 28.91 674 CYS A CA 1
ATOM 5486 C C . CYS A 1 674 ? 43.259 34.593 -18.368 1.00 28.91 674 CYS A C 1
ATOM 5488 O O . CYS A 1 674 ? 43.879 35.291 -19.158 1.00 28.91 674 CYS A O 1
ATOM 5490 N N . SER A 1 675 ? 42.007 34.840 -17.954 1.00 28.08 675 SER A N 1
ATOM 5491 C CA . SER A 1 675 ? 41.204 36.075 -18.081 1.00 28.08 675 SER A CA 1
ATOM 5492 C C . SER A 1 675 ? 40.788 36.547 -19.478 1.00 28.08 675 SER A C 1
ATOM 5494 O O . SER A 1 675 ? 41.605 37.057 -20.224 1.00 28.08 675 SER A O 1
ATOM 5496 N N . ASP A 1 676 ? 39.481 36.466 -19.769 1.00 26.58 676 ASP A N 1
ATOM 5497 C CA . ASP A 1 676 ? 38.657 37.663 -20.033 1.00 26.58 676 ASP A CA 1
ATOM 5498 C C . ASP A 1 676 ? 37.179 37.298 -20.264 1.00 26.58 676 ASP A C 1
ATOM 5500 O O . ASP A 1 676 ? 36.758 36.887 -21.340 1.00 26.58 676 ASP A O 1
ATOM 5504 N N . TYR A 1 677 ? 36.369 37.465 -19.214 1.00 30.52 677 TYR A N 1
ATOM 5505 C CA . TYR A 1 677 ? 34.928 37.714 -19.322 1.00 30.52 677 TYR A CA 1
ATOM 5506 C C . TYR A 1 677 ? 34.553 38.773 -18.274 1.00 30.52 677 TYR A C 1
ATOM 5508 O O . TYR A 1 677 ? 34.081 38.470 -17.178 1.00 30.52 677 TYR A O 1
ATOM 5516 N N . LYS A 1 678 ? 34.800 40.036 -18.627 1.00 28.34 678 LYS A N 1
ATOM 5517 C CA . LYS A 1 678 ? 34.137 41.228 -18.090 1.00 28.34 678 LYS A CA 1
ATOM 5518 C C . LYS A 1 678 ? 33.841 42.141 -19.278 1.00 28.34 678 LYS A C 1
ATOM 5520 O O . LYS A 1 678 ? 34.768 42.655 -19.881 1.00 28.34 678 LYS A O 1
ATOM 5525 N N . ASP A 1 679 ? 32.575 42.237 -19.673 1.00 27.98 679 ASP A N 1
ATOM 5526 C CA . ASP A 1 679 ? 31.820 43.494 -19.616 1.00 27.98 679 ASP A CA 1
ATOM 5527 C C . ASP A 1 679 ? 30.379 43.314 -20.134 1.00 27.98 679 ASP A C 1
ATOM 5529 O O . ASP A 1 679 ? 30.102 42.613 -21.106 1.00 27.98 679 ASP A O 1
ATOM 5533 N N . LEU A 1 680 ? 29.463 43.899 -19.357 1.00 30.05 680 LEU A N 1
ATOM 5534 C CA . LEU A 1 680 ? 27.994 43.829 -19.392 1.00 30.05 680 LEU A CA 1
ATOM 5535 C C . LEU A 1 680 ? 27.395 44.836 -20.422 1.00 30.05 680 LEU A C 1
ATOM 5537 O O . LEU A 1 680 ? 28.157 45.496 -21.124 1.00 30.05 680 LEU A O 1
ATOM 5541 N N . PRO A 1 681 ? 26.053 45.012 -20.525 1.00 27.14 681 PRO A N 1
ATOM 5542 C CA . PRO A 1 681 ? 25.333 45.787 -19.507 1.00 27.14 681 PRO A CA 1
ATOM 5543 C C . PRO A 1 681 ? 24.010 45.167 -19.023 1.00 27.14 681 PRO A C 1
ATOM 5545 O O . PRO A 1 681 ? 23.154 44.713 -19.781 1.00 27.14 681 PRO A O 1
ATOM 5548 N N . THR A 1 682 ? 23.850 45.254 -17.708 1.00 27.81 682 THR A N 1
ATOM 5549 C CA . THR A 1 682 ? 22.628 45.123 -16.912 1.00 27.81 682 THR A CA 1
ATOM 5550 C C . THR A 1 682 ? 21.712 46.335 -17.127 1.00 27.81 682 THR A C 1
ATOM 5552 O O . THR A 1 682 ? 22.201 47.462 -17.124 1.00 27.81 682 THR A O 1
ATOM 5555 N N . VAL A 1 683 ? 20.387 46.143 -17.165 1.00 25.41 683 VAL A N 1
ATOM 5556 C CA . VAL A 1 683 ? 19.425 47.160 -16.694 1.00 25.41 683 VAL A CA 1
ATOM 5557 C C . VAL A 1 683 ? 18.421 46.500 -15.747 1.00 25.41 683 VAL A C 1
ATOM 5559 O O . VAL A 1 683 ? 17.750 45.528 -16.086 1.00 25.41 683 VAL A O 1
ATOM 5562 N N . HIS A 1 684 ? 18.399 47.047 -14.533 1.00 25.09 684 HIS A N 1
ATOM 5563 C CA . HIS A 1 684 ? 17.576 46.729 -13.370 1.00 25.09 684 HIS A CA 1
ATOM 5564 C C . HIS A 1 684 ? 16.082 47.008 -13.568 1.00 25.09 684 HIS A C 1
ATOM 5566 O O . HIS A 1 684 ? 15.752 48.041 -14.138 1.00 25.09 684 HIS A O 1
ATOM 5572 N N . ILE A 1 685 ? 15.219 46.225 -12.900 1.00 25.97 685 ILE A N 1
ATOM 5573 C CA . ILE A 1 685 ? 14.155 46.772 -12.033 1.00 25.97 685 ILE A CA 1
ATOM 5574 C C . ILE A 1 685 ? 14.110 45.971 -10.719 1.00 25.97 685 ILE A C 1
ATOM 5576 O O . ILE A 1 685 ? 14.274 44.753 -10.699 1.00 25.97 685 ILE A O 1
ATOM 5580 N N . GLN A 1 686 ? 13.971 46.730 -9.635 1.00 26.67 686 GLN A N 1
ATOM 5581 C CA . GLN A 1 686 ? 14.073 46.412 -8.213 1.00 26.67 686 GLN A CA 1
ATOM 5582 C C . GLN A 1 686 ? 12.975 45.478 -7.678 1.00 26.67 686 GLN A C 1
ATOM 5584 O O . GLN A 1 686 ? 11.820 45.577 -8.078 1.00 26.67 686 GLN A O 1
ATOM 5589 N N . ASN A 1 687 ? 13.329 44.698 -6.653 1.00 25.00 687 ASN A N 1
ATOM 5590 C CA . ASN A 1 687 ? 12.433 44.399 -5.535 1.00 25.00 687 ASN A CA 1
ATOM 5591 C C . ASN A 1 687 ? 12.919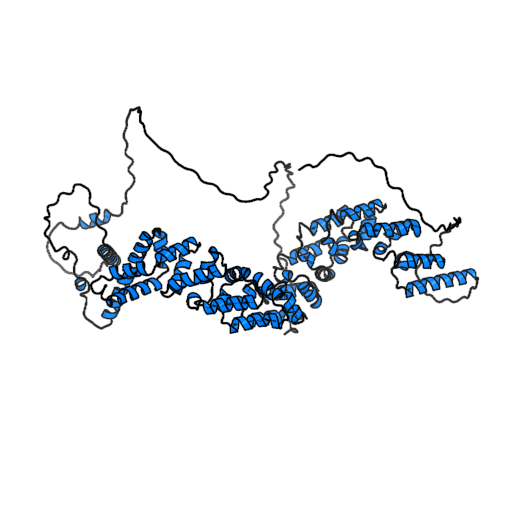 45.204 -4.322 1.00 25.00 687 ASN A C 1
ATOM 5593 O O . ASN A 1 687 ? 14.113 45.198 -4.018 1.00 25.00 687 ASN A O 1
ATOM 5597 N N . SER A 1 688 ? 11.997 45.858 -3.624 1.00 28.91 688 SER A N 1
ATOM 5598 C CA . SER A 1 688 ? 12.213 46.474 -2.314 1.00 28.91 688 SER A CA 1
ATOM 5599 C C . SER A 1 688 ? 11.084 46.065 -1.371 1.00 28.91 688 SER A C 1
ATOM 5601 O O . SER A 1 688 ? 9.931 46.204 -1.773 1.00 28.91 688 SER A O 1
ATOM 5603 N N . ALA A 1 689 ? 11.478 45.668 -0.153 1.00 32.22 689 ALA A N 1
ATOM 5604 C CA . ALA A 1 689 ? 10.701 45.506 1.088 1.00 32.22 689 ALA A CA 1
ATOM 5605 C C . ALA A 1 689 ? 9.540 44.496 1.095 1.00 32.22 689 ALA A C 1
ATOM 5607 O O . ALA A 1 689 ? 8.532 44.705 0.387 1.00 32.22 689 ALA A O 1
#

Radius of gyration: 46.96 Å; chains: 1; bounding box: 146×85×111 Å

pLDDT: mean 74.1, std 27.83, range [21.31, 98.25]

Sequence (689 aa):
MLCELHHHNFFFTPQSKNQQHQTTLPTIVYFSPKGRRSFTIFSTHHPHQQPHLKNQETDTNTSTSLNDEKGITRKHNSKSSAVLLRYLKQEEYQEPLPGSAEPEKQDCAVLEEDKEKVLEMSLIRKRTPQFPGSLYVQSSTDADVNTSLPPISSLFDSKKGSGFDDDEMLIKALEIRRKVTVEIFKEAMRKGRFSITYSTNLVSELPDFIDYVMIQAASMKQMPEFLGSSFNVRARAFIDDSGVVPIVRWLKHNELSYPHIANLICKSRGDLESIRRLAEWLKSIHVKGRFVGLVMIRAKGNVLGRSLEELDEITGYLEYKGVKRDWIGYIVGRCPEILSFSMEELESRTNFYFDMGMDERDFGTMVFDYPKVLGYFSMEEMNQKVAYLKEFGLSNEDVGRLLAFKPHLMGCGIEEKFKPLVKYFYYLGISKDGMRKILVTRPVLFCVDFETTIVPKVQFLRDIGVQQDAIGNVLVRFPRLLTFSLYKKIRPVVIFLLTKAGVSQRNVGKVIALGPELLGCSIANKLDHNVKYFLSLGITLRQLGDMVADFPMLLTYNIDILRPKYRYLRRMMVRPLQDLIEFPRFFSYSLDDRIIPRHKIMVENHVNFKLRYMLASTDDEFKQRVAAAVERRLRFESGVIYDKQEHTEIDGSIEKLPFDFQTTEILEEKTDLCSDYKDLPTVHIQNSA